Protein AF-0000000066066681 (afdb_homodimer)

Sequence (472 aa):
MRLAVNIDHIATLRNARGEQEPDPVAAALLAERCGAAGIVCHLREDRRHIKDLDLARLREAVTTKLDLEMAMTGELQEIALKTKPELITLVPEKREELTTEGGFDVARHFAVLKEFLKPLNDNGIEVSLFIEPEKKAVDLAREAGADLVELHTGLYAQKELENNTDLELQRIREAATYAKSIGLRVVAGHGLNYRNIGPFREIPEIEEVSIGHAIIARAVFTGLDEAVREMLRLIQMRLAVNIDHIATLRNARGEQEPDPVAAALLAERCGAAGIVCHLREDRRHIKDLDLARLREAVTTKLDLEMAMTGELQEIALKTKPELITLVPEKREELTTEGGFDVARHFAVLKEFLKPLNDNGIEVSLFIEPEKKAVDLAREAGADLVELHTGLYAQKELENNTDLELQRIREAATYAKSIGLRVVAGHGLNYRNIGPFREIPEIEEVSIGHAIIARAVFTGLDEAVREMLRLIQ

InterPro domains:
  IPR004569 Pyridoxal phosphate (active vitamin B6) biosynthesis PdxJ [MF_00279] (1-236)
  IPR004569 Pyridoxal phosphate (active vitamin B6) biosynthesis PdxJ [PF03740] (2-235)
  IPR004569 Pyridoxal phosphate (active vitamin B6) biosynthesis PdxJ [PTHR30456] (1-236)
  IPR004569 Pyridoxal phosphate (active vitamin B6) biosynthesis PdxJ [TIGR00559] (2-235)
  IPR004569 Pyridoxal phosphate (active vitamin B6) biosynthesis PdxJ [cd00003] (2-235)
  IPR013785 Aldolase-type TIM barrel [G3DSA:3.20.20.70] (1-236)
  IPR036130 Pyridoxine 5'-phosphate synthase [SSF63892] (1-235)

Nearest PDB structures (foldseek):
  1ho1-assembly1_C  TM=9.824E-01  e=3.423E-31  Escherichia coli
  3gk0-assembly1_A  TM=9.822E-01  e=1.737E-30  Burkholderia pseudomallei 1710b
  3f4n-assembly2_C  TM=9.836E-01  e=7.360E-30  Yersinia pestis
  6rg0-assembly2_B  TM=9.799E-01  e=1.343E-29  Escherichia coli K-12
  5dlc-assembly2_D  TM=9.797E-01  e=8.671E-29  Pseudomonas aeruginosa

Structure (mmCIF, N/CA/C/O backbone):
data_AF-0000000066066681-model_v1
#
loop_
_entity.id
_entity.type
_entity.pdbx_description
1 polymer "Pyridoxine 5'-phosphate synthase"
#
loop_
_atom_site.group_PDB
_atom_site.id
_atom_site.type_symbol
_atom_site.label_atom_id
_atom_site.label_alt_id
_atom_site.label_comp_id
_atom_site.label_asym_id
_atom_site.label_entity_id
_atom_site.label_seq_id
_atom_site.pdbx_PDB_ins_code
_atom_site.Cartn_x
_atom_site.Cartn_y
_atom_site.Cartn_z
_atom_site.occupancy
_atom_site.B_iso_or_equiv
_atom_site.auth_seq_id
_atom_site.auth_comp_id
_atom_site.auth_asym_id
_atom_site.auth_atom_id
_atom_site.pdbx_PDB_model_num
ATOM 1 N N . MET A 1 1 ? -0.805 -28.547 1.64 1 95.94 1 MET A N 1
ATOM 2 C CA . MET A 1 1 ? -0.764 -27.422 0.715 1 95.94 1 MET A CA 1
ATOM 3 C C . MET A 1 1 ? 0.211 -26.344 1.201 1 95.94 1 MET A C 1
ATOM 5 O O . MET A 1 1 ? 0.267 -26.047 2.395 1 95.94 1 MET A O 1
ATOM 9 N N . ARG A 1 2 ? 1.026 -25.844 0.355 1 98.31 2 ARG A N 1
ATOM 10 C CA . ARG A 1 2 ? 2.047 -24.859 0.696 1 98.31 2 ARG A CA 1
ATOM 11 C C . ARG A 1 2 ? 1.562 -23.438 0.397 1 98.31 2 ARG A C 1
ATOM 13 O O . ARG A 1 2 ? 0.524 -23.25 -0.243 1 98.31 2 ARG A O 1
ATOM 20 N N . LEU A 1 3 ? 2.291 -22.469 0.952 1 98.81 3 LEU A N 1
ATOM 21 C CA . LEU A 1 3 ? 1.965 -21.062 0.742 1 98.81 3 LEU A CA 1
ATOM 22 C C . LEU A 1 3 ? 3.115 -20.344 0.057 1 98.81 3 LEU A C 1
ATOM 24 O O . LEU A 1 3 ? 4.262 -20.406 0.512 1 98.81 3 LEU A O 1
ATOM 28 N N . ALA A 1 4 ? 2.838 -19.734 -1.044 1 98.88 4 ALA A N 1
ATOM 29 C CA . ALA A 1 4 ? 3.721 -18.734 -1.629 1 98.88 4 ALA A CA 1
ATOM 30 C C . ALA A 1 4 ? 3.195 -17.328 -1.369 1 98.88 4 ALA A C 1
ATOM 32 O O . ALA A 1 4 ? 2.008 -17.047 -1.562 1 98.88 4 ALA A O 1
ATOM 33 N N . VAL A 1 5 ? 4.055 -16.453 -0.923 1 98.94 5 VAL A N 1
ATOM 34 C CA . VAL A 1 5 ? 3.637 -15.102 -0.56 1 98.94 5 VAL A CA 1
ATOM 35 C C . VAL A 1 5 ? 4.062 -14.117 -1.648 1 98.94 5 VAL A C 1
ATOM 37 O O . VAL A 1 5 ? 5.246 -14.023 -1.983 1 98.94 5 VAL A O 1
ATOM 40 N N . ASN A 1 6 ? 3.086 -13.477 -2.238 1 98.88 6 ASN A N 1
ATOM 41 C CA . ASN A 1 6 ? 3.346 -12.414 -3.203 1 98.88 6 ASN A CA 1
ATOM 42 C C . ASN A 1 6 ? 3.605 -11.078 -2.512 1 98.88 6 ASN A C 1
ATOM 44 O O . ASN A 1 6 ? 2.748 -10.578 -1.783 1 98.88 6 ASN A O 1
ATOM 48 N N . ILE A 1 7 ? 4.73 -10.453 -2.748 1 98.88 7 ILE A N 1
ATOM 49 C CA . ILE A 1 7 ? 5.168 -9.305 -1.961 1 98.88 7 ILE A CA 1
ATOM 50 C C . ILE A 1 7 ? 4.988 -8.023 -2.773 1 98.88 7 ILE A C 1
ATOM 52 O O . ILE A 1 7 ? 5.512 -6.969 -2.404 1 98.88 7 ILE A O 1
ATOM 56 N N . ASP A 1 8 ? 4.262 -8.031 -3.855 1 98.62 8 ASP A N 1
ATOM 57 C CA . ASP A 1 8 ? 4.125 -6.914 -4.781 1 98.62 8 ASP A CA 1
ATOM 58 C C . ASP A 1 8 ? 3.559 -5.684 -4.074 1 98.62 8 ASP A C 1
ATOM 60 O O . ASP A 1 8 ? 3.98 -4.559 -4.344 1 98.62 8 ASP A O 1
ATOM 64 N N . HIS A 1 9 ? 2.664 -5.934 -3.188 1 98.56 9 HIS A N 1
ATOM 65 C CA . HIS A 1 9 ? 1.955 -4.801 -2.607 1 98.56 9 HIS A CA 1
ATOM 66 C C . HIS A 1 9 ? 2.773 -4.148 -1.498 1 98.56 9 HIS A C 1
ATOM 68 O O . HIS A 1 9 ? 2.451 -3.047 -1.049 1 98.56 9 HIS A O 1
ATOM 74 N N . ILE A 1 10 ? 3.887 -4.785 -1.033 1 98.81 10 ILE A N 1
ATOM 75 C CA . ILE A 1 10 ? 4.891 -4.082 -0.243 1 98.81 10 ILE A CA 1
ATOM 76 C C . ILE A 1 10 ? 5.535 -2.984 -1.087 1 98.81 10 ILE A C 1
ATOM 78 O O . ILE A 1 10 ? 5.703 -1.854 -0.625 1 98.81 10 ILE A O 1
ATOM 82 N N . ALA A 1 11 ? 5.855 -3.352 -2.307 1 98.62 11 ALA A N 1
ATOM 83 C CA . ALA A 1 11 ? 6.461 -2.396 -3.23 1 98.62 11 ALA A CA 1
ATOM 84 C C . ALA A 1 11 ? 5.477 -1.293 -3.604 1 98.62 11 ALA A C 1
ATOM 86 O O . ALA A 1 11 ? 5.871 -0.142 -3.809 1 98.62 11 ALA A O 1
ATOM 87 N N . THR A 1 12 ? 4.172 -1.65 -3.719 1 98.06 12 THR A N 1
ATOM 88 C CA . THR A 1 12 ? 3.143 -0.648 -3.967 1 98.06 12 THR A CA 1
ATOM 89 C C . THR A 1 12 ? 3.18 0.442 -2.9 1 98.06 12 THR A C 1
ATOM 91 O O . THR A 1 12 ? 3.184 1.633 -3.221 1 98.06 12 THR A O 1
ATOM 94 N N . LEU A 1 13 ? 3.254 0.016 -1.685 1 97.81 13 LEU A N 1
ATOM 95 C CA . LEU A 1 13 ? 3.311 0.955 -0.57 1 97.81 13 LEU A CA 1
ATOM 96 C C . LEU A 1 13 ? 4.59 1.782 -0.622 1 97.81 13 LEU A C 1
ATOM 98 O O . LEU A 1 13 ? 4.555 3.004 -0.455 1 97.81 13 LEU A O 1
ATOM 102 N N . ARG A 1 14 ? 5.68 1.169 -0.873 1 97.81 14 ARG A N 1
ATOM 103 C CA . ARG A 1 14 ? 6.965 1.853 -0.965 1 97.81 14 ARG A CA 1
ATOM 104 C C . ARG A 1 14 ? 6.934 2.936 -2.039 1 97.81 14 ARG A C 1
ATOM 106 O O . ARG A 1 14 ? 7.359 4.066 -1.799 1 97.81 14 ARG A O 1
ATOM 113 N N . ASN A 1 15 ? 6.41 2.539 -3.205 1 97.12 15 ASN A N 1
ATOM 114 C CA . ASN A 1 15 ? 6.453 3.416 -4.371 1 97.12 15 ASN A CA 1
ATOM 115 C C . ASN A 1 15 ? 5.52 4.613 -4.207 1 97.12 15 ASN A C 1
ATOM 117 O O . ASN A 1 15 ? 5.676 5.625 -4.891 1 97.12 15 ASN A O 1
ATOM 121 N N . ALA A 1 16 ? 4.559 4.492 -3.326 1 93.69 16 ALA A N 1
ATOM 122 C CA . ALA A 1 16 ? 3.576 5.555 -3.137 1 93.69 16 ALA A CA 1
ATOM 123 C C . ALA A 1 16 ? 4.246 6.855 -2.713 1 93.69 16 ALA A C 1
ATOM 125 O O . ALA A 1 16 ? 3.75 7.945 -3.012 1 93.69 16 ALA A O 1
ATOM 126 N N . ARG A 1 17 ? 5.418 6.824 -2.08 1 90.75 17 ARG A N 1
ATOM 127 C CA . ARG A 1 17 ? 6.094 8.031 -1.609 1 90.75 17 ARG A CA 1
ATOM 128 C C . ARG A 1 17 ? 7.488 8.148 -2.217 1 90.75 17 ARG A C 1
ATOM 130 O O . ARG A 1 17 ? 8.211 9.109 -1.945 1 90.75 17 ARG A O 1
ATOM 137 N N . GLY A 1 18 ? 7.816 7.133 -3.049 1 87.19 18 GLY A N 1
ATOM 138 C CA . GLY A 1 18 ? 9.141 7.152 -3.648 1 87.19 18 GLY A CA 1
ATOM 139 C C . GLY A 1 18 ? 10.258 6.98 -2.635 1 87.19 18 GLY A C 1
ATOM 140 O O . GLY A 1 18 ? 11.367 7.473 -2.838 1 87.19 18 GLY A O 1
ATOM 141 N N . GLU A 1 19 ? 9.898 6.367 -1.57 1 88.69 19 GLU A N 1
ATOM 142 C CA . GLU A 1 19 ? 10.867 6.117 -0.504 1 88.69 19 GLU A CA 1
ATOM 143 C C . GLU A 1 19 ? 11.453 4.715 -0.607 1 88.69 19 GLU A C 1
ATOM 145 O O . GLU A 1 19 ? 11.273 4.031 -1.616 1 88.69 19 GLU A O 1
ATOM 150 N N . GLN A 1 20 ? 12.234 4.395 0.433 1 90.94 20 GLN A N 1
ATOM 151 C CA . GLN A 1 20 ? 12.922 3.105 0.392 1 90.94 20 GLN A CA 1
ATOM 152 C C . GLN A 1 20 ? 12.172 2.055 1.202 1 90.94 20 GLN A C 1
ATOM 154 O O . GLN A 1 20 ? 12.43 0.857 1.071 1 90.94 20 GLN A O 1
ATOM 159 N N . GLU A 1 21 ? 11.195 2.602 2.025 1 95.06 21 GLU A N 1
ATOM 160 C CA . GLU A 1 21 ? 10.438 1.684 2.871 1 95.06 21 GLU A CA 1
ATOM 161 C C . GLU A 1 21 ? 8.953 1.684 2.496 1 95.06 21 GLU A C 1
ATOM 163 O O . GLU A 1 21 ? 8.438 2.686 2 1 95.06 21 GLU A O 1
ATOM 168 N N . PRO A 1 22 ? 8.32 0.568 2.838 1 98.31 22 PRO A N 1
ATOM 169 C CA . PRO A 1 22 ? 8.828 -0.729 3.295 1 98.31 22 PRO A CA 1
ATOM 170 C C . PRO A 1 22 ? 9.594 -1.482 2.211 1 98.31 22 PRO A C 1
ATOM 172 O O . PRO A 1 22 ? 9.328 -1.298 1.02 1 98.31 22 PRO A O 1
ATOM 175 N N . ASP A 1 23 ? 10.523 -2.295 2.615 1 98.5 23 ASP A N 1
ATOM 176 C CA . ASP A 1 23 ? 11.391 -3.021 1.694 1 98.5 23 ASP A CA 1
ATOM 177 C C . ASP A 1 23 ? 10.789 -4.375 1.321 1 98.5 23 ASP A C 1
ATOM 179 O O . ASP A 1 23 ? 10.648 -5.254 2.174 1 98.5 23 ASP A O 1
ATOM 183 N N . PRO A 1 24 ? 10.539 -4.605 0.034 1 98.75 24 PRO A N 1
ATOM 184 C CA . PRO A 1 24 ? 9.953 -5.883 -0.374 1 98.75 24 PRO A CA 1
ATOM 185 C C . PRO A 1 24 ? 10.844 -7.078 -0.048 1 98.75 24 PRO A C 1
ATOM 187 O O . PRO A 1 24 ? 10.344 -8.164 0.262 1 98.75 24 PRO A O 1
ATOM 190 N N . VAL A 1 25 ? 12.141 -6.922 -0.102 1 98.88 25 VAL A N 1
ATOM 191 C CA . VAL A 1 25 ? 13.062 -8.023 0.157 1 98.88 25 VAL A CA 1
ATOM 192 C C . VAL A 1 25 ? 13.016 -8.398 1.637 1 98.88 25 VAL A C 1
ATOM 194 O O . VAL A 1 25 ? 13.016 -9.586 1.982 1 98.88 25 VAL A O 1
ATOM 197 N N . ALA A 1 26 ? 12.953 -7.363 2.484 1 98.88 26 ALA A N 1
ATOM 198 C CA . ALA A 1 26 ? 12.797 -7.637 3.91 1 98.88 26 ALA A CA 1
ATOM 199 C C . ALA A 1 26 ? 11.5 -8.398 4.18 1 98.88 26 ALA A C 1
ATOM 201 O O . ALA A 1 26 ? 11.477 -9.32 5.008 1 98.88 26 ALA A O 1
ATOM 202 N N . ALA A 1 27 ? 10.469 -8.062 3.486 1 98.94 27 ALA A N 1
ATOM 203 C CA . ALA A 1 27 ? 9.188 -8.742 3.635 1 98.94 27 ALA A CA 1
ATOM 204 C C . ALA A 1 27 ? 9.281 -10.195 3.184 1 98.94 27 ALA A C 1
ATOM 206 O O . ALA A 1 27 ? 8.727 -11.094 3.832 1 98.94 27 ALA A O 1
ATOM 207 N N . ALA A 1 28 ? 9.961 -10.422 2.082 1 98.94 28 ALA A N 1
ATOM 208 C CA . ALA A 1 28 ? 10.148 -11.773 1.558 1 98.94 28 ALA A CA 1
ATOM 209 C C . ALA A 1 28 ? 10.852 -12.664 2.576 1 98.94 28 ALA A C 1
ATOM 211 O O . ALA A 1 28 ? 10.406 -13.781 2.854 1 98.94 28 ALA A O 1
ATOM 212 N N . LEU A 1 29 ? 11.898 -12.133 3.133 1 98.81 29 LEU A N 1
ATOM 213 C CA . LEU A 1 29 ? 12.703 -12.906 4.074 1 98.81 29 LEU A CA 1
ATOM 214 C C . LEU A 1 29 ? 11.906 -13.227 5.332 1 98.81 29 LEU A C 1
ATOM 216 O O . LEU A 1 29 ? 12 -14.336 5.871 1 98.81 29 LEU A O 1
ATOM 220 N N . LEU A 1 30 ? 11.156 -12.281 5.758 1 98.88 30 LEU A N 1
ATOM 221 C CA . LEU A 1 30 ? 10.312 -12.516 6.926 1 98.88 30 LEU A CA 1
ATOM 222 C C . LEU A 1 30 ? 9.258 -13.57 6.625 1 98.88 30 LEU A C 1
ATOM 224 O O . LEU A 1 30 ? 8.992 -14.445 7.457 1 98.88 30 LEU A O 1
ATOM 228 N N . ALA A 1 31 ? 8.664 -13.492 5.461 1 98.94 31 ALA A N 1
ATOM 229 C CA . ALA A 1 31 ? 7.664 -14.484 5.066 1 98.94 31 ALA A CA 1
ATOM 230 C C . ALA A 1 31 ? 8.258 -15.883 5.055 1 98.94 31 ALA A C 1
ATOM 232 O O . ALA A 1 31 ? 7.637 -16.828 5.539 1 98.94 31 ALA A O 1
ATOM 233 N N . GLU A 1 32 ? 9.477 -16.047 4.551 1 98.81 32 GLU A N 1
ATOM 234 C CA . GLU A 1 32 ? 10.164 -17.328 4.543 1 98.81 32 GLU A CA 1
ATOM 235 C C . GLU A 1 32 ? 10.383 -17.859 5.965 1 98.81 32 GLU A C 1
ATOM 237 O O . GLU A 1 32 ? 10.141 -19.031 6.246 1 98.81 32 GLU A O 1
ATOM 242 N N . ARG A 1 33 ? 10.789 -16.969 6.754 1 98.56 33 ARG A N 1
ATOM 243 C CA . ARG A 1 33 ? 11.062 -17.344 8.133 1 98.56 33 ARG A CA 1
ATOM 244 C C . ARG A 1 33 ? 9.789 -17.844 8.828 1 98.56 33 ARG A C 1
ATOM 246 O O . ARG A 1 33 ? 9.852 -18.672 9.727 1 98.56 33 ARG A O 1
ATOM 253 N N . CYS A 1 34 ? 8.672 -17.344 8.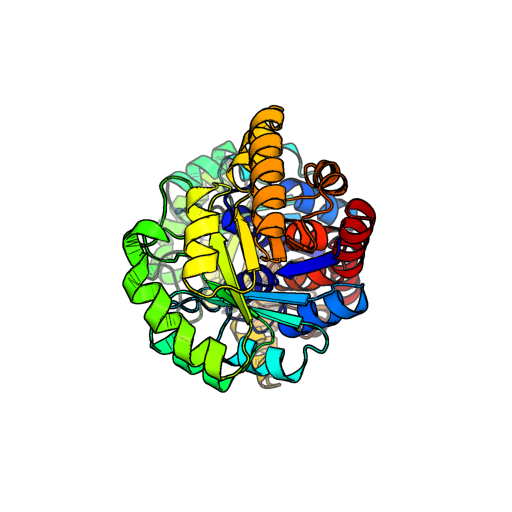398 1 98.69 34 CYS A N 1
ATOM 254 C CA . CYS A 1 34 ? 7.391 -17.688 9.016 1 98.69 34 CYS A CA 1
ATOM 255 C C . CYS A 1 34 ? 6.84 -18.984 8.438 1 98.69 34 CYS A C 1
ATOM 257 O O . CYS A 1 34 ? 5.828 -19.5 8.914 1 98.69 34 CYS A O 1
ATOM 259 N N . GLY A 1 35 ? 7.434 -19.438 7.348 1 98.69 35 GLY A N 1
ATOM 260 C CA . GLY A 1 35 ? 7.023 -20.734 6.859 1 98.69 35 GLY A CA 1
ATOM 261 C C . GLY A 1 35 ? 6.551 -20.719 5.414 1 98.69 35 GLY A C 1
ATOM 262 O O . GLY A 1 35 ? 6.121 -21.734 4.879 1 98.69 35 GLY A O 1
ATOM 263 N N . ALA A 1 36 ? 6.656 -19.562 4.746 1 98.81 36 ALA A N 1
ATOM 264 C CA . ALA A 1 36 ? 6.312 -19.516 3.328 1 98.81 36 ALA A CA 1
ATOM 265 C C . ALA A 1 36 ? 7.223 -20.438 2.518 1 98.81 36 ALA A C 1
ATOM 267 O O . ALA A 1 36 ? 8.445 -20.438 2.693 1 98.81 36 ALA A O 1
ATOM 268 N N . ALA A 1 37 ? 6.641 -21.156 1.633 1 98.75 37 ALA A N 1
ATOM 269 C CA . ALA A 1 37 ? 7.387 -22.125 0.823 1 98.75 37 ALA A CA 1
ATOM 270 C C . ALA A 1 37 ? 7.973 -21.453 -0.417 1 98.75 37 ALA A C 1
ATOM 272 O O . ALA A 1 37 ? 8.828 -22.031 -1.096 1 98.75 37 ALA A O 1
ATOM 273 N N . GLY A 1 38 ? 7.551 -20.234 -0.686 1 98.75 38 GLY A N 1
ATOM 274 C CA . GLY A 1 38 ? 8.039 -19.469 -1.822 1 98.75 38 GLY A CA 1
ATOM 275 C C . GLY A 1 38 ? 7.676 -18 -1.759 1 98.75 38 GLY A C 1
ATOM 276 O O . GLY A 1 38 ? 6.809 -17.609 -0.978 1 98.75 38 GLY A O 1
ATOM 277 N N . ILE A 1 39 ? 8.352 -17.266 -2.523 1 98.94 39 ILE A N 1
ATOM 278 C CA . ILE A 1 39 ? 8.117 -15.828 -2.672 1 98.94 39 ILE A CA 1
ATOM 279 C C . ILE A 1 39 ? 7.746 -15.516 -4.117 1 98.94 39 ILE A C 1
ATOM 281 O O . ILE A 1 39 ? 8.406 -15.984 -5.051 1 98.94 39 ILE A O 1
ATOM 285 N N . VAL A 1 40 ? 6.668 -14.828 -4.27 1 98.94 40 VAL A N 1
ATOM 286 C CA . VAL A 1 40 ? 6.227 -14.43 -5.602 1 98.94 40 VAL A CA 1
ATOM 287 C C . VAL A 1 40 ? 6.449 -12.93 -5.793 1 98.94 40 VAL A C 1
ATOM 289 O O . VAL A 1 40 ? 6.172 -12.133 -4.895 1 98.94 40 VAL A O 1
ATOM 292 N N . CYS A 1 41 ? 6.992 -12.531 -6.863 1 98.88 41 CYS A N 1
ATOM 293 C CA . CYS A 1 41 ? 7.062 -11.133 -7.273 1 98.88 41 CYS A CA 1
ATOM 294 C C . CYS A 1 41 ? 6.727 -10.977 -8.75 1 98.88 41 CYS A C 1
ATOM 296 O O . CYS A 1 41 ? 7.086 -11.828 -9.57 1 98.88 41 CYS A O 1
ATOM 298 N N . HIS A 1 42 ? 6.027 -9.992 -9.078 1 98.81 42 HIS A N 1
ATOM 299 C CA . HIS A 1 42 ? 5.625 -9.711 -10.453 1 98.81 42 HIS A CA 1
ATOM 300 C C . HIS A 1 42 ? 6.406 -8.539 -11.031 1 98.81 42 HIS A C 1
ATOM 302 O O . HIS A 1 42 ? 6.129 -7.383 -10.703 1 98.81 42 HIS A O 1
ATOM 308 N N . LEU A 1 43 ? 7.406 -8.836 -11.859 1 98.81 43 LEU A N 1
ATOM 309 C CA . LEU A 1 43 ? 8.102 -7.789 -12.594 1 98.81 43 LEU A CA 1
ATOM 310 C C . LEU A 1 43 ? 7.332 -7.41 -13.852 1 98.81 43 LEU A C 1
ATOM 312 O O . LEU A 1 43 ? 7.496 -8.047 -14.898 1 98.81 43 LEU A O 1
ATOM 316 N N . ARG A 1 44 ? 6.629 -6.367 -13.758 1 98.31 44 ARG A N 1
ATOM 317 C CA . ARG A 1 44 ? 5.816 -5.895 -14.875 1 98.31 44 ARG A CA 1
ATOM 318 C C . ARG A 1 44 ? 6.668 -5.121 -15.875 1 98.31 44 ARG A C 1
ATOM 320 O O . ARG A 1 44 ? 7.719 -4.582 -15.523 1 98.31 44 ARG A O 1
ATOM 327 N N . GLU A 1 45 ? 6.141 -5.043 -17.078 1 97.5 45 GLU A N 1
ATOM 328 C CA . GLU A 1 45 ? 6.82 -4.254 -18.094 1 97.5 45 GLU A CA 1
ATOM 329 C C . GLU A 1 45 ? 6.957 -2.797 -17.672 1 97.5 45 GLU A C 1
ATOM 331 O O . GLU A 1 45 ? 7.984 -2.162 -17.938 1 97.5 45 GLU A O 1
ATOM 336 N N . ASP A 1 46 ? 6.004 -2.316 -16.922 1 96.75 46 ASP A N 1
ATOM 337 C CA . ASP A 1 46 ? 5.992 -0.9 -16.562 1 96.75 46 ASP A CA 1
ATOM 338 C C . ASP A 1 46 ? 6.637 -0.669 -15.203 1 96.75 46 ASP A C 1
ATOM 340 O O . ASP A 1 46 ? 6.715 0.468 -14.734 1 96.75 46 ASP A O 1
ATOM 344 N N . ARG A 1 47 ? 7.133 -1.754 -14.602 1 97.75 47 ARG A N 1
ATOM 345 C CA . ARG A 1 47 ? 7.785 -1.677 -13.297 1 97.75 47 ARG A CA 1
ATOM 346 C C . ARG A 1 47 ? 6.938 -0.883 -12.305 1 97.75 47 ARG A C 1
ATOM 348 O O . ARG A 1 47 ? 7.461 -0.07 -11.547 1 97.75 47 ARG A O 1
ATOM 355 N N . ARG A 1 48 ? 5.684 -1.15 -12.281 1 94.81 48 ARG A N 1
ATOM 356 C CA . ARG A 1 48 ? 4.719 -0.375 -11.508 1 94.81 48 ARG A CA 1
ATOM 357 C C . ARG A 1 48 ? 4.996 -0.488 -10.008 1 94.81 48 ARG A C 1
ATOM 359 O O . ARG A 1 48 ? 4.859 0.489 -9.273 1 94.81 48 ARG A O 1
ATOM 366 N N . HIS A 1 49 ? 5.355 -1.715 -9.547 1 97.44 49 HIS A N 1
ATOM 367 C CA . HIS A 1 49 ? 5.676 -1.921 -8.141 1 97.44 49 HIS A CA 1
ATOM 368 C C . HIS A 1 49 ? 7.051 -2.555 -7.973 1 97.44 49 HIS A C 1
ATOM 370 O O . HIS A 1 49 ? 8.047 -1.849 -7.805 1 97.44 49 HIS A O 1
ATOM 376 N N . ILE A 1 50 ? 7.227 -3.777 -8.32 1 98.62 50 ILE A N 1
ATOM 377 C CA . ILE A 1 50 ? 8.531 -4.426 -8.258 1 98.62 50 ILE A CA 1
ATOM 378 C C . ILE A 1 50 ? 9.461 -3.826 -9.305 1 98.62 50 ILE A C 1
ATOM 380 O O . ILE A 1 50 ? 9.07 -3.648 -10.461 1 98.62 50 ILE A O 1
ATOM 384 N N . LYS A 1 51 ? 10.695 -3.496 -8.859 1 98.25 51 LYS A N 1
ATOM 385 C CA . LYS A 1 51 ? 11.719 -2.941 -9.734 1 98.25 51 LYS A CA 1
ATOM 386 C C . LYS A 1 51 ? 12.82 -3.963 -10.008 1 98.25 51 LYS A C 1
ATOM 388 O O . LYS A 1 51 ? 12.898 -4.992 -9.336 1 98.25 51 LYS A O 1
ATOM 393 N N . ASP A 1 52 ? 13.625 -3.666 -11.023 1 98.69 52 ASP A N 1
ATOM 394 C CA . ASP A 1 52 ? 14.703 -4.574 -11.398 1 98.69 52 ASP A CA 1
ATOM 395 C C . ASP A 1 52 ? 15.633 -4.848 -10.211 1 98.69 52 ASP A C 1
ATOM 397 O O . ASP A 1 52 ? 16.047 -5.984 -9.992 1 98.69 52 ASP A O 1
ATOM 401 N N . LEU A 1 53 ? 15.93 -3.832 -9.5 1 98.44 53 LEU A N 1
ATOM 402 C CA . LEU A 1 53 ? 16.812 -3.994 -8.352 1 98.44 53 LEU A CA 1
ATOM 403 C C . LEU A 1 53 ? 16.172 -4.883 -7.293 1 98.44 53 LEU A C 1
ATOM 405 O O . LEU A 1 53 ? 16.859 -5.645 -6.613 1 98.44 53 LEU A O 1
ATOM 409 N N . ASP A 1 54 ? 14.867 -4.777 -7.09 1 98.69 54 ASP A N 1
ATOM 410 C CA . ASP A 1 54 ? 14.172 -5.668 -6.168 1 98.69 54 ASP A CA 1
ATOM 411 C C . ASP A 1 54 ? 14.391 -7.133 -6.543 1 98.69 54 ASP A C 1
ATOM 413 O O . ASP A 1 54 ? 14.727 -7.957 -5.688 1 98.69 54 ASP A O 1
ATOM 417 N N . LEU A 1 55 ? 14.211 -7.422 -7.82 1 98.88 55 LEU A N 1
ATOM 418 C CA . LEU A 1 55 ? 14.359 -8.789 -8.297 1 98.88 55 LEU A CA 1
ATOM 419 C C . LEU A 1 55 ? 15.781 -9.297 -8.07 1 98.88 55 LEU A C 1
ATOM 421 O O . LEU A 1 55 ? 15.977 -10.43 -7.621 1 98.88 55 LEU A O 1
ATOM 425 N N . ALA A 1 56 ? 16.719 -8.422 -8.414 1 98.88 56 ALA A N 1
ATOM 426 C CA . ALA A 1 56 ? 18.109 -8.797 -8.211 1 98.88 56 ALA A CA 1
ATOM 427 C C . ALA A 1 56 ? 18.375 -9.125 -6.742 1 98.88 56 ALA A C 1
ATOM 429 O O . ALA A 1 56 ? 19.016 -10.133 -6.43 1 98.88 56 ALA A O 1
ATOM 430 N N . ARG A 1 57 ? 17.891 -8.305 -5.875 1 98.88 57 ARG A N 1
ATOM 431 C CA . ARG A 1 57 ? 18.078 -8.516 -4.441 1 98.88 57 ARG A CA 1
ATOM 432 C C . ARG A 1 57 ? 17.312 -9.742 -3.957 1 98.88 57 ARG A C 1
ATOM 434 O O . ARG A 1 57 ? 17.7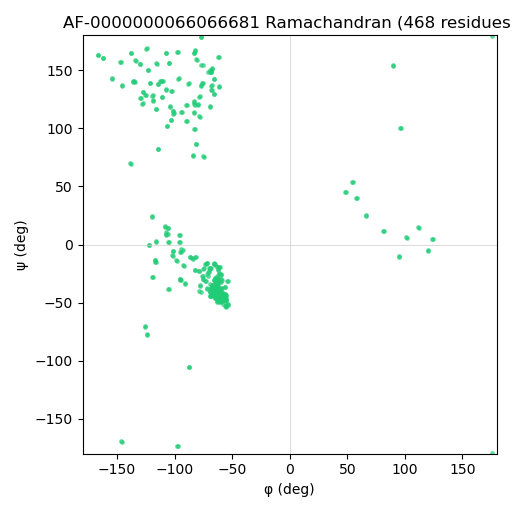97 -10.469 -3.08 1 98.88 57 ARG A O 1
ATOM 441 N N . LEU A 1 58 ? 16.141 -9.977 -4.48 1 98.94 58 LEU A N 1
ATOM 442 C CA . LEU A 1 58 ? 15.375 -11.164 -4.133 1 98.94 58 LEU A CA 1
ATOM 443 C C . LEU A 1 58 ? 16.125 -12.43 -4.523 1 98.94 58 LEU A C 1
ATOM 445 O O . LEU A 1 58 ? 16.156 -13.398 -3.754 1 98.94 58 LEU A O 1
ATOM 449 N N . ARG A 1 59 ? 16.656 -12.438 -5.723 1 98.81 59 ARG A N 1
ATOM 450 C CA . ARG A 1 59 ? 17.406 -13.609 -6.188 1 98.81 59 ARG A CA 1
ATOM 451 C C . ARG A 1 59 ? 18.547 -13.945 -5.234 1 98.81 59 ARG A C 1
ATOM 453 O O . ARG A 1 59 ? 18.812 -15.117 -4.969 1 98.81 59 ARG A O 1
ATOM 460 N N . GLU A 1 60 ? 19.172 -12.938 -4.688 1 98.62 60 GLU A N 1
ATOM 461 C CA . GLU A 1 60 ? 20.297 -13.117 -3.789 1 98.62 60 GLU A CA 1
ATOM 462 C C . GLU A 1 60 ? 19.844 -13.57 -2.408 1 98.62 60 GLU A C 1
ATOM 464 O O . GLU A 1 60 ? 20.562 -14.305 -1.723 1 98.62 60 GLU A O 1
ATOM 469 N N . ALA A 1 61 ? 18.656 -13.242 -2.033 1 98.69 61 ALA A N 1
ATOM 470 C CA . ALA A 1 61 ? 18.281 -13.359 -0.624 1 98.69 61 ALA A CA 1
ATOM 471 C C . ALA A 1 61 ? 17.359 -14.555 -0.392 1 98.69 61 ALA A C 1
ATOM 473 O O . ALA A 1 61 ? 17.469 -15.242 0.627 1 98.69 61 ALA A O 1
ATOM 474 N N . VAL A 1 62 ? 16.453 -14.805 -1.304 1 98.56 62 VAL A N 1
ATOM 475 C CA . VAL A 1 62 ? 15.43 -15.828 -1.119 1 98.56 62 VAL A CA 1
ATOM 476 C C . VAL A 1 62 ? 16.078 -17.203 -1.116 1 98.56 62 VAL A C 1
ATOM 478 O O . VAL A 1 62 ? 16.906 -17.516 -1.967 1 98.56 62 VAL A O 1
ATOM 481 N N . THR A 1 63 ? 15.664 -18.047 -0.227 1 98.06 63 THR A N 1
ATOM 482 C CA . THR A 1 63 ? 16.312 -19.344 -0.079 1 98.06 63 THR A CA 1
ATOM 483 C C . THR A 1 63 ? 15.328 -20.469 -0.385 1 98.06 63 THR A C 1
ATOM 485 O O . THR A 1 63 ? 15.734 -21.625 -0.559 1 98.06 63 THR A O 1
ATOM 488 N N . THR A 1 64 ? 14.125 -20.203 -0.43 1 98.12 64 THR A N 1
ATOM 489 C CA . THR A 1 64 ? 13.117 -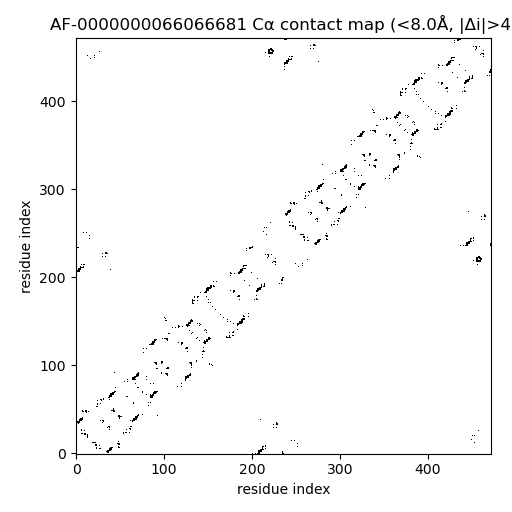21.203 -0.761 1 98.12 64 THR A CA 1
ATOM 490 C C . THR A 1 64 ? 12.906 -21.281 -2.271 1 98.12 64 THR A C 1
ATOM 492 O O . THR A 1 64 ? 13.758 -21.797 -2.994 1 98.12 64 THR A O 1
ATOM 495 N N . LYS A 1 65 ? 11.789 -20.734 -2.734 1 98.62 65 LYS A N 1
ATOM 496 C CA . LYS A 1 65 ? 11.438 -20.672 -4.152 1 98.62 65 LYS A CA 1
ATOM 497 C C . LYS A 1 65 ? 11.094 -19.25 -4.57 1 98.62 65 LYS A C 1
ATOM 499 O O . LYS A 1 65 ? 10.242 -18.594 -3.957 1 98.62 65 LYS A O 1
ATOM 504 N N . LEU A 1 66 ? 11.852 -18.812 -5.535 1 98.88 66 LEU A N 1
ATOM 505 C CA . LEU A 1 66 ? 11.5 -17.531 -6.164 1 98.88 66 LEU A CA 1
ATOM 506 C C . LEU A 1 66 ? 10.648 -17.766 -7.41 1 98.88 66 LEU A C 1
ATOM 508 O O . LEU A 1 66 ? 11.094 -18.406 -8.367 1 98.88 66 LEU A O 1
ATOM 512 N N . ASP A 1 67 ? 9.422 -17.312 -7.316 1 98.88 67 ASP A N 1
ATOM 513 C CA . ASP A 1 67 ? 8.492 -17.359 -8.438 1 98.88 67 ASP A CA 1
ATOM 514 C C . ASP A 1 67 ? 8.336 -16 -9.094 1 98.88 67 ASP A C 1
ATOM 516 O O . ASP A 1 67 ? 7.691 -15.102 -8.539 1 98.88 67 ASP A O 1
ATOM 520 N N . LEU A 1 68 ? 8.906 -15.883 -10.266 1 98.94 68 LEU A N 1
ATOM 521 C CA . LEU A 1 68 ? 8.844 -14.633 -11.016 1 98.94 68 LEU A CA 1
ATOM 522 C C . LEU A 1 68 ? 7.617 -14.602 -11.922 1 98.94 68 LEU A C 1
ATOM 524 O O . LEU A 1 68 ? 7.562 -15.32 -12.922 1 98.94 68 LEU A O 1
ATOM 528 N N . GLU A 1 69 ? 6.633 -13.82 -11.547 1 98.88 69 GLU A N 1
ATOM 529 C CA . GLU A 1 69 ? 5.523 -13.539 -12.453 1 98.88 69 GLU A CA 1
ATOM 530 C C . GLU A 1 69 ? 5.918 -12.523 -13.516 1 98.88 69 GLU A C 1
ATOM 532 O O . GLU A 1 69 ? 6.547 -11.508 -13.211 1 98.88 69 GLU A O 1
ATOM 537 N N . MET A 1 70 ? 5.496 -12.82 -14.742 1 98.62 70 MET A N 1
ATOM 538 C CA . MET A 1 70 ? 5.949 -11.961 -15.836 1 98.62 70 MET A CA 1
ATOM 539 C C . MET A 1 70 ? 5.066 -12.133 -17.062 1 98.62 70 MET A C 1
ATOM 541 O O . MET A 1 70 ? 4.375 -13.141 -17.203 1 98.62 70 MET A O 1
ATOM 545 N N . ALA A 1 71 ? 5.137 -11.125 -17.938 1 98.12 71 ALA A N 1
ATOM 546 C CA . ALA A 1 71 ? 4.469 -11.211 -19.219 1 98.12 71 ALA A CA 1
ATOM 547 C C . ALA A 1 71 ? 5.32 -11.977 -20.234 1 98.12 71 ALA A C 1
ATOM 549 O O . ALA A 1 71 ? 6.508 -12.211 -20 1 98.12 71 ALA A O 1
ATOM 550 N N . MET A 1 72 ? 4.652 -12.352 -21.266 1 98 72 MET A N 1
ATOM 551 C CA . MET A 1 72 ? 5.328 -13.07 -22.344 1 98 72 MET A CA 1
ATOM 552 C C . MET A 1 72 ? 5.992 -12.094 -23.312 1 98 72 MET A C 1
ATOM 554 O O . MET A 1 72 ? 5.488 -11.859 -24.406 1 98 72 MET A O 1
ATOM 558 N N . THR A 1 73 ? 7.145 -11.531 -22.906 1 98 73 THR A N 1
ATOM 559 C CA . THR A 1 73 ? 7.898 -10.602 -23.734 1 98 73 THR A CA 1
ATOM 560 C C . THR A 1 73 ? 9.367 -11.016 -23.812 1 98 73 THR A C 1
ATOM 562 O O . THR A 1 73 ? 9.883 -11.672 -22.906 1 98 73 THR A O 1
ATOM 565 N N . GLY A 1 74 ? 10 -10.594 -24.875 1 98.12 74 GLY A N 1
ATOM 566 C CA . GLY A 1 74 ? 11.414 -10.898 -25.047 1 98.12 74 GLY A CA 1
ATOM 567 C C . GLY A 1 74 ? 12.281 -10.344 -23.922 1 98.12 74 GLY A C 1
ATOM 568 O O . GLY A 1 74 ? 13.188 -11.023 -23.438 1 98.12 74 GLY A O 1
ATOM 569 N N . GLU A 1 75 ? 12.047 -9.164 -23.516 1 98.5 75 GLU A N 1
ATOM 570 C CA . GLU A 1 75 ? 12.812 -8.539 -22.438 1 98.5 75 GLU A CA 1
ATOM 571 C C . GLU A 1 75 ? 12.719 -9.359 -21.156 1 98.5 75 GLU A C 1
ATOM 573 O O . GLU A 1 75 ? 13.734 -9.633 -20.516 1 98.5 75 GLU A O 1
ATOM 578 N N . LEU A 1 76 ? 11.555 -9.719 -20.828 1 98.69 76 LEU A N 1
ATOM 579 C CA . LEU A 1 76 ? 11.352 -10.43 -19.562 1 98.69 76 LEU A CA 1
ATOM 580 C C . LEU A 1 76 ? 11.875 -11.859 -19.656 1 98.69 76 LEU A C 1
ATOM 582 O O . LEU A 1 76 ? 12.359 -12.414 -18.672 1 98.69 76 LEU A O 1
ATOM 586 N N . GLN A 1 77 ? 11.797 -12.422 -20.844 1 98.75 77 GLN A N 1
ATOM 587 C CA . GLN A 1 77 ? 12.422 -13.734 -21.031 1 98.75 77 GLN A CA 1
ATOM 588 C C . GLN A 1 77 ? 13.922 -13.672 -20.766 1 98.75 77 GLN A C 1
ATOM 590 O O . GLN A 1 77 ? 14.469 -14.531 -20.078 1 98.75 77 GLN A O 1
ATOM 595 N N . GLU A 1 78 ? 14.539 -12.656 -21.297 1 98.75 78 GLU A N 1
ATOM 596 C CA . GLU A 1 78 ? 15.977 -12.477 -21.094 1 98.75 78 GLU A CA 1
ATOM 597 C C . GLU A 1 78 ? 16.297 -12.281 -19.609 1 98.75 78 GLU A C 1
ATOM 599 O O . GLU A 1 78 ? 17.281 -12.812 -19.109 1 98.75 78 GLU A O 1
ATOM 604 N N . ILE A 1 79 ? 15.484 -11.523 -18.953 1 98.88 79 ILE A N 1
ATOM 605 C CA . ILE A 1 79 ? 15.672 -11.273 -17.531 1 98.88 79 ILE A CA 1
ATOM 606 C C . ILE A 1 79 ? 15.531 -12.578 -16.75 1 98.88 79 ILE A C 1
ATOM 608 O O . ILE A 1 79 ? 16.328 -12.867 -15.859 1 98.88 79 ILE A O 1
ATOM 612 N N . ALA A 1 80 ? 14.547 -13.336 -17.078 1 98.88 80 ALA A N 1
ATOM 613 C CA . ALA A 1 80 ? 14.328 -14.617 -16.422 1 98.88 80 ALA A CA 1
ATOM 614 C C . ALA A 1 80 ? 15.523 -15.547 -16.625 1 98.88 80 ALA A C 1
ATOM 616 O O . ALA A 1 80 ? 15.961 -16.219 -15.695 1 98.88 80 ALA A O 1
ATOM 617 N N . LEU A 1 81 ? 16.047 -15.602 -17.859 1 98.81 81 LEU A N 1
ATOM 618 C CA . LEU A 1 81 ? 17.172 -16.469 -18.203 1 98.81 81 LEU A CA 1
ATOM 619 C C . LEU A 1 81 ? 18.422 -16.047 -17.438 1 98.81 81 LEU A C 1
ATOM 621 O O . LEU A 1 81 ? 19.234 -16.891 -17.062 1 98.81 81 LEU A O 1
ATOM 625 N N . LYS A 1 82 ? 18.516 -14.734 -17.172 1 98.62 82 LYS A N 1
ATOM 626 C CA . LYS A 1 82 ? 19.641 -14.203 -16.422 1 98.62 82 LYS A CA 1
ATOM 627 C C . LYS A 1 82 ? 19.469 -14.453 -14.922 1 98.62 82 LYS A C 1
ATOM 629 O O . LYS A 1 82 ? 20.422 -14.82 -14.227 1 98.62 82 LYS A O 1
ATOM 634 N N . THR A 1 83 ? 18.266 -14.297 -14.43 1 98.69 83 THR A N 1
ATOM 635 C CA . THR A 1 83 ? 17.953 -14.383 -13.008 1 98.69 83 THR A CA 1
ATOM 636 C C . THR A 1 83 ? 17.891 -15.836 -12.562 1 98.69 83 THR A C 1
ATOM 638 O O . THR A 1 83 ? 18.219 -16.156 -11.414 1 98.69 83 THR A O 1
ATOM 641 N N . LYS A 1 84 ? 17.406 -16.719 -13.406 1 98.38 84 LYS A N 1
ATOM 642 C CA . LYS A 1 84 ? 17.25 -18.141 -13.188 1 98.38 84 LYS A CA 1
ATOM 643 C C . LYS A 1 84 ? 16.422 -18.422 -11.922 1 98.38 84 LYS A C 1
ATOM 645 O O . LYS A 1 84 ? 16.859 -19.188 -11.055 1 98.38 84 LYS A O 1
ATOM 650 N N . PRO A 1 85 ? 15.258 -17.859 -11.805 1 98.81 85 PRO A N 1
ATOM 651 C CA . PRO A 1 85 ? 14.391 -18.25 -10.695 1 98.81 85 PRO A CA 1
ATOM 652 C C . PRO A 1 85 ? 13.992 -19.719 -10.75 1 98.81 85 PRO A C 1
ATOM 654 O O . PRO A 1 85 ? 14.148 -20.375 -11.789 1 98.81 85 PRO A O 1
ATOM 657 N N . GLU A 1 86 ? 13.555 -20.25 -9.648 1 98.62 86 GLU A N 1
ATOM 658 C CA . GLU A 1 86 ? 13.109 -21.641 -9.648 1 98.62 86 GLU A CA 1
ATOM 659 C C . GLU A 1 86 ? 11.859 -21.828 -10.508 1 98.62 86 GLU A C 1
ATOM 661 O O . GLU A 1 86 ? 11.656 -22.875 -11.102 1 98.62 86 GLU A O 1
ATOM 666 N N . LEU A 1 87 ? 11.039 -20.734 -10.562 1 98.81 87 LEU A N 1
ATOM 667 C CA . LEU A 1 87 ? 9.773 -20.797 -11.273 1 98.81 87 LEU A CA 1
ATOM 668 C C . LEU A 1 87 ? 9.453 -19.453 -11.93 1 98.81 87 LEU A C 1
ATOM 670 O O . LEU A 1 87 ? 9.68 -18.391 -11.336 1 98.81 87 LEU A O 1
ATOM 674 N N . ILE A 1 88 ? 8.992 -19.516 -13.148 1 98.81 88 ILE A N 1
ATOM 675 C CA . ILE A 1 88 ? 8.312 -18.359 -13.719 1 98.81 88 ILE A CA 1
ATOM 676 C C . ILE A 1 88 ? 6.824 -18.656 -13.875 1 98.81 88 ILE A C 1
ATOM 678 O O . ILE A 1 88 ? 6.441 -19.797 -14.172 1 98.81 88 ILE A O 1
ATOM 682 N N . THR A 1 89 ? 6.02 -17.719 -13.609 1 98.81 89 THR A N 1
ATOM 683 C CA . THR A 1 89 ? 4.594 -17.797 -13.906 1 98.81 89 THR A CA 1
ATOM 684 C C . THR A 1 89 ? 4.191 -16.75 -14.93 1 98.81 89 THR A C 1
ATOM 686 O O . THR A 1 89 ? 4.316 -15.547 -14.68 1 98.81 89 THR A O 1
ATOM 689 N N . LEU A 1 90 ? 3.734 -17.219 -16.078 1 98.5 90 LEU A N 1
ATOM 690 C CA . LEU A 1 90 ? 3.281 -16.297 -17.109 1 98.5 90 LEU A CA 1
ATOM 691 C C . LEU A 1 90 ? 1.871 -15.789 -16.812 1 98.5 90 LEU A C 1
ATOM 693 O O . LEU A 1 90 ? 0.941 -16.594 -16.672 1 98.5 90 LEU A O 1
ATOM 697 N N . VAL A 1 91 ? 1.813 -14.516 -16.688 1 98 91 VAL A N 1
ATOM 698 C CA . VAL A 1 91 ? 0.532 -13.867 -16.438 1 98 91 VAL A CA 1
ATOM 699 C C . VAL A 1 91 ? 0.255 -12.82 -17.516 1 98 91 VAL A C 1
ATOM 701 O O . VAL A 1 91 ? 1.184 -12.219 -18.047 1 98 91 VAL A O 1
ATOM 704 N N . PRO A 1 92 ? -1.001 -12.578 -17.812 1 95.69 92 PRO A N 1
ATOM 705 C CA . PRO A 1 92 ? -1.316 -11.562 -18.828 1 95.69 92 PRO A CA 1
ATOM 706 C C . PRO A 1 92 ? -1.151 -10.141 -18.312 1 95.69 92 PRO A C 1
ATOM 708 O O . PRO A 1 92 ? -1.447 -9.867 -17.141 1 95.69 92 PRO A O 1
ATOM 711 N N . GLU A 1 93 ? -0.59 -9.297 -19.172 1 93.25 93 GLU A N 1
ATOM 712 C CA . GLU A 1 93 ? -0.505 -7.883 -18.828 1 93.25 93 GLU A CA 1
ATOM 713 C C . GLU A 1 93 ? -1.265 -7.02 -19.828 1 93.25 93 GLU A C 1
ATOM 715 O O . GLU A 1 93 ? -1.676 -5.902 -19.516 1 93.25 93 GLU A O 1
ATOM 720 N N . LYS A 1 94 ? -1.349 -7.543 -21.062 1 91.56 94 LYS A N 1
ATOM 721 C CA . LYS A 1 94 ? -2.061 -6.828 -22.125 1 91.56 94 LYS A CA 1
ATOM 722 C C . LYS A 1 94 ? -3.41 -7.48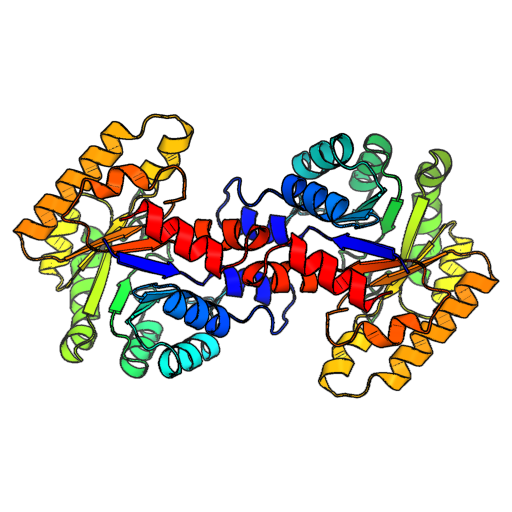 -22.406 1 91.56 94 LYS A C 1
ATOM 724 O O . LYS A 1 94 ? -3.576 -8.688 -22.219 1 91.56 94 LYS A O 1
ATOM 729 N N . ARG A 1 95 ? -4.27 -6.766 -22.922 1 83.5 95 ARG A N 1
ATOM 730 C CA . ARG A 1 95 ? -5.633 -7.211 -23.188 1 83.5 95 ARG A CA 1
ATOM 731 C C . ARG A 1 95 ? -5.641 -8.422 -24.125 1 83.5 95 ARG A C 1
ATOM 733 O O . ARG A 1 95 ? -6.449 -9.336 -23.938 1 83.5 95 ARG A O 1
ATOM 740 N N . GLU A 1 96 ? -4.848 -8.375 -25.047 1 85.81 96 GLU A N 1
ATOM 741 C CA . GLU A 1 96 ? -4.824 -9.422 -26.062 1 85.81 96 GLU A CA 1
ATOM 742 C C . GLU A 1 96 ? -4.402 -10.758 -25.469 1 85.81 96 GLU A C 1
ATOM 744 O O . GLU A 1 96 ? -4.648 -11.812 -26.062 1 85.81 96 GLU A O 1
ATOM 749 N N . GLU A 1 97 ? -3.838 -10.68 -24.344 1 89.5 97 GLU A N 1
ATOM 750 C CA . GLU A 1 97 ? -3.324 -11.898 -23.719 1 89.5 97 GLU A CA 1
ATOM 751 C C . GLU A 1 97 ? -4.355 -12.523 -22.781 1 89.5 97 GLU A C 1
ATOM 753 O O . GLU A 1 97 ? -4.152 -13.633 -22.281 1 89.5 97 GLU A O 1
ATOM 758 N N . LEU A 1 98 ? -5.484 -11.836 -22.609 1 88.38 98 LEU A N 1
ATOM 759 C CA . LEU A 1 98 ? -6.465 -12.234 -21.594 1 88.38 98 LEU A CA 1
ATOM 760 C C . LEU A 1 98 ? -7.57 -13.078 -22.219 1 88.38 98 LEU A C 1
ATOM 762 O O . LEU A 1 98 ? -7.977 -12.836 -23.359 1 88.38 98 LEU A O 1
ATOM 766 N N . THR A 1 99 ? -7.965 -14.055 -21.391 1 86.25 99 THR A N 1
ATOM 767 C CA . THR A 1 99 ? -9.297 -14.602 -21.641 1 86.25 99 THR A CA 1
ATOM 768 C C . THR A 1 99 ? -10.367 -13.648 -21.125 1 86.25 99 THR A C 1
ATOM 770 O O . THR A 1 99 ? -10.062 -12.633 -20.5 1 86.25 99 THR A O 1
ATOM 773 N N . THR A 1 100 ? -11.555 -14.086 -21.359 1 75 100 THR A N 1
ATOM 774 C CA . THR A 1 100 ? -12.68 -13.281 -20.891 1 75 100 THR A CA 1
ATOM 775 C C . THR A 1 100 ? -12.672 -13.164 -19.375 1 75 100 THR A C 1
ATOM 777 O O . THR A 1 100 ? -13 -12.109 -18.828 1 75 100 THR A O 1
ATOM 780 N N . GLU A 1 101 ? -12.133 -14.156 -18.719 1 82.44 101 GLU A N 1
ATOM 781 C CA . GLU A 1 101 ? -12.227 -14.211 -17.266 1 82.44 101 GLU A CA 1
ATOM 782 C C . GLU A 1 101 ? -10.914 -13.766 -16.609 1 82.44 101 GLU A C 1
ATOM 784 O O . GLU A 1 101 ? -10.836 -13.641 -15.391 1 82.44 101 GLU A O 1
ATOM 789 N N . GLY A 1 102 ? -9.906 -13.602 -17.391 1 86.94 102 GLY A N 1
ATOM 790 C CA . GLY A 1 102 ? -8.742 -12.945 -16.828 1 86.94 102 GLY A CA 1
ATOM 791 C C . GLY A 1 102 ? -7.492 -13.805 -16.859 1 86.94 102 GLY A C 1
ATOM 792 O O . GLY A 1 102 ? -6.398 -13.336 -16.547 1 86.94 102 GLY A O 1
ATOM 793 N N . GLY A 1 103 ? -7.613 -15.039 -17.281 1 91 103 GLY A N 1
ATOM 794 C CA . GLY A 1 103 ? -6.445 -15.898 -17.422 1 91 103 GLY A CA 1
ATOM 795 C C . GLY A 1 103 ? -5.695 -15.672 -18.719 1 91 103 GLY A C 1
ATOM 796 O O . GLY A 1 103 ? -6.172 -14.953 -19.609 1 91 103 GLY A O 1
ATOM 797 N N . PHE A 1 104 ? -4.488 -16.25 -18.734 1 94.38 104 PHE A N 1
ATOM 798 C CA . PHE A 1 104 ? -3.703 -16.203 -19.969 1 94.38 104 PHE A CA 1
ATOM 799 C C . PHE A 1 104 ? -4.375 -17 -21.078 1 94.38 104 PHE A C 1
ATOM 801 O O . PHE A 1 104 ? -4.738 -18.172 -20.859 1 94.38 104 PHE A O 1
ATOM 808 N N . ASP A 1 105 ? -4.57 -16.438 -22.281 1 95.75 105 ASP A N 1
ATOM 809 C CA . ASP A 1 105 ? -5.215 -17.125 -23.406 1 95.75 105 ASP A CA 1
ATOM 810 C C . ASP A 1 105 ? -4.234 -18.031 -24.141 1 95.75 105 ASP A C 1
ATOM 812 O O . ASP A 1 105 ? -3.713 -17.672 -25.188 1 95.75 105 ASP A O 1
ATOM 816 N N . VAL A 1 106 ? -4.117 -19.172 -23.672 1 96.31 106 VAL A N 1
ATOM 817 C CA . VAL A 1 106 ? -3.141 -20.125 -24.172 1 96.31 106 VAL A CA 1
ATOM 818 C C . VAL A 1 106 ? -3.514 -20.547 -25.594 1 96.31 106 VAL A C 1
ATOM 820 O O . VAL A 1 106 ? -2.639 -20.734 -26.453 1 96.31 106 VAL A O 1
ATOM 823 N N . ALA A 1 107 ? -4.797 -20.688 -25.844 1 94.94 107 ALA A N 1
ATOM 824 C CA . ALA A 1 107 ? -5.246 -21.141 -27.156 1 94.94 107 ALA A CA 1
ATOM 825 C C . ALA A 1 107 ? -4.863 -20.141 -28.25 1 94.94 107 ALA A C 1
ATOM 827 O O . ALA A 1 107 ? -4.312 -20.531 -29.281 1 94.94 107 ALA A O 1
ATOM 828 N N . ARG A 1 108 ? -5.125 -18.891 -27.953 1 95.06 108 ARG A N 1
ATOM 829 C CA . ARG A 1 108 ? -4.887 -17.812 -28.922 1 95.06 108 ARG A CA 1
ATOM 830 C C . ARG A 1 108 ? -3.398 -17.672 -29.219 1 95.06 108 ARG A C 1
ATOM 832 O O . ARG A 1 108 ? -3.012 -17.344 -30.344 1 95.06 108 ARG A O 1
ATOM 839 N N . HIS A 1 109 ? -2.559 -18.031 -28.25 1 95.75 109 HIS A N 1
ATOM 840 C CA . HIS A 1 109 ? -1.144 -17.703 -28.391 1 95.75 109 HIS A CA 1
ATOM 841 C C . HIS A 1 109 ? -0.287 -18.969 -28.391 1 95.75 109 HIS A C 1
ATOM 843 O O . HIS A 1 109 ? 0.907 -18.906 -28.094 1 95.75 109 HIS A O 1
ATOM 849 N N . PHE A 1 110 ? -0.866 -20.031 -28.75 1 97 110 PHE A N 1
ATOM 850 C CA . PHE A 1 110 ? -0.255 -21.344 -28.516 1 97 110 PHE A CA 1
ATOM 851 C C . PHE A 1 110 ? 1.099 -21.422 -29.219 1 97 110 PHE A C 1
ATOM 853 O O . PHE A 1 110 ? 2.096 -21.797 -28.594 1 97 110 PHE A O 1
ATOM 860 N N . ALA A 1 111 ? 1.205 -21.094 -30.406 1 97 111 ALA A N 1
ATOM 861 C CA . ALA A 1 111 ? 2.439 -21.25 -31.188 1 97 111 ALA A CA 1
ATOM 862 C C . ALA A 1 111 ? 3.549 -20.359 -30.609 1 97 111 ALA A C 1
ATOM 864 O O . ALA A 1 111 ? 4.684 -20.828 -30.438 1 97 111 ALA A O 1
ATOM 865 N N . VAL A 1 112 ? 3.217 -19.172 -30.328 1 96.94 112 VAL A N 1
ATOM 866 C CA . VAL A 1 112 ? 4.191 -18.219 -29.781 1 96.94 112 VAL A CA 1
ATOM 867 C C . VAL A 1 112 ? 4.605 -18.656 -28.375 1 96.94 112 VAL A C 1
ATOM 869 O O . VAL A 1 112 ? 5.773 -18.516 -28 1 96.94 112 VAL A O 1
ATOM 872 N N . LEU A 1 113 ? 3.662 -19.125 -27.672 1 98 113 LEU A N 1
ATOM 873 C CA . LEU A 1 113 ? 3.918 -19.594 -26.312 1 98 113 LEU A CA 1
ATOM 874 C C . LEU A 1 113 ? 4.914 -20.75 -26.312 1 98 113 LEU A C 1
ATOM 876 O O . LEU A 1 113 ? 5.871 -20.75 -25.531 1 98 113 LEU A O 1
ATOM 880 N N . LYS A 1 114 ? 4.66 -21.719 -27.141 1 97.56 114 LYS A N 1
ATOM 881 C CA . LYS A 1 114 ? 5.539 -22.875 -27.234 1 97.56 114 LYS A CA 1
ATOM 882 C C . LYS A 1 114 ? 6.977 -22.453 -27.516 1 97.56 114 LYS A C 1
ATOM 884 O O . LYS A 1 114 ? 7.91 -22.953 -26.875 1 97.56 114 LYS A O 1
ATOM 889 N N . GLU A 1 115 ? 7.145 -21.578 -28.453 1 98.12 115 GLU A N 1
ATOM 890 C CA . GLU A 1 115 ? 8.469 -21.094 -28.797 1 98.12 115 GLU A CA 1
ATOM 891 C C . GLU A 1 115 ? 9.086 -20.297 -27.656 1 98.12 115 GLU A C 1
ATOM 893 O O . GLU A 1 115 ? 10.297 -20.344 -27.438 1 98.12 115 GLU A O 1
ATOM 898 N N . PHE A 1 116 ? 8.289 -19.547 -27.016 1 98.44 116 PHE A N 1
ATOM 899 C CA . PHE A 1 116 ? 8.711 -18.703 -25.906 1 98.44 116 PHE A CA 1
ATOM 900 C C . PHE A 1 116 ? 9.25 -19.531 -24.75 1 98.44 116 PHE A C 1
ATOM 902 O O . PHE A 1 116 ? 10.203 -19.141 -24.078 1 98.44 116 PHE A O 1
ATOM 909 N N . LEU A 1 117 ? 8.672 -20.703 -24.5 1 98.44 117 LEU A N 1
ATOM 910 C CA . LEU A 1 117 ? 8.992 -21.5 -23.328 1 98.44 117 LEU A CA 1
ATOM 911 C C . LEU A 1 117 ? 10.258 -22.328 -23.547 1 98.44 117 LEU A C 1
ATOM 913 O O . LEU A 1 117 ? 10.914 -22.734 -22.594 1 98.44 117 LEU A O 1
ATOM 917 N N . LYS A 1 118 ? 10.602 -22.562 -24.75 1 97.88 118 LYS A N 1
ATOM 918 C CA . LYS A 1 118 ? 11.68 -23.484 -25.109 1 97.88 118 LYS A CA 1
ATOM 919 C C . LYS A 1 118 ? 12.984 -23.094 -24.438 1 97.88 118 LYS A C 1
ATOM 921 O O . LYS A 1 118 ? 13.617 -23.922 -23.766 1 97.88 118 LYS A O 1
ATOM 926 N N . PRO A 1 119 ? 13.406 -21.812 -24.594 1 98.31 119 PRO A N 1
ATOM 927 C CA . PRO A 1 119 ? 14.672 -21.453 -23.953 1 98.31 119 PRO A CA 1
ATOM 928 C C . PRO A 1 119 ? 14.617 -21.547 -22.438 1 98.31 119 PRO A C 1
ATOM 930 O O . PRO A 1 119 ? 15.625 -21.859 -21.797 1 98.31 119 PRO A O 1
ATOM 933 N N . LEU A 1 120 ? 13.492 -21.266 -21.844 1 98.5 120 LEU A N 1
ATOM 934 C CA . LEU A 1 120 ? 13.336 -21.375 -20.391 1 98.5 120 LEU A CA 1
ATOM 935 C C . LEU A 1 120 ? 13.469 -22.828 -19.938 1 98.5 120 LEU A C 1
ATOM 937 O O . LEU A 1 120 ? 14.227 -23.125 -19.016 1 98.5 120 LEU A O 1
ATOM 941 N N . ASN A 1 121 ? 12.789 -23.703 -20.672 1 97.88 121 ASN A N 1
ATOM 942 C CA . ASN A 1 121 ? 12.867 -25.125 -20.391 1 97.88 121 ASN A CA 1
ATOM 943 C C . ASN A 1 121 ? 14.289 -25.656 -20.562 1 97.88 121 ASN A C 1
ATOM 945 O O . ASN A 1 121 ? 14.781 -26.422 -19.734 1 97.88 121 ASN A O 1
ATOM 949 N N . ASP A 1 122 ? 14.906 -25.234 -21.594 1 97.94 122 ASP A N 1
ATOM 950 C CA . ASP A 1 122 ? 16.266 -25.672 -21.906 1 97.94 122 ASP A CA 1
ATOM 951 C C . ASP A 1 122 ? 17.25 -25.25 -20.812 1 97.94 122 ASP A C 1
ATOM 953 O O . ASP A 1 122 ? 18.312 -25.859 -20.688 1 97.94 122 ASP A O 1
ATOM 957 N N . ASN A 1 123 ? 16.875 -24.312 -20.047 1 97.94 123 ASN A N 1
ATOM 958 C CA . ASN A 1 123 ? 17.766 -23.812 -19 1 97.94 123 ASN A CA 1
ATOM 959 C C . ASN A 1 123 ? 17.312 -24.25 -17.625 1 97.94 123 ASN A C 1
ATOM 961 O O . ASN A 1 123 ? 17.781 -23.703 -16.609 1 97.94 123 ASN A O 1
ATOM 965 N N . GLY A 1 124 ? 16.359 -25.109 -17.578 1 97.69 124 GLY A N 1
ATOM 966 C CA . GLY A 1 124 ? 15.969 -25.734 -16.328 1 97.69 124 GLY A CA 1
ATOM 967 C C . GLY A 1 124 ? 15.055 -24.875 -15.477 1 97.69 124 GLY A C 1
ATOM 968 O O . GLY A 1 124 ? 14.883 -25.125 -14.281 1 97.69 124 GLY A O 1
ATOM 969 N N . ILE A 1 125 ? 14.508 -23.781 -16 1 98.5 125 ILE A N 1
ATOM 970 C CA . ILE A 1 125 ? 13.547 -22.953 -15.289 1 98.5 125 ILE A CA 1
ATOM 971 C C . ILE A 1 125 ? 12.148 -23.547 -15.422 1 98.5 125 ILE A C 1
ATOM 973 O O . ILE A 1 125 ? 11.648 -23.734 -16.531 1 98.5 125 ILE A O 1
ATOM 977 N N . GLU A 1 126 ? 11.531 -23.875 -14.305 1 98.69 126 GLU A N 1
ATOM 978 C CA . GLU A 1 126 ? 10.164 -24.375 -14.367 1 98.69 126 GLU A CA 1
ATOM 979 C C . GLU A 1 126 ? 9.188 -23.281 -14.797 1 98.69 126 GLU A C 1
ATOM 981 O O . GLU A 1 126 ? 9.383 -22.109 -14.469 1 98.69 126 GLU A O 1
ATOM 986 N N . VAL A 1 127 ? 8.164 -23.719 -15.477 1 98.81 127 VAL A N 1
ATOM 987 C CA . VAL A 1 127 ? 7.234 -22.75 -16.031 1 98.81 127 VAL A CA 1
ATOM 988 C C . VAL A 1 127 ? 5.816 -23.078 -15.57 1 98.81 127 VAL A C 1
ATOM 990 O O . VAL A 1 127 ? 5.363 -24.219 -15.68 1 98.81 127 VAL A O 1
ATOM 993 N N . SER A 1 128 ? 5.188 -22.031 -15.039 1 98.81 128 SER A N 1
ATOM 994 C CA . SER A 1 128 ? 3.764 -22.062 -14.711 1 98.81 128 SER A CA 1
ATOM 995 C C . SER A 1 128 ? 2.971 -21.125 -15.617 1 98.81 128 SER A C 1
ATOM 997 O O . SER A 1 128 ? 3.449 -20.047 -15.969 1 98.81 128 SER A O 1
ATOM 999 N N . LEU A 1 129 ? 1.793 -21.547 -16.031 1 98.69 129 LEU A N 1
ATOM 1000 C CA . LEU A 1 129 ? 0.883 -20.688 -16.781 1 98.69 129 LEU A CA 1
ATOM 1001 C C . LEU A 1 129 ? -0.347 -20.344 -15.938 1 98.69 129 LEU A C 1
ATOM 1003 O O . LEU A 1 129 ? -0.997 -21.234 -15.391 1 98.69 129 LEU A O 1
ATOM 1007 N N . PHE A 1 130 ? -0.626 -19.078 -15.828 1 98.69 130 PHE A N 1
ATOM 1008 C CA . PHE A 1 130 ? -1.835 -18.609 -15.164 1 98.69 130 PHE A CA 1
ATOM 1009 C C . PHE A 1 130 ? -3.045 -18.75 -16.078 1 98.69 130 PHE A C 1
ATOM 1011 O O . PHE A 1 130 ? -3.211 -17.969 -17.016 1 98.69 130 PHE A O 1
ATOM 1018 N N . ILE A 1 131 ? -3.957 -19.688 -15.742 1 98.31 131 ILE A N 1
ATOM 1019 C CA . ILE A 1 131 ? -5.008 -19.984 -16.703 1 98.31 131 ILE A CA 1
ATOM 1020 C C . ILE A 1 131 ? -6.348 -20.125 -15.977 1 98.31 131 ILE A C 1
ATOM 1022 O O . ILE A 1 131 ? -6.383 -20.297 -14.758 1 98.31 131 ILE A O 1
ATOM 1026 N N . GLU A 1 132 ? -7.418 -20.078 -16.766 1 97.25 132 GLU A N 1
ATOM 1027 C CA . GLU A 1 132 ? -8.734 -20.438 -16.25 1 97.25 132 GLU A CA 1
ATOM 1028 C C . GLU A 1 132 ? -8.82 -21.922 -15.93 1 97.25 132 GLU A C 1
ATOM 1030 O O . GLU A 1 132 ? -8.141 -22.75 -16.547 1 97.25 132 GLU A O 1
ATOM 1035 N N . PRO A 1 133 ? -9.633 -22.203 -14.953 1 97.88 133 PRO A N 1
ATOM 1036 C CA . PRO A 1 133 ? -9.82 -23.625 -14.648 1 97.88 133 PRO A CA 1
ATOM 1037 C C . PRO A 1 133 ? -10.703 -24.344 -15.68 1 97.88 133 PRO A C 1
ATOM 1039 O O . PRO A 1 133 ? -11.844 -24.703 -15.375 1 97.88 133 PRO A O 1
ATOM 1042 N N . GLU A 1 134 ? -10.07 -24.594 -16.844 1 96.88 134 GLU A N 1
ATOM 1043 C CA . GLU A 1 134 ? -10.734 -25.234 -17.969 1 96.88 134 GLU A CA 1
ATOM 1044 C C . GLU A 1 134 ? -9.867 -26.328 -18.578 1 96.88 134 GLU A C 1
ATOM 1046 O O . GLU A 1 134 ? -8.656 -26.156 -18.719 1 96.88 134 GLU A O 1
ATOM 1051 N N . LYS A 1 135 ? -10.523 -27.391 -18.922 1 97.75 135 LYS A N 1
ATOM 1052 C CA . LYS A 1 135 ? -9.812 -28.547 -19.438 1 97.75 135 LYS A CA 1
ATOM 1053 C C . LYS A 1 135 ? -8.984 -28.203 -20.656 1 97.75 135 LYS A C 1
ATOM 1055 O O . LYS A 1 135 ? -7.828 -28.609 -20.781 1 97.75 135 LYS A O 1
ATOM 1060 N N . LYS A 1 136 ? -9.547 -27.469 -21.531 1 97.38 136 LYS A N 1
ATOM 1061 C CA . LYS A 1 136 ? -8.859 -27.109 -22.766 1 97.38 136 LYS A CA 1
ATOM 1062 C C . LYS A 1 136 ? -7.59 -26.312 -22.469 1 97.38 136 LYS A C 1
ATOM 1064 O O . LYS A 1 136 ? -6.551 -26.531 -23.094 1 97.38 136 LYS A O 1
ATOM 1069 N N . ALA A 1 137 ? -7.707 -25.375 -21.594 1 97.62 137 ALA A N 1
ATOM 1070 C CA . ALA A 1 137 ? -6.555 -24.562 -21.219 1 97.62 137 ALA A CA 1
ATOM 1071 C C . ALA A 1 137 ? -5.465 -25.422 -20.578 1 97.62 137 ALA A C 1
ATOM 1073 O O . ALA A 1 137 ? -4.277 -25.219 -20.844 1 97.62 137 ALA A O 1
ATOM 1074 N N . VAL A 1 138 ? -5.859 -26.391 -19.797 1 98.5 138 VAL A N 1
ATOM 1075 C CA . VAL A 1 138 ? -4.934 -27.297 -19.141 1 98.5 138 VAL A CA 1
ATOM 1076 C C . VAL A 1 138 ? -4.211 -28.156 -20.172 1 98.5 138 VAL A C 1
ATOM 1078 O O . VAL A 1 138 ? -2.988 -28.297 -20.125 1 98.5 138 VAL A O 1
ATOM 1081 N N . ASP A 1 139 ? -4.973 -28.625 -21.125 1 98.5 139 ASP A N 1
ATOM 1082 C CA . ASP A 1 139 ? -4.398 -29.422 -22.188 1 98.5 139 ASP A CA 1
ATOM 1083 C C . ASP A 1 139 ? -3.326 -28.641 -22.953 1 98.5 139 ASP A C 1
ATOM 1085 O O . ASP A 1 139 ? -2.229 -29.156 -23.188 1 98.5 139 ASP A O 1
ATOM 1089 N N . LEU A 1 140 ? -3.686 -27.484 -23.297 1 98.25 140 LEU A N 1
ATOM 1090 C CA . LEU A 1 140 ? -2.801 -26.656 -24.109 1 98.25 140 LEU A CA 1
ATOM 1091 C C . LEU A 1 140 ? -1.56 -26.25 -23.328 1 98.25 140 LEU A C 1
ATOM 1093 O O . LEU A 1 140 ? -0.473 -26.125 -23.891 1 98.25 140 LEU A O 1
ATOM 1097 N N . ALA A 1 141 ? -1.73 -26.031 -22.047 1 98.44 141 ALA A N 1
ATOM 1098 C CA . ALA A 1 141 ? -0.583 -25.719 -21.203 1 98.44 141 ALA A CA 1
ATOM 1099 C C . ALA A 1 141 ? 0.429 -26.859 -21.188 1 98.44 141 ALA A C 1
ATOM 1101 O O . ALA A 1 141 ? 1.63 -26.625 -21.359 1 98.44 141 ALA A O 1
ATOM 1102 N N . ARG A 1 142 ? -0.055 -28.062 -21.031 1 98.31 142 ARG A N 1
ATOM 1103 C CA . ARG A 1 142 ? 0.809 -29.25 -21.047 1 98.31 142 ARG A CA 1
ATOM 1104 C C . ARG A 1 142 ? 1.523 -29.375 -22.391 1 98.31 142 ARG A C 1
ATOM 1106 O O . ARG A 1 142 ? 2.734 -29.594 -22.422 1 98.31 142 ARG A O 1
ATOM 1113 N N . GLU A 1 143 ? 0.727 -29.188 -23.406 1 98.25 143 GLU A N 1
ATOM 1114 C CA . GLU A 1 143 ? 1.273 -29.328 -24.75 1 98.25 143 GLU A CA 1
ATOM 1115 C C . GLU A 1 143 ? 2.328 -28.266 -25.031 1 98.25 143 GLU A C 1
ATOM 1117 O O . GLU A 1 143 ? 3.297 -28.516 -25.75 1 98.25 143 GLU A O 1
ATOM 1122 N N . ALA A 1 144 ? 2.164 -27.141 -24.453 1 98.06 144 ALA A N 1
ATOM 1123 C CA . ALA A 1 144 ? 3.07 -26.016 -24.688 1 98.06 144 ALA A CA 1
ATOM 1124 C C . ALA A 1 144 ? 4.395 -26.219 -23.953 1 98.06 144 ALA A C 1
ATOM 1126 O O . ALA A 1 144 ? 5.387 -25.547 -24.25 1 98.06 144 ALA A O 1
ATOM 1127 N N . GLY A 1 145 ? 4.348 -27.078 -22.938 1 97.88 145 GLY A N 1
ATOM 1128 C CA . GLY A 1 145 ? 5.594 -27.375 -22.234 1 97.88 145 GLY A CA 1
ATOM 1129 C C . GLY A 1 145 ? 5.621 -26.844 -20.812 1 97.88 145 GLY A C 1
ATOM 1130 O O . GLY A 1 145 ? 6.691 -26.734 -20.219 1 97.88 145 GLY A O 1
ATOM 1131 N N . ALA A 1 146 ? 4.504 -26.469 -20.281 1 98.62 146 ALA A N 1
ATOM 1132 C CA . ALA A 1 146 ? 4.445 -26.016 -18.906 1 98.62 146 ALA A CA 1
ATOM 1133 C C . ALA A 1 146 ? 4.68 -27.172 -17.938 1 98.62 146 ALA A C 1
ATOM 1135 O O . ALA A 1 146 ? 4.328 -28.312 -18.219 1 98.62 146 ALA A O 1
ATOM 1136 N N . ASP A 1 147 ? 5.266 -26.859 -16.812 1 98.62 147 ASP A N 1
ATOM 1137 C CA . ASP A 1 147 ? 5.449 -27.812 -15.727 1 98.62 147 ASP A CA 1
ATOM 1138 C C . ASP A 1 147 ? 4.277 -27.766 -14.75 1 98.62 147 ASP A C 1
ATOM 1140 O O . ASP A 1 147 ? 3.928 -28.781 -14.148 1 98.62 147 ASP A O 1
ATOM 1144 N N . LEU A 1 148 ? 3.721 -26.562 -14.586 1 98.44 148 LEU A N 1
ATOM 1145 C CA . LEU A 1 148 ? 2.633 -26.266 -13.664 1 98.44 148 LEU A CA 1
ATOM 1146 C C . LEU A 1 148 ? 1.557 -25.422 -14.344 1 98.44 148 LEU A C 1
ATOM 1148 O O . LEU A 1 148 ? 1.816 -24.797 -15.367 1 98.44 148 LEU A O 1
ATOM 1152 N N . VAL A 1 149 ? 0.407 -25.484 -13.781 1 98.75 149 VAL A N 1
ATOM 1153 C CA . VAL A 1 149 ? -0.596 -24.469 -14.055 1 98.75 149 VAL A CA 1
ATOM 1154 C C . VAL A 1 149 ? -1.004 -23.781 -12.75 1 98.75 149 VAL A C 1
ATOM 1156 O O . VAL A 1 149 ? -1.092 -24.438 -11.703 1 98.75 149 VAL A O 1
ATOM 1159 N N . GLU A 1 150 ? -1.159 -22.516 -12.805 1 98.81 150 GLU A N 1
ATOM 1160 C CA . GLU A 1 150 ? -1.803 -21.766 -11.734 1 98.81 150 GLU A CA 1
ATOM 1161 C C . GLU A 1 150 ? -3.252 -21.438 -12.078 1 98.81 150 GLU A C 1
ATOM 1163 O O . GLU A 1 150 ? -3.514 -20.594 -12.945 1 98.81 150 GLU A O 1
ATOM 1168 N N . LEU A 1 151 ? -4.105 -22 -11.383 1 98.75 151 LEU A N 1
ATOM 1169 C CA . LEU A 1 151 ? -5.523 -21.828 -11.672 1 98.75 151 LEU A CA 1
ATOM 1170 C C . LEU A 1 151 ? -6.02 -20.484 -11.141 1 98.75 151 LEU A C 1
ATOM 1172 O O . LEU A 1 151 ? -5.801 -20.156 -9.969 1 98.75 151 LEU A O 1
ATOM 1176 N N . HIS A 1 152 ? -6.645 -19.75 -12.047 1 98 152 HIS A N 1
ATOM 1177 C CA . HIS A 1 152 ? -7.234 -18.453 -11.711 1 98 152 HIS A CA 1
ATOM 1178 C C . HIS A 1 152 ? -8.453 -18.625 -10.812 1 98 152 HIS A C 1
ATOM 1180 O O . HIS A 1 152 ? -9.477 -19.172 -11.242 1 98 152 HIS A O 1
ATOM 1186 N N . THR A 1 153 ? -8.367 -18.062 -9.633 1 97.62 153 THR A N 1
ATOM 1187 C CA . THR A 1 153 ? -9.453 -18.234 -8.672 1 97.62 153 THR A CA 1
ATOM 1188 C C . THR A 1 153 ? -10.234 -16.922 -8.516 1 97.62 153 THR A C 1
ATOM 1190 O O . THR A 1 153 ? -10.961 -16.75 -7.535 1 97.62 153 THR A O 1
ATOM 1193 N N . GLY A 1 154 ? -10.039 -15.984 -9.43 1 95.25 154 GLY A N 1
ATOM 1194 C CA . GLY A 1 154 ? -10.664 -14.68 -9.352 1 95.25 154 GLY A CA 1
ATOM 1195 C C . GLY A 1 154 ? -12.18 -14.742 -9.305 1 95.25 154 GLY A C 1
ATOM 1196 O O . GLY A 1 154 ? -12.812 -14.055 -8.492 1 95.25 154 GLY A O 1
ATOM 1197 N N . LEU A 1 155 ? -12.75 -15.539 -10.188 1 94.81 155 LEU A N 1
ATOM 1198 C CA . LEU A 1 155 ? -14.203 -15.664 -10.227 1 94.81 155 LEU A CA 1
ATOM 1199 C C . LEU A 1 155 ? -14.742 -16.281 -8.945 1 94.81 155 LEU A C 1
ATOM 1201 O O . LEU A 1 155 ? -15.781 -15.859 -8.43 1 94.81 155 LEU A O 1
ATOM 1205 N N . TYR A 1 156 ? -14.062 -17.281 -8.445 1 96.81 156 TYR A N 1
ATOM 1206 C CA . TYR A 1 156 ? -14.406 -17.875 -7.156 1 96.81 156 TYR A CA 1
ATOM 1207 C C . TYR A 1 156 ? -14.414 -16.828 -6.055 1 96.81 156 TYR A C 1
ATOM 1209 O O . TYR A 1 156 ? -15.367 -16.75 -5.277 1 96.81 156 TYR A O 1
ATOM 1217 N N . ALA A 1 157 ? -13.367 -15.992 -5.984 1 95 157 ALA A N 1
ATOM 1218 C CA . ALA A 1 157 ? -13.234 -14.953 -4.965 1 95 157 ALA A CA 1
ATOM 1219 C C . ALA A 1 157 ? -14.336 -13.906 -5.098 1 95 157 ALA A C 1
ATOM 1221 O O . ALA A 1 157 ? -14.844 -13.398 -4.094 1 95 157 ALA A O 1
ATOM 1222 N N . GLN A 1 158 ? -14.68 -13.594 -6.316 1 92.06 158 GLN A N 1
ATOM 1223 C CA . GLN A 1 158 ? -15.75 -12.633 -6.551 1 92.06 158 GLN A CA 1
ATOM 1224 C C . GLN A 1 158 ? -17.094 -13.164 -6.039 1 92.06 158 GLN A C 1
ATOM 1226 O O . GLN A 1 158 ? -17.891 -12.414 -5.473 1 92.06 158 GLN A O 1
ATOM 1231 N N . LYS A 1 159 ? -17.344 -14.406 -6.219 1 90.19 159 LYS A N 1
ATOM 1232 C CA . LYS A 1 159 ? -18.594 -15.047 -5.824 1 90.19 159 LYS A CA 1
ATOM 1233 C C . LYS A 1 159 ? -18.688 -15.156 -4.305 1 90.19 159 LYS A C 1
ATOM 1235 O O . LYS A 1 159 ? -19.781 -15.328 -3.762 1 90.19 159 LYS A O 1
ATOM 1240 N N . GLU A 1 160 ? -17.516 -15.203 -3.697 1 85.94 160 GLU A N 1
ATOM 1241 C CA . GLU A 1 160 ? -17.5 -15.234 -2.236 1 85.94 160 GLU A CA 1
ATOM 1242 C C . GLU A 1 160 ? -18.297 -14.078 -1.645 1 85.94 160 GLU A C 1
ATOM 1244 O O . GLU A 1 160 ? -18.969 -14.242 -0.625 1 85.94 160 GLU A O 1
ATOM 1249 N N . LEU A 1 161 ? -18.297 -13.055 -2.314 1 83.19 161 LEU A N 1
ATOM 1250 C CA . LEU A 1 161 ? -19.016 -11.867 -1.861 1 83.19 161 LEU A CA 1
ATOM 1251 C C . LEU A 1 161 ? -20.516 -12.102 -1.913 1 83.19 161 LEU A C 1
ATOM 1253 O O . LEU A 1 161 ? -21.281 -11.469 -1.17 1 83.19 161 LEU A O 1
ATOM 1257 N N . GLU A 1 162 ? -20.906 -13.094 -2.727 1 86.81 162 GLU A N 1
ATOM 1258 C CA . GLU A 1 162 ? -22.312 -13.438 -2.881 1 86.81 162 GLU A CA 1
ATOM 1259 C C . GLU A 1 162 ? -22.656 -14.727 -2.139 1 86.81 162 GLU A C 1
ATOM 1261 O O . GLU A 1 162 ? -23.781 -15.219 -2.227 1 86.81 162 GLU A O 1
ATOM 1266 N N . ASN A 1 163 ? -21.797 -15.211 -1.549 1 89.06 163 ASN A N 1
ATOM 1267 C CA . ASN A 1 163 ? -21.953 -16.469 -0.833 1 89.06 163 ASN A CA 1
ATOM 1268 C C . ASN A 1 163 ? -22.391 -17.594 -1.77 1 89.06 163 ASN A C 1
ATOM 1270 O O . ASN A 1 163 ? -23.266 -18.391 -1.427 1 89.06 163 ASN A O 1
ATOM 1274 N N . ASN A 1 164 ? -21.812 -17.578 -2.953 1 90.19 164 ASN A N 1
ATOM 1275 C CA . ASN A 1 164 ? -22.156 -18.547 -3.979 1 90.19 164 ASN A CA 1
ATOM 1276 C C . ASN A 1 164 ? -20.906 -19.047 -4.707 1 90.19 164 ASN A C 1
ATOM 1278 O O . ASN A 1 164 ? -20.812 -18.922 -5.93 1 90.19 164 ASN A O 1
ATOM 1282 N N . THR A 1 165 ? -20.109 -19.812 -3.971 1 94.31 165 THR A N 1
ATOM 1283 C CA . THR A 1 165 ? -18.797 -20.188 -4.492 1 94.31 165 THR A CA 1
ATOM 1284 C C . THR A 1 165 ? -18.812 -21.625 -5.031 1 94.31 165 THR A C 1
ATOM 1286 O O . THR A 1 165 ? -17.875 -22.047 -5.699 1 94.31 165 THR A O 1
ATOM 1289 N N . ASP A 1 166 ? -19.844 -22.344 -4.883 1 95.44 166 ASP A N 1
ATOM 1290 C CA . ASP A 1 166 ? -19.859 -23.797 -5.062 1 95.44 166 ASP A CA 1
ATOM 1291 C C . ASP A 1 166 ? -19.531 -24.172 -6.504 1 95.44 166 ASP A C 1
ATOM 1293 O O . ASP A 1 166 ? -18.719 -25.062 -6.75 1 95.44 166 ASP A O 1
ATOM 1297 N N . LEU A 1 167 ? -20.203 -23.531 -7.371 1 95.81 167 LEU A N 1
ATOM 1298 C CA . LEU A 1 167 ? -20 -23.859 -8.773 1 95.81 167 LEU A CA 1
ATOM 1299 C C . LEU A 1 167 ? -18.562 -23.609 -9.203 1 95.81 167 LEU A C 1
ATOM 1301 O O . LEU A 1 167 ? -17.953 -24.438 -9.891 1 95.81 167 LEU A O 1
ATOM 1305 N N . GLU A 1 168 ? -18.047 -22.469 -8.82 1 96.5 168 GLU A N 1
ATOM 1306 C CA . GLU A 1 168 ? -16.672 -22.125 -9.195 1 96.5 168 GLU A CA 1
ATOM 1307 C C . GLU A 1 168 ? -15.664 -23.031 -8.5 1 96.5 168 GLU A C 1
ATOM 1309 O O . GLU A 1 168 ? -14.633 -23.375 -9.07 1 96.5 168 GLU A O 1
ATOM 1314 N N . LEU A 1 169 ? -15.969 -23.391 -7.297 1 97.81 169 LEU A N 1
ATOM 1315 C CA . LEU A 1 169 ? -15.102 -24.312 -6.578 1 97.81 169 LEU A CA 1
ATOM 1316 C C . LEU A 1 169 ? -15.047 -25.672 -7.277 1 97.81 169 LEU A C 1
ATOM 1318 O O . LEU A 1 169 ? -13.977 -26.266 -7.383 1 97.81 169 LEU A O 1
ATOM 1322 N N . GLN A 1 170 ? -16.172 -26.109 -7.695 1 97.94 170 GLN A N 1
ATOM 1323 C CA . GLN A 1 170 ? -16.234 -27.375 -8.414 1 97.94 170 GLN A CA 1
ATOM 1324 C C . GLN A 1 170 ? -15.445 -27.312 -9.719 1 97.94 170 GLN A C 1
ATOM 1326 O O . GLN A 1 170 ? -14.75 -28.266 -10.086 1 97.94 170 GLN A O 1
ATOM 1331 N N . ARG A 1 171 ? -15.602 -26.219 -10.375 1 97.44 171 ARG A N 1
ATOM 1332 C CA . ARG A 1 171 ? -14.859 -25.984 -11.609 1 97.44 171 ARG A CA 1
ATOM 1333 C C . ARG A 1 171 ? -13.352 -26.062 -11.367 1 97.44 171 ARG A C 1
ATOM 1335 O O . ARG A 1 171 ? -12.625 -26.688 -12.133 1 97.44 171 ARG A O 1
ATOM 1342 N N . ILE A 1 172 ? -12.898 -25.469 -10.305 1 98.5 172 ILE A N 1
ATOM 1343 C CA . ILE A 1 172 ? -11.492 -25.453 -9.938 1 98.5 172 ILE A CA 1
ATOM 1344 C C . ILE A 1 172 ? -11.039 -26.875 -9.57 1 98.5 172 ILE A C 1
ATOM 1346 O O . ILE A 1 172 ? -9.984 -27.328 -10.008 1 98.5 172 ILE A O 1
ATOM 1350 N N . ARG A 1 173 ? -11.859 -27.578 -8.828 1 98.44 173 ARG A N 1
ATOM 1351 C CA . ARG A 1 173 ? -11.555 -28.938 -8.422 1 98.44 173 ARG A CA 1
ATOM 1352 C C . ARG A 1 173 ? -11.383 -29.844 -9.633 1 98.44 173 ARG A C 1
ATOM 1354 O O . ARG A 1 173 ? -10.43 -30.625 -9.703 1 98.44 173 ARG A O 1
ATOM 1361 N N . GLU A 1 174 ? -12.273 -29.734 -10.539 1 98.69 174 GLU A N 1
ATOM 1362 C CA . GLU A 1 174 ? -12.234 -30.562 -11.742 1 98.69 174 GLU A CA 1
ATOM 1363 C C . GLU A 1 174 ? -11 -30.266 -12.578 1 98.69 174 GLU A C 1
ATOM 1365 O O . GLU A 1 174 ? -10.344 -31.188 -13.078 1 98.69 174 GLU A O 1
ATOM 1370 N N . ALA A 1 175 ? -10.75 -29.016 -12.719 1 98.69 175 ALA A N 1
ATOM 1371 C CA . ALA A 1 175 ? -9.57 -28.625 -13.484 1 98.69 175 ALA A CA 1
ATOM 1372 C C . ALA A 1 175 ? -8.289 -29.109 -12.812 1 98.69 175 ALA A C 1
ATOM 1374 O O . ALA A 1 175 ? -7.363 -29.578 -13.484 1 98.69 175 ALA A O 1
ATOM 1375 N N . ALA A 1 176 ? -8.234 -29.016 -11.508 1 98.81 176 ALA A N 1
ATOM 1376 C CA . ALA A 1 176 ? -7.066 -29.453 -10.75 1 98.81 176 ALA A CA 1
ATOM 1377 C C . ALA A 1 176 ? -6.848 -30.953 -10.898 1 98.81 176 ALA A C 1
ATOM 1379 O O . ALA A 1 176 ? -5.73 -31.406 -11.156 1 98.81 176 ALA A O 1
ATOM 1380 N N . THR A 1 177 ? -7.883 -31.688 -10.773 1 98.75 177 THR A N 1
ATOM 1381 C CA . THR A 1 177 ? -7.82 -33.125 -10.906 1 98.75 177 THR A CA 1
ATOM 1382 C C . THR A 1 177 ? -7.34 -33.531 -12.305 1 98.75 177 THR A C 1
ATOM 1384 O O . THR A 1 177 ? -6.473 -34.406 -12.445 1 98.75 177 THR A O 1
ATOM 1387 N N . TYR A 1 178 ? -7.941 -32.875 -13.227 1 98.81 178 TYR A N 1
ATOM 1388 C CA . TYR A 1 178 ? -7.574 -33.188 -14.609 1 98.81 178 TYR A CA 1
ATOM 1389 C C . TYR A 1 178 ? -6.109 -32.844 -14.867 1 98.81 178 TYR A C 1
ATOM 1391 O O . TYR A 1 178 ? -5.379 -33.656 -15.453 1 98.81 178 TYR A O 1
ATOM 1399 N N . ALA A 1 179 ? -5.68 -31.688 -14.461 1 98.88 179 ALA A N 1
ATOM 1400 C CA . ALA A 1 179 ? -4.297 -31.266 -14.664 1 98.88 179 ALA A CA 1
ATOM 1401 C C . ALA A 1 179 ? -3.32 -32.281 -14.07 1 98.88 179 ALA A C 1
ATOM 1403 O O . ALA A 1 179 ? -2.357 -32.688 -14.727 1 98.88 179 ALA A O 1
ATOM 1404 N N . LYS A 1 180 ? -3.594 -32.719 -12.922 1 98.56 180 LYS A N 1
ATOM 1405 C CA . LYS A 1 180 ? -2.748 -33.688 -12.258 1 98.56 180 LYS A CA 1
ATOM 1406 C C . LYS A 1 180 ? -2.721 -35 -13.047 1 98.56 180 LYS A C 1
ATOM 1408 O O . LYS A 1 180 ? -1.672 -35.656 -13.164 1 98.56 180 LYS A O 1
ATOM 1413 N N . SER A 1 181 ? -3.832 -35.406 -13.531 1 98.5 181 SER A N 1
ATOM 1414 C CA . SER A 1 181 ? -3.957 -36.656 -14.234 1 98.5 181 SER A CA 1
ATOM 1415 C C . SER A 1 181 ? -3.098 -36.688 -15.492 1 98.5 181 SER A C 1
ATOM 1417 O O . SER A 1 181 ? -2.688 -37.75 -15.945 1 98.5 181 SER A O 1
ATOM 1419 N N . ILE A 1 182 ? -2.822 -35.531 -15.992 1 98.31 182 ILE A N 1
ATOM 1420 C CA . ILE A 1 182 ? -2.053 -35.531 -17.234 1 98.31 182 ILE A CA 1
ATOM 1421 C C . ILE A 1 182 ? -0.625 -35.062 -16.953 1 98.31 182 ILE A C 1
ATOM 1423 O O . ILE A 1 182 ? 0.093 -34.656 -17.859 1 98.31 182 ILE A O 1
ATOM 1427 N N . GLY A 1 183 ? -0.276 -34.969 -15.664 1 98.25 183 GLY A N 1
ATOM 1428 C CA . GLY A 1 183 ? 1.123 -34.844 -15.281 1 98.25 183 GLY A CA 1
ATOM 1429 C C . GLY A 1 183 ? 1.537 -33.438 -14.945 1 98.25 183 GLY A C 1
ATOM 1430 O O . GLY A 1 183 ? 2.727 -33.156 -14.781 1 98.25 183 GLY A O 1
ATOM 1431 N N . LEU A 1 184 ? 0.624 -32.5 -14.891 1 98.75 184 LEU A N 1
ATOM 1432 C CA . LEU A 1 184 ? 0.93 -31.125 -14.492 1 98.75 184 LEU A CA 1
ATOM 1433 C C . LEU A 1 184 ? 0.828 -30.953 -12.977 1 98.75 184 LEU A C 1
ATOM 1435 O O . LEU A 1 184 ? -0.066 -31.531 -12.344 1 98.75 184 LEU A O 1
ATOM 1439 N N . ARG A 1 185 ? 1.741 -30.25 -12.391 1 98.75 185 ARG A N 1
ATOM 1440 C CA . ARG A 1 185 ? 1.531 -29.781 -11.031 1 98.75 185 ARG A CA 1
ATOM 1441 C C . ARG A 1 185 ? 0.557 -28.609 -10.992 1 98.75 185 ARG A C 1
ATOM 1443 O O . ARG A 1 185 ? 0.387 -27.906 -12 1 98.75 185 ARG A O 1
ATOM 1450 N N . VAL A 1 186 ? -0.106 -28.438 -9.852 1 98.88 186 VAL A N 1
ATOM 1451 C CA . VAL A 1 186 ? -1.202 -27.484 -9.828 1 98.88 186 VAL A CA 1
ATOM 1452 C C . VAL A 1 186 ? -1.037 -26.547 -8.633 1 98.88 186 VAL A C 1
ATOM 1454 O O . VAL A 1 186 ? -0.818 -27 -7.508 1 98.88 186 VAL A O 1
ATOM 1457 N N . VAL A 1 187 ? -1.046 -25.266 -8.938 1 98.75 187 VAL A N 1
ATOM 1458 C CA . VAL A 1 187 ? -1.135 -24.234 -7.91 1 98.75 187 VAL A CA 1
ATOM 1459 C C . VAL A 1 187 ? -2.324 -23.328 -8.195 1 98.75 187 VAL A C 1
ATOM 1461 O O . VAL A 1 187 ? -3.004 -23.484 -9.211 1 98.75 187 VAL A O 1
ATOM 1464 N N . ALA A 1 188 ? -2.689 -22.469 -7.25 1 98.44 188 ALA A N 1
ATOM 1465 C CA . ALA A 1 188 ? -3.84 -21.594 -7.43 1 98.44 188 ALA A CA 1
ATOM 1466 C C . ALA A 1 188 ? -3.627 -20.266 -6.711 1 98.44 188 ALA A C 1
ATOM 1468 O O . ALA A 1 188 ? -2.805 -20.172 -5.797 1 98.44 188 ALA A O 1
ATOM 1469 N N . GLY A 1 189 ? -4.371 -19.312 -7.227 1 93.88 189 GLY A N 1
ATOM 1470 C CA . GLY A 1 189 ? -4.301 -18.031 -6.547 1 93.88 189 GLY A CA 1
ATOM 1471 C C . GLY A 1 189 ? -5.09 -16.938 -7.246 1 93.88 189 GLY A C 1
ATOM 1472 O O . GLY A 1 189 ? -5.758 -17.203 -8.25 1 93.88 189 GLY A O 1
ATOM 1473 N N . HIS A 1 190 ? -5.074 -15.828 -6.734 1 93.12 190 HIS A N 1
ATOM 1474 C CA . HIS A 1 190 ? -5.723 -14.602 -7.18 1 93.12 190 HIS A CA 1
ATOM 1475 C C . HIS A 1 190 ? -7.062 -14.398 -6.477 1 93.12 190 HIS A C 1
ATOM 1477 O O . HIS A 1 190 ? -8.078 -14.977 -6.887 1 93.12 190 HIS A O 1
ATOM 1483 N N . GLY A 1 191 ? -6.957 -13.578 -5.527 1 94.62 191 GLY A N 1
ATOM 1484 C CA . GLY A 1 191 ? -8.195 -13.188 -4.867 1 94.62 191 GLY A CA 1
ATOM 1485 C C . GLY A 1 191 ? -8.492 -14.008 -3.625 1 94.62 191 GLY A C 1
ATOM 1486 O O . GLY A 1 191 ? -9.43 -13.703 -2.883 1 94.62 191 GLY A O 1
ATOM 1487 N N . LEU A 1 192 ? -7.742 -15.07 -3.422 1 97.44 192 LEU A N 1
ATOM 1488 C CA . LEU A 1 192 ? -7.926 -15.859 -2.207 1 97.44 192 LEU A CA 1
ATOM 1489 C C . LEU A 1 192 ? -7.547 -15.047 -0.972 1 97.44 192 LEU A C 1
ATOM 1491 O O . LEU A 1 192 ? -6.613 -14.242 -1.016 1 97.44 192 LEU A O 1
ATOM 1495 N N . ASN A 1 193 ? -8.336 -15.273 0.064 1 97.31 193 ASN A N 1
ATOM 1496 C CA . ASN A 1 193 ? -8.164 -14.531 1.305 1 97.31 193 ASN A CA 1
ATOM 1497 C C . ASN A 1 193 ? -8.492 -15.383 2.525 1 97.31 193 ASN A C 1
ATOM 1499 O O . ASN A 1 193 ? -8.641 -16.594 2.416 1 97.31 193 ASN A O 1
ATOM 1503 N N . TYR A 1 194 ? -8.578 -14.773 3.676 1 97.56 194 TYR A N 1
ATOM 1504 C CA . TYR A 1 194 ? -8.711 -15.492 4.938 1 97.56 194 TYR A CA 1
ATOM 1505 C C . TYR A 1 194 ? -10.102 -16.094 5.078 1 97.56 194 TYR A C 1
ATOM 1507 O O . TYR A 1 194 ? -10.305 -17.016 5.863 1 97.56 194 TYR A O 1
ATOM 1515 N N . ARG A 1 195 ? -11.031 -15.609 4.27 1 95.56 195 ARG A N 1
ATOM 1516 C CA . ARG A 1 195 ? -12.422 -16.031 4.391 1 95.56 195 ARG A CA 1
ATOM 1517 C C . ARG A 1 195 ? -12.727 -17.172 3.424 1 95.56 195 ARG A C 1
ATOM 1519 O O . ARG A 1 195 ? -13.586 -18.016 3.705 1 95.56 195 ARG A O 1
ATOM 1526 N N . ASN A 1 196 ? -12.016 -17.188 2.299 1 96.81 196 ASN A N 1
ATOM 1527 C CA . ASN A 1 196 ? -12.492 -18.078 1.255 1 96.81 196 ASN A CA 1
ATOM 1528 C C . ASN A 1 196 ? -11.477 -19.188 0.954 1 96.81 196 ASN A C 1
ATOM 1530 O O . ASN A 1 196 ? -11.742 -20.078 0.144 1 96.81 196 ASN A O 1
ATOM 1534 N N . ILE A 1 197 ? -10.398 -19.188 1.695 1 98 197 ILE A N 1
ATOM 1535 C CA . ILE A 1 197 ? -9.305 -20.094 1.391 1 98 197 ILE A CA 1
ATOM 1536 C C . ILE A 1 197 ? -9.633 -21.5 1.913 1 98 197 ILE A C 1
ATOM 1538 O O . ILE A 1 197 ? -9.109 -22.5 1.419 1 98 197 ILE A O 1
ATOM 1542 N N . GLY A 1 198 ? -10.484 -21.672 2.859 1 96.88 198 GLY A N 1
ATOM 1543 C CA . GLY A 1 198 ? -10.734 -22.891 3.604 1 96.88 198 GLY A CA 1
ATOM 1544 C C . GLY A 1 198 ? -11.031 -24.078 2.711 1 96.88 198 GLY A C 1
ATOM 1545 O O . GLY A 1 198 ? -10.391 -25.125 2.83 1 96.88 198 GLY A O 1
ATOM 1546 N N . PRO A 1 199 ? -11.969 -23.969 1.788 1 97.31 199 PRO A N 1
ATOM 1547 C CA . PRO A 1 199 ? -12.391 -25.094 0.942 1 97.31 199 PRO A CA 1
ATOM 1548 C C . PRO A 1 199 ? -11.25 -25.656 0.098 1 97.31 199 PRO A C 1
ATOM 1550 O O . PRO A 1 199 ? -11.336 -26.781 -0.379 1 97.31 199 PRO A O 1
ATOM 1553 N N . PHE A 1 200 ? -10.242 -24.938 -0.092 1 97.94 200 PHE A N 1
ATOM 1554 C CA . PHE A 1 200 ? -9.141 -25.391 -0.944 1 97.94 200 PHE A CA 1
ATOM 1555 C C . PHE A 1 200 ? -8.352 -26.5 -0.275 1 97.94 200 PHE A C 1
ATOM 1557 O O . PHE A 1 200 ? -7.602 -27.219 -0.937 1 97.94 200 PHE A O 1
ATOM 1564 N N . ARG A 1 201 ? -8.5 -26.719 1.051 1 96.5 201 ARG A N 1
ATOM 1565 C CA . ARG A 1 201 ? -7.883 -27.828 1.769 1 96.5 201 ARG A CA 1
ATOM 1566 C C . ARG A 1 201 ? -8.391 -29.156 1.246 1 96.5 201 ARG A C 1
ATOM 1568 O O . ARG A 1 201 ? -7.715 -30.188 1.396 1 96.5 201 ARG A O 1
ATOM 1575 N N . GLU A 1 202 ? -9.5 -29.062 0.643 1 96.38 202 GLU A N 1
ATOM 1576 C CA . GLU A 1 202 ? -10.148 -30.297 0.193 1 96.38 202 GLU A CA 1
ATOM 1577 C C . GLU A 1 202 ? -9.812 -30.594 -1.266 1 96.38 202 GLU A C 1
ATOM 1579 O O . GLU A 1 202 ? -10.406 -31.484 -1.875 1 96.38 202 GLU A O 1
ATOM 1584 N N . ILE A 1 203 ? -8.953 -29.891 -1.82 1 98 203 ILE A N 1
ATOM 1585 C CA . ILE A 1 203 ? -8.477 -30.125 -3.178 1 98 203 ILE A CA 1
ATOM 1586 C C . ILE A 1 203 ? -7.004 -30.516 -3.146 1 98 203 ILE A C 1
ATOM 1588 O O . ILE A 1 203 ? -6.137 -29.703 -3.48 1 98 203 ILE A O 1
ATOM 1592 N N . PRO A 1 204 ? -6.723 -31.734 -2.904 1 97.38 204 PRO A N 1
ATOM 1593 C CA . PRO A 1 204 ? -5.352 -32.156 -2.639 1 97.38 204 PRO A CA 1
ATOM 1594 C C . PRO A 1 204 ? -4.438 -32 -3.854 1 97.38 204 PRO A C 1
ATOM 1596 O O . PRO A 1 204 ? -3.213 -32 -3.713 1 97.38 204 PRO A O 1
ATOM 1599 N N . GLU A 1 205 ? -5.059 -31.859 -5.035 1 98.56 205 GLU A N 1
ATOM 1600 C CA . GLU A 1 205 ? -4.273 -31.719 -6.258 1 98.56 205 GLU A CA 1
ATOM 1601 C C . GLU A 1 205 ? -3.564 -30.375 -6.312 1 98.56 205 GLU A C 1
ATOM 1603 O O . GLU A 1 205 ? -2.561 -30.219 -7.012 1 98.56 205 GLU A O 1
ATOM 1608 N N . ILE A 1 206 ? -4.078 -29.359 -5.586 1 98.69 206 ILE A N 1
ATOM 1609 C CA . ILE A 1 206 ? -3.43 -28.062 -5.5 1 98.69 206 ILE A CA 1
ATOM 1610 C C . ILE A 1 206 ? -2.332 -28.094 -4.438 1 98.69 206 ILE A C 1
ATOM 1612 O O . ILE A 1 206 ? -2.619 -28.188 -3.242 1 98.69 206 ILE A O 1
ATOM 1616 N N . GLU A 1 207 ? -1.134 -27.969 -4.875 1 98.38 207 GLU A N 1
ATOM 1617 C CA . GLU A 1 207 ? -0.031 -28.203 -3.945 1 98.38 207 GLU A CA 1
ATOM 1618 C C . GLU A 1 207 ? 0.403 -26.906 -3.266 1 98.38 207 GLU A C 1
ATOM 1620 O O . GLU A 1 207 ? 1.116 -26.938 -2.262 1 98.38 207 GLU A O 1
ATOM 1625 N N . GLU A 1 208 ? 0.035 -25.781 -3.834 1 98.56 208 GLU A N 1
ATOM 1626 C CA . GLU A 1 208 ? 0.451 -24.469 -3.328 1 98.56 208 GLU A CA 1
ATOM 1627 C C . GLU A 1 208 ? -0.549 -23.391 -3.715 1 98.56 208 GLU A C 1
ATOM 1629 O O . GLU A 1 208 ? -1.155 -23.453 -4.785 1 98.56 208 GLU A O 1
ATOM 1634 N N . VAL A 1 209 ? -0.789 -22.422 -2.82 1 98.81 209 VAL A N 1
ATOM 1635 C CA . VAL A 1 209 ? -1.562 -21.219 -3.145 1 98.81 209 VAL A CA 1
ATOM 1636 C C . VAL A 1 209 ? -0.667 -19.984 -3.059 1 98.81 209 VAL A C 1
ATOM 1638 O O . VAL A 1 209 ? 0.197 -19.906 -2.184 1 98.81 209 VAL A O 1
ATOM 1641 N N . SER A 1 210 ? -0.84 -19.109 -4.016 1 98.38 210 SER A N 1
ATOM 1642 C CA . SER A 1 210 ? -0.137 -17.828 -4.043 1 98.38 210 SER A CA 1
ATOM 1643 C C . SER A 1 210 ? -1.039 -16.703 -3.574 1 98.38 210 SER A C 1
ATOM 1645 O O . SER A 1 210 ? -2.033 -16.375 -4.23 1 98.38 210 SER A O 1
ATOM 1647 N N . ILE A 1 211 ? -0.712 -16.125 -2.5 1 98.44 211 ILE A N 1
ATOM 1648 C CA . ILE A 1 211 ? -1.554 -15.086 -1.915 1 98.44 211 ILE A CA 1
ATOM 1649 C C . ILE A 1 211 ? -0.721 -13.828 -1.654 1 98.44 211 ILE A C 1
ATOM 1651 O O . ILE A 1 211 ? 0.388 -13.914 -1.122 1 98.44 211 ILE A O 1
ATOM 1655 N N . GLY A 1 212 ? -1.219 -12.711 -2.072 1 98.06 212 GLY A N 1
ATOM 1656 C CA . GLY A 1 212 ? -0.495 -11.453 -1.944 1 98.06 212 GLY A CA 1
ATOM 1657 C C . GLY A 1 212 ? -1.271 -10.391 -1.188 1 98.06 212 GLY A C 1
ATOM 1658 O O . GLY A 1 212 ? -1.116 -10.25 0.027 1 98.06 212 GLY A O 1
ATOM 1659 N N . HIS A 1 213 ? -2.209 -9.797 -1.857 1 98.12 213 HIS A N 1
ATOM 1660 C CA . HIS A 1 213 ? -2.926 -8.633 -1.35 1 98.12 213 HIS A CA 1
ATOM 1661 C C . HIS A 1 213 ? -3.568 -8.922 0.003 1 98.12 213 HIS A C 1
ATOM 1663 O O . HIS A 1 213 ? -3.467 -8.117 0.931 1 98.12 213 HIS A O 1
ATOM 1669 N N . ALA A 1 214 ? -4.211 -10.062 0.142 1 98.31 214 ALA A N 1
ATOM 1670 C CA . ALA A 1 214 ? -4.906 -10.391 1.384 1 98.31 214 ALA A CA 1
ATOM 1671 C C . ALA A 1 214 ? -3.936 -10.438 2.561 1 98.31 214 ALA A C 1
ATOM 1673 O O . ALA A 1 214 ? -4.246 -9.953 3.65 1 98.31 214 ALA A O 1
ATOM 1674 N N . ILE A 1 215 ? -2.803 -10.992 2.342 1 98.88 215 ILE A N 1
ATOM 1675 C CA . ILE A 1 215 ? -1.817 -11.133 3.408 1 98.88 215 ILE A CA 1
ATOM 1676 C C . ILE A 1 215 ? -1.266 -9.766 3.785 1 98.88 215 ILE A C 1
ATOM 1678 O O . ILE A 1 215 ? -1.124 -9.445 4.969 1 98.88 215 ILE A O 1
ATOM 1682 N N . ILE A 1 216 ? -0.944 -8.945 2.793 1 98.81 216 ILE A N 1
ATOM 1683 C CA . ILE A 1 216 ? -0.394 -7.621 3.061 1 98.81 216 ILE A CA 1
ATOM 1684 C C . ILE A 1 216 ? -1.452 -6.75 3.734 1 98.81 216 ILE A C 1
ATOM 1686 O O . ILE A 1 216 ? -1.143 -5.984 4.652 1 98.81 216 ILE A O 1
ATOM 1690 N N . ALA A 1 217 ? -2.701 -6.863 3.295 1 98.62 217 ALA A N 1
ATOM 1691 C CA . ALA A 1 217 ? -3.801 -6.141 3.926 1 98.62 217 ALA A CA 1
ATOM 1692 C C . ALA A 1 217 ? -3.945 -6.527 5.395 1 98.62 217 ALA A C 1
ATOM 1694 O O . ALA A 1 217 ? -4.148 -5.668 6.254 1 98.62 217 ALA A O 1
ATOM 1695 N N . ARG A 1 218 ? -3.84 -7.789 5.676 1 98.62 218 ARG A N 1
ATOM 1696 C CA . ARG A 1 218 ? -3.893 -8.281 7.047 1 98.62 218 ARG A CA 1
ATOM 1697 C C . ARG A 1 218 ? -2.678 -7.824 7.844 1 98.62 218 ARG A C 1
ATOM 1699 O O . ARG A 1 218 ? -2.797 -7.477 9.023 1 98.62 218 ARG A O 1
ATOM 1706 N N . ALA A 1 219 ? -1.562 -7.805 7.215 1 98.88 219 ALA A N 1
ATOM 1707 C CA . ALA A 1 219 ? -0.284 -7.508 7.859 1 98.88 219 ALA A CA 1
ATOM 1708 C C . ALA A 1 219 ? -0.269 -6.086 8.414 1 98.88 219 ALA A C 1
ATOM 1710 O O . ALA A 1 219 ? 0.337 -5.832 9.461 1 98.88 219 ALA A O 1
ATOM 1711 N N . VAL A 1 220 ? -0.912 -5.16 7.773 1 98.81 220 VAL A N 1
ATOM 1712 C CA . VAL A 1 220 ? -0.914 -3.777 8.242 1 98.81 220 VAL A CA 1
ATOM 1713 C C . VAL A 1 220 ? -1.496 -3.707 9.648 1 98.81 220 VAL A C 1
ATOM 1715 O O . VAL A 1 220 ? -1.082 -2.873 10.461 1 98.81 220 VAL A O 1
ATOM 1718 N N . PHE A 1 221 ? -2.389 -4.605 9.969 1 98.81 221 PHE A N 1
ATOM 1719 C CA . PHE A 1 221 ? -3.039 -4.582 11.273 1 98.81 221 PHE A CA 1
ATOM 1720 C C . PHE A 1 221 ? -2.328 -5.512 12.25 1 98.81 221 PHE A C 1
ATOM 1722 O O . PHE A 1 221 ? -2.217 -5.203 13.438 1 98.81 221 PHE A O 1
ATOM 1729 N N . THR A 1 222 ? -1.738 -6.598 11.742 1 98.81 222 THR A N 1
ATOM 1730 C CA . THR A 1 222 ? -1.324 -7.648 12.664 1 98.81 222 THR A CA 1
ATOM 1731 C C . THR A 1 222 ? 0.19 -7.832 12.633 1 98.81 222 THR A C 1
ATOM 1733 O O . THR A 1 222 ? 0.761 -8.492 13.508 1 98.81 222 THR A O 1
ATOM 1736 N N . GLY A 1 223 ? 0.788 -7.23 11.609 1 98.88 223 GLY A N 1
ATOM 1737 C CA . GLY A 1 223 ? 2.164 -7.586 11.305 1 98.88 223 GLY A CA 1
ATOM 1738 C C . GLY A 1 223 ? 2.279 -8.742 10.328 1 98.88 223 GLY A C 1
ATOM 1739 O O . GLY A 1 223 ? 1.436 -9.641 10.312 1 98.88 223 GLY A O 1
ATOM 1740 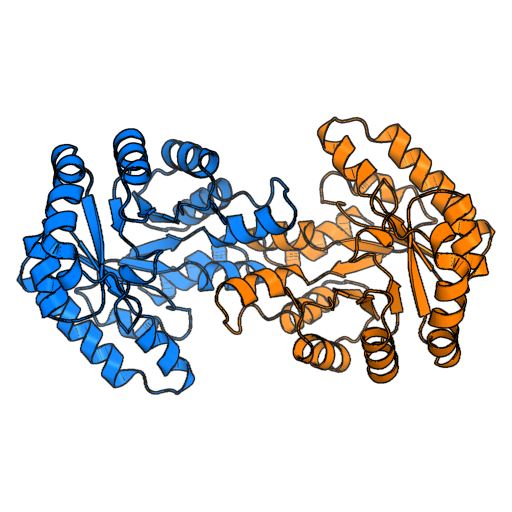N N . LEU A 1 224 ? 3.367 -8.758 9.633 1 98.94 224 LEU A N 1
ATOM 1741 C CA . LEU A 1 224 ? 3.529 -9.727 8.547 1 98.94 224 LEU A CA 1
ATOM 1742 C C . LEU A 1 224 ? 3.719 -11.133 9.102 1 98.94 224 LEU A C 1
ATOM 1744 O O . LEU A 1 224 ? 3.211 -12.102 8.539 1 98.94 224 LEU A O 1
ATOM 1748 N N . ASP A 1 225 ? 4.426 -11.219 10.18 1 98.81 225 ASP A N 1
ATOM 1749 C CA . ASP A 1 225 ? 4.652 -12.523 10.797 1 98.81 225 ASP A CA 1
ATOM 1750 C C . ASP A 1 225 ? 3.332 -13.227 11.086 1 98.81 225 ASP A C 1
ATOM 1752 O O . ASP A 1 225 ? 3.098 -14.336 10.602 1 98.81 225 ASP A O 1
ATOM 1756 N N . GLU A 1 226 ? 2.479 -12.539 11.766 1 98.81 226 GLU A N 1
ATOM 1757 C CA . GLU A 1 226 ? 1.192 -13.117 12.141 1 98.81 226 GLU A CA 1
ATOM 1758 C C . GLU A 1 226 ? 0.312 -13.344 10.914 1 98.81 226 GLU A C 1
ATOM 1760 O O . GLU A 1 226 ? -0.405 -14.344 10.828 1 98.81 226 GLU A O 1
ATOM 1765 N N . ALA A 1 227 ? 0.339 -12.414 10.016 1 98.94 227 ALA A N 1
ATOM 1766 C CA . ALA A 1 227 ? -0.479 -12.539 8.812 1 98.94 227 ALA A CA 1
ATOM 1767 C C . ALA A 1 227 ? -0.132 -13.812 8.047 1 98.94 227 ALA A C 1
ATOM 1769 O O . ALA A 1 227 ? -1.023 -14.547 7.613 1 98.94 227 ALA A O 1
ATOM 1770 N N . VAL A 1 228 ? 1.167 -14.094 7.883 1 98.94 228 VAL A N 1
ATOM 1771 C CA . VAL A 1 228 ? 1.618 -15.273 7.152 1 98.94 228 VAL A CA 1
ATOM 1772 C C . VAL A 1 228 ? 1.272 -16.531 7.941 1 98.94 228 VAL A C 1
ATOM 1774 O O . VAL A 1 228 ? 0.712 -17.484 7.395 1 98.94 228 VAL A O 1
ATOM 1777 N N . ARG A 1 229 ? 1.51 -16.531 9.234 1 98.88 229 ARG A N 1
ATOM 1778 C CA . ARG A 1 229 ? 1.27 -17.719 10.07 1 98.88 229 ARG A CA 1
ATOM 1779 C C . ARG A 1 229 ? -0.217 -18.047 10.125 1 98.88 229 ARG A C 1
ATOM 1781 O O . ARG A 1 229 ? -0.595 -19.219 10.141 1 98.88 229 ARG A O 1
ATOM 1788 N N . GLU A 1 230 ? -0.992 -17 10.227 1 98.81 230 GLU A N 1
ATOM 1789 C CA . GLU A 1 230 ? -2.436 -17.219 10.234 1 98.81 230 GLU A CA 1
ATOM 1790 C C . GLU A 1 230 ? -2.898 -17.891 8.945 1 98.81 230 GLU A C 1
ATOM 1792 O O . GLU A 1 230 ? -3.695 -18.828 8.984 1 98.81 230 GLU A O 1
ATOM 1797 N N . MET A 1 231 ? -2.41 -17.406 7.816 1 98.81 231 MET A N 1
ATOM 1798 C CA . MET A 1 231 ? -2.773 -18.016 6.539 1 98.81 231 MET A CA 1
ATOM 1799 C C . MET A 1 231 ? -2.297 -19.453 6.465 1 98.81 231 MET A C 1
ATOM 1801 O O . MET A 1 231 ? -3.023 -20.344 5.996 1 98.81 231 MET A O 1
ATOM 1805 N N . LEU A 1 232 ? -1.101 -19.734 6.957 1 98.75 232 LEU A N 1
ATOM 1806 C CA . LEU A 1 232 ? -0.555 -21.078 6.969 1 98.75 232 LEU A CA 1
ATOM 1807 C C . LEU A 1 232 ? -1.429 -22.016 7.801 1 98.75 232 LEU A C 1
ATOM 1809 O O . LEU A 1 232 ? -1.654 -23.172 7.422 1 98.75 232 LEU A O 1
ATOM 1813 N N . ARG A 1 233 ? -1.932 -21.5 8.898 1 98.31 233 ARG A N 1
ATOM 1814 C CA . ARG A 1 233 ? -2.816 -22.312 9.734 1 98.31 233 ARG A CA 1
ATOM 1815 C C . ARG A 1 233 ? -4.105 -22.656 8.992 1 98.31 233 ARG A C 1
ATOM 1817 O O . ARG A 1 233 ? -4.637 -23.75 9.141 1 98.31 233 ARG A O 1
ATOM 1824 N N . LEU A 1 234 ? -4.547 -21.75 8.18 1 98.06 234 LEU A N 1
ATOM 1825 C CA . LEU A 1 234 ? -5.824 -21.922 7.496 1 98.06 234 LEU A CA 1
ATOM 1826 C C . LEU A 1 234 ? -5.699 -22.938 6.359 1 98.06 234 LEU A C 1
ATOM 1828 O O . LEU A 1 234 ? -6.664 -23.625 6.027 1 98.06 234 LEU A O 1
ATOM 1832 N N . ILE A 1 235 ? -4.508 -23.016 5.777 1 97.19 235 ILE A N 1
ATOM 1833 C CA . ILE A 1 235 ? -4.41 -23.875 4.594 1 97.19 235 ILE A CA 1
ATOM 1834 C C . ILE A 1 235 ? -3.928 -25.266 4.996 1 97.19 235 ILE A C 1
ATOM 1836 O O . ILE A 1 235 ? -3.844 -26.156 4.156 1 97.19 235 ILE A O 1
ATOM 1840 N N . GLN A 1 236 ? -3.52 -25.531 6.301 1 89.69 236 GLN A N 1
ATOM 1841 C CA . GLN A 1 236 ? -3.137 -26.844 6.82 1 89.69 236 GLN A CA 1
ATOM 1842 C C . GLN A 1 236 ? -4.359 -27.641 7.27 1 89.69 236 GLN A C 1
ATOM 1844 O O . GLN A 1 236 ? -4.43 -28.859 7.066 1 89.69 236 GLN A O 1
ATOM 1849 N N . MET B 1 1 ? 4.133 16.703 22.672 1 95.81 1 MET B N 1
ATOM 1850 C CA . MET B 1 1 ? 3.789 16.688 21.25 1 95.81 1 MET B CA 1
ATOM 1851 C C . MET B 1 1 ? 2.836 15.547 20.938 1 95.81 1 MET B C 1
ATOM 1853 O O . MET B 1 1 ? 3 14.438 21.453 1 95.81 1 MET B O 1
ATOM 1857 N N . ARG B 1 2 ? 1.819 15.789 20.188 1 98.31 2 ARG B N 1
ATOM 1858 C CA . ARG B 1 2 ? 0.801 14.797 19.859 1 98.31 2 ARG B CA 1
ATOM 1859 C C . ARG B 1 2 ? 1.067 14.18 18.484 1 98.31 2 ARG B C 1
ATOM 1861 O O . ARG B 1 2 ? 1.926 14.656 17.734 1 98.31 2 ARG B O 1
ATOM 1868 N N . LEU B 1 3 ? 0.378 13.07 18.234 1 98.81 3 LEU B N 1
ATOM 1869 C CA . LEU B 1 3 ? 0.509 12.375 16.969 1 98.81 3 LEU B CA 1
ATOM 1870 C C . LEU B 1 3 ? -0.827 12.328 16.234 1 98.81 3 LEU B C 1
ATOM 1872 O O . LEU B 1 3 ? -1.839 11.914 16.797 1 98.81 3 LEU B O 1
ATOM 1876 N N . ALA B 1 4 ? -0.842 12.828 15.039 1 98.88 4 ALA B N 1
ATOM 1877 C CA . ALA B 1 4 ? -1.926 12.555 14.102 1 98.88 4 ALA B CA 1
ATOM 1878 C C . ALA B 1 4 ? -1.503 11.516 13.062 1 98.88 4 ALA B C 1
ATOM 1880 O O . ALA B 1 4 ? -0.417 11.617 12.484 1 98.88 4 ALA B O 1
ATOM 1881 N N . VAL B 1 5 ? -2.334 10.531 12.844 1 98.94 5 VAL B N 1
ATOM 1882 C CA . VAL B 1 5 ? -1.988 9.445 11.938 1 98.94 5 VAL B CA 1
ATOM 1883 C C . VAL B 1 5 ? -2.729 9.617 10.617 1 98.94 5 VAL B C 1
ATOM 1885 O O . VAL B 1 5 ? -3.959 9.703 10.594 1 98.94 5 VAL B O 1
ATOM 1888 N N . ASN B 1 6 ? -1.97 9.766 9.562 1 98.88 6 ASN B N 1
ATOM 1889 C CA . ASN B 1 6 ? -2.529 9.812 8.219 1 98.88 6 ASN B CA 1
ATOM 1890 C C . ASN B 1 6 ? -2.775 8.414 7.664 1 98.88 6 ASN B C 1
ATOM 1892 O O . ASN B 1 6 ? -1.841 7.617 7.539 1 98.88 6 ASN B O 1
ATOM 1896 N N . ILE B 1 7 ? -3.98 8.086 7.27 1 98.88 7 ILE B N 1
ATOM 1897 C CA . ILE B 1 7 ? -4.355 6.715 6.953 1 98.88 7 ILE B CA 1
ATOM 1898 C C . ILE B 1 7 ? -4.48 6.551 5.441 1 98.88 7 ILE B C 1
ATOM 1900 O O . ILE B 1 7 ? -5.02 5.551 4.961 1 98.88 7 ILE B O 1
ATOM 1904 N N . ASP B 1 8 ? -4 7.461 4.652 1 98.62 8 ASP B N 1
ATOM 1905 C CA . ASP B 1 8 ? -4.172 7.477 3.201 1 98.62 8 ASP B CA 1
ATOM 1906 C C . ASP B 1 8 ? -3.596 6.211 2.566 1 98.62 8 ASP B C 1
ATOM 1908 O O . ASP B 1 8 ? -4.18 5.664 1.628 1 98.62 8 ASP B O 1
ATOM 1912 N N . HIS B 1 9 ? -2.521 5.777 3.1 1 98.56 9 HIS B N 1
ATOM 1913 C CA . HIS B 1 9 ? -1.828 4.688 2.424 1 98.56 9 HIS B CA 1
ATOM 1914 C C . HIS B 1 9 ? -2.451 3.34 2.771 1 98.56 9 HIS B C 1
ATOM 1916 O O . HIS B 1 9 ? -2.154 2.328 2.131 1 98.56 9 HIS B O 1
ATOM 1922 N N . ILE B 1 10 ? -3.369 3.279 3.779 1 98.81 10 ILE B N 1
ATOM 1923 C CA . ILE B 1 10 ? -4.25 2.125 3.928 1 98.81 10 ILE B CA 1
ATOM 1924 C C . ILE B 1 10 ? -5.168 2.016 2.711 1 98.81 10 ILE B C 1
ATOM 1926 O O . ILE B 1 10 ? -5.344 0.93 2.156 1 98.81 10 ILE B O 1
ATOM 1930 N N . ALA B 1 11 ? -5.699 3.152 2.328 1 98.62 11 ALA B N 1
ATOM 1931 C CA . ALA B 1 11 ? -6.582 3.197 1.164 1 98.62 11 ALA B CA 1
ATOM 1932 C C . ALA B 1 11 ? -5.816 2.887 -0.118 1 98.62 11 ALA B C 1
ATOM 1934 O O . ALA B 1 11 ? -6.359 2.277 -1.042 1 98.62 11 ALA B O 1
ATOM 1935 N N . THR B 1 12 ? -4.543 3.33 -0.19 1 98.06 12 THR B N 1
ATOM 1936 C CA . THR B 1 12 ? -3.695 2.992 -1.328 1 98.06 12 THR B CA 1
ATOM 1937 C C . THR B 1 12 ? -3.615 1.479 -1.512 1 98.06 12 THR B C 1
ATOM 1939 O O . THR B 1 12 ? -3.809 0.971 -2.619 1 98.06 12 THR B O 1
ATOM 1942 N N . LEU B 1 13 ? -3.375 0.816 -0.44 1 97.81 13 LEU B N 1
ATOM 1943 C CA . LEU B 1 13 ? -3.287 -0.64 -0.475 1 97.81 13 LEU B CA 1
ATOM 1944 C C . LEU B 1 13 ? -4.625 -1.255 -0.869 1 97.81 13 LEU B C 1
ATOM 1946 O O . LEU B 1 13 ? -4.676 -2.152 -1.714 1 97.81 13 LEU B O 1
ATOM 1950 N N . ARG B 1 14 ? -5.676 -0.786 -0.314 1 97.81 14 ARG B N 1
ATOM 1951 C CA . ARG B 1 14 ? -7.012 -1.279 -0.623 1 97.81 14 ARG B CA 1
ATOM 1952 C C . ARG B 1 14 ? -7.32 -1.137 -2.109 1 97.81 14 ARG B C 1
ATOM 1954 O O . ARG B 1 14 ? -7.793 -2.082 -2.744 1 97.81 14 ARG B O 1
ATOM 1961 N N . ASN B 1 15 ? -7.027 0.064 -2.621 1 97.19 15 ASN B N 1
ATOM 1962 C CA . ASN B 1 15 ? -7.406 0.398 -3.99 1 97.19 15 ASN B CA 1
ATOM 1963 C C . ASN B 1 15 ? -6.59 -0.391 -5.008 1 97.19 15 ASN B C 1
ATOM 1965 O O . ASN B 1 15 ? -6.988 -0.52 -6.168 1 97.19 15 ASN B O 1
ATOM 1969 N N . ALA B 1 16 ? -5.457 -0.896 -4.594 1 93.75 16 ALA B N 1
ATOM 1970 C CA . ALA B 1 16 ? -4.57 -1.613 -5.504 1 93.75 16 ALA B CA 1
ATOM 1971 C C . ALA B 1 16 ? -5.27 -2.828 -6.109 1 93.75 16 ALA B C 1
ATOM 1973 O O . ALA B 1 16 ? -4.961 -3.238 -7.23 1 93.75 16 ALA B O 1
ATOM 1974 N N . ARG B 1 17 ? -6.277 -3.416 -5.449 1 90.94 17 ARG B N 1
ATOM 1975 C CA . ARG B 1 17 ? -6.961 -4.605 -5.949 1 90.94 17 ARG B CA 1
ATOM 1976 C C . ARG B 1 17 ? -8.453 -4.355 -6.105 1 90.94 17 ARG B C 1
ATOM 1978 O O . ARG B 1 17 ? -9.195 -5.242 -6.523 1 90.94 17 ARG B O 1
ATOM 1985 N N . GLY B 1 18 ? -8.852 -3.115 -5.758 1 87.25 18 GLY B N 1
ATOM 1986 C CA . GLY B 1 18 ? -10.266 -2.799 -5.852 1 87.25 18 GLY B CA 1
ATOM 1987 C C . GLY B 1 18 ? -11.117 -3.582 -4.871 1 87.25 18 GLY B C 1
ATOM 1988 O O . GLY B 1 18 ? -12.289 -3.859 -5.141 1 87.25 18 GLY B O 1
ATOM 1989 N N . GLU B 1 19 ? -10.492 -3.967 -3.828 1 88.88 19 GLU B N 1
ATOM 1990 C CA . GLU B 1 19 ? -11.18 -4.73 -2.791 1 88.88 19 GLU B CA 1
ATOM 1991 C C . GLU B 1 19 ? -11.625 -3.824 -1.647 1 88.88 19 GLU B C 1
ATOM 1993 O O . GLU B 1 19 ? -11.594 -2.598 -1.77 1 88.88 19 GLU B O 1
ATOM 1998 N N . GLN B 1 20 ? -12.133 -4.496 -0.599 1 91.06 20 GLN B N 1
ATOM 1999 C CA . GLN B 1 20 ? -12.672 -3.721 0.514 1 91.06 20 GLN B CA 1
ATOM 2000 C C . GLN B 1 20 ? -11.648 -3.604 1.646 1 91.06 20 GLN B C 1
ATOM 2002 O O . GLN B 1 20 ? -11.805 -2.77 2.539 1 91.06 20 GLN B O 1
ATOM 2007 N N . GLU B 1 21 ? -10.594 -4.488 1.515 1 95.06 21 GLU B N 1
ATOM 2008 C CA . GLU B 1 21 ? -9.57 -4.484 2.562 1 95.06 21 GLU B CA 1
ATOM 2009 C C . GLU B 1 21 ? -8.219 -4.035 2.016 1 95.06 21 GLU B C 1
ATOM 2011 O O . GLU B 1 21 ? -7.93 -4.227 0.833 1 95.06 21 GLU B O 1
ATOM 2016 N N . PRO B 1 22 ? -7.41 -3.525 2.949 1 98.31 22 PRO B N 1
ATOM 2017 C CA . PRO B 1 22 ? -7.672 -3.109 4.328 1 98.31 22 PRO B CA 1
ATOM 2018 C C . PRO B 1 22 ? -8.57 -1.877 4.414 1 98.31 22 PRO B C 1
ATOM 2020 O O . PRO B 1 22 ? -8.578 -1.05 3.5 1 98.31 22 PRO B O 1
ATOM 2023 N N . ASP B 1 23 ? -9.305 -1.768 5.465 1 98.5 23 ASP B N 1
ATOM 2024 C CA . ASP B 1 23 ? -10.266 -0.688 5.652 1 98.5 23 ASP B CA 1
ATOM 2025 C C . ASP B 1 23 ? -9.625 0.515 6.336 1 98.5 23 ASP B C 1
ATOM 2027 O O . ASP B 1 23 ? -9.219 0.43 7.496 1 98.5 23 ASP B O 1
ATOM 2031 N N . PRO B 1 24 ? -9.633 1.666 5.691 1 98.75 24 PRO B N 1
ATOM 2032 C CA . PRO B 1 24 ? -9.016 2.846 6.301 1 98.75 24 PRO B CA 1
ATOM 2033 C C . PRO B 1 24 ? -9.695 3.262 7.602 1 98.75 24 PRO B C 1
ATOM 2035 O O . PRO B 1 24 ? -9.031 3.758 8.516 1 98.75 24 PRO B O 1
ATOM 2038 N N . VAL B 1 25 ? -10.984 3.076 7.723 1 98.88 25 VAL B N 1
ATOM 2039 C CA . VAL B 1 25 ? -11.711 3.482 8.922 1 98.88 25 VAL B CA 1
ATOM 2040 C C . VAL B 1 25 ? -11.312 2.588 10.094 1 98.88 25 VAL B C 1
ATOM 2042 O O . VAL B 1 25 ? -11.125 3.072 11.211 1 98.88 25 VAL B O 1
ATOM 2045 N N . ALA B 1 26 ? -11.188 1.287 9.789 1 98.88 26 ALA B N 1
ATOM 2046 C CA . ALA B 1 26 ? -10.703 0.381 10.828 1 98.88 26 ALA B CA 1
ATOM 2047 C C . ALA B 1 26 ? -9.312 0.788 11.305 1 98.88 26 ALA B C 1
ATOM 2049 O O . ALA B 1 26 ? -9.023 0.734 12.508 1 98.88 26 ALA B O 1
ATOM 2050 N N . ALA B 1 27 ? -8.484 1.212 10.414 1 98.94 27 ALA B N 1
ATOM 2051 C CA . ALA B 1 27 ? -7.137 1.656 10.758 1 98.94 27 ALA B CA 1
ATOM 2052 C C . ALA B 1 27 ? -7.176 2.912 11.625 1 98.94 27 ALA B C 1
ATOM 2054 O O . ALA B 1 27 ? -6.414 3.035 12.586 1 98.94 27 ALA B O 1
ATOM 2055 N N . ALA B 1 28 ? -8.039 3.834 11.273 1 98.94 28 ALA B N 1
ATOM 2056 C CA . ALA B 1 28 ? -8.203 5.07 12.039 1 98.94 28 ALA B CA 1
ATOM 2057 C C . ALA B 1 28 ? -8.586 4.777 13.484 1 98.94 28 ALA B C 1
ATOM 2059 O O . ALA B 1 28 ? -7.98 5.316 14.414 1 98.94 28 ALA B O 1
ATOM 2060 N N . LEU B 1 29 ? -9.539 3.914 13.633 1 98.81 29 LEU B N 1
ATOM 2061 C CA . LEU B 1 29 ? -10.039 3.592 14.961 1 98.81 29 LEU B CA 1
ATOM 2062 C C . LEU B 1 29 ? -8.961 2.912 15.805 1 98.81 29 LEU B C 1
ATOM 2064 O O . LEU B 1 29 ? -8.836 3.188 17 1 98.81 29 LEU B O 1
ATOM 2068 N N . LEU B 1 30 ? -8.258 2.059 15.172 1 98.88 30 LEU B N 1
ATOM 2069 C CA . LEU B 1 30 ? -7.164 1.397 15.883 1 98.88 30 LEU B CA 1
ATOM 2070 C C . LEU B 1 30 ? -6.094 2.402 16.297 1 98.88 30 LEU B C 1
ATOM 2072 O O . LEU B 1 30 ? -5.57 2.34 17.406 1 98.88 30 LEU B O 1
ATOM 2076 N N . ALA B 1 31 ? -5.77 3.303 15.391 1 98.88 31 ALA B N 1
ATOM 2077 C CA . ALA B 1 31 ? -4.781 4.332 15.703 1 98.88 31 ALA B CA 1
ATOM 2078 C C . ALA B 1 31 ? -5.219 5.168 16.906 1 98.88 31 ALA B C 1
ATOM 2080 O O . ALA B 1 31 ? -4.414 5.457 17.797 1 98.88 31 ALA B O 1
ATOM 2081 N N . GLU B 1 32 ? -6.492 5.531 16.984 1 98.81 32 GLU B N 1
ATOM 2082 C CA . GLU B 1 32 ? -7.027 6.285 18.109 1 98.81 32 GLU B CA 1
ATOM 2083 C C . GLU B 1 32 ? -6.891 5.5 19.422 1 98.81 32 GLU B C 1
ATOM 2085 O O . GLU B 1 32 ? -6.48 6.051 20.438 1 98.81 32 GLU B O 1
ATOM 2090 N N . ARG B 1 33 ? -7.211 4.293 19.297 1 98.56 33 ARG B N 1
ATOM 2091 C CA . ARG B 1 33 ? -7.145 3.441 20.484 1 98.56 33 ARG B CA 1
ATOM 2092 C C . ARG B 1 33 ? -5.715 3.344 21 1 98.56 33 ARG B C 1
ATOM 2094 O O . ARG B 1 33 ? -5.5 3.174 22.203 1 98.56 33 ARG B O 1
ATOM 2101 N N . CYS B 1 34 ? -4.77 3.475 20.125 1 98.69 34 CYS B N 1
ATOM 2102 C CA . CYS B 1 34 ? -3.365 3.344 20.484 1 98.69 34 CYS B CA 1
ATOM 2103 C C . CYS B 1 34 ? -2.814 4.664 21.016 1 98.69 34 CYS B C 1
ATOM 2105 O O . CYS B 1 34 ? -1.676 4.723 21.484 1 98.69 34 CYS B O 1
ATOM 2107 N N . GLY B 1 35 ? -3.57 5.723 20.844 1 98.69 35 GLY B N 1
ATOM 2108 C CA . GLY B 1 35 ? -3.135 6.965 21.453 1 98.69 35 GLY B CA 1
ATOM 2109 C C . GLY B 1 35 ? -2.986 8.109 20.469 1 98.69 35 GLY B C 1
ATOM 2110 O O . GLY B 1 35 ? -2.578 9.211 20.844 1 98.69 35 GLY B O 1
ATOM 2111 N N . ALA B 1 36 ? -3.355 7.879 19.203 1 98.81 36 ALA B N 1
ATOM 2112 C CA . ALA B 1 36 ? -3.328 8.977 18.234 1 98.81 36 ALA B CA 1
ATOM 2113 C C . ALA B 1 36 ? -4.285 10.094 18.656 1 98.81 36 ALA B C 1
ATOM 2115 O O . ALA B 1 36 ? -5.438 9.828 19.016 1 98.81 36 ALA B O 1
ATOM 2116 N N . ALA B 1 37 ? -3.834 11.289 18.562 1 98.75 37 ALA B N 1
ATOM 2117 C CA . ALA B 1 37 ? -4.633 12.438 18.969 1 98.75 37 ALA B CA 1
ATOM 2118 C C . ALA B 1 37 ? -5.531 12.914 17.828 1 98.75 37 ALA B C 1
ATOM 2120 O O . ALA B 1 37 ? -6.441 13.719 18.031 1 98.75 37 ALA B O 1
ATOM 2121 N N . GLY B 1 38 ? -5.301 12.391 16.641 1 98.75 38 GLY B N 1
ATOM 2122 C CA . GLY B 1 38 ? -6.094 12.734 15.461 1 98.75 38 GLY B CA 1
ATOM 2123 C C . GLY B 1 38 ? -5.871 11.797 14.297 1 98.75 38 GLY B C 1
ATOM 2124 O O . GLY B 1 38 ? -4.898 11.031 14.281 1 98.75 38 GLY B O 1
ATOM 2125 N N . ILE B 1 39 ? -6.766 11.852 13.398 1 98.94 39 ILE B N 1
ATOM 2126 C CA . ILE B 1 39 ? -6.715 11.078 12.164 1 98.94 39 ILE B CA 1
ATOM 2127 C C . ILE B 1 39 ? -6.691 12.031 10.969 1 98.94 39 ILE B C 1
ATOM 2129 O O . ILE B 1 39 ? -7.477 12.977 10.898 1 98.94 39 ILE B O 1
ATOM 2133 N N . VAL B 1 40 ? -5.746 11.828 10.125 1 98.94 40 VAL B N 1
ATOM 2134 C CA . VAL B 1 40 ? -5.637 12.641 8.914 1 98.94 40 VAL B CA 1
ATOM 2135 C C . VAL B 1 40 ? -6.043 11.82 7.695 1 98.94 40 VAL B C 1
ATOM 2137 O O . VAL B 1 40 ? -5.664 10.656 7.57 1 98.94 40 VAL B O 1
ATOM 2140 N N . CYS B 1 41 ? -6.832 12.328 6.848 1 98.88 41 CYS B N 1
ATOM 2141 C CA . CYS B 1 41 ? -7.121 11.758 5.539 1 98.88 41 CYS B CA 1
ATOM 2142 C C . CYS B 1 41 ? -7.121 12.836 4.461 1 98.88 41 CYS B C 1
ATOM 2144 O O . CYS B 1 41 ? -7.562 13.961 4.699 1 98.88 41 CYS B O 1
ATOM 2146 N N . HIS B 1 42 ? -6.617 12.531 3.363 1 98.81 42 HIS B N 1
ATOM 2147 C CA . HIS B 1 42 ? -6.547 13.453 2.236 1 98.81 42 HIS B CA 1
ATOM 2148 C C . HIS B 1 42 ? -7.551 13.078 1.151 1 98.81 42 HIS B C 1
ATOM 2150 O O . HIS B 1 42 ? -7.332 12.125 0.401 1 98.81 42 HIS B O 1
ATOM 2156 N N . LEU B 1 43 ? -8.656 13.797 1.087 1 98.81 43 LEU B N 1
ATOM 2157 C CA . LEU B 1 43 ? -9.602 13.633 -0.015 1 98.81 43 LEU B CA 1
ATOM 2158 C C . LEU B 1 43 ? -9.156 14.438 -1.231 1 98.81 43 LEU B C 1
ATOM 2160 O O . LEU B 1 43 ? -9.477 15.625 -1.346 1 98.81 43 LEU B O 1
ATOM 2164 N N . ARG B 1 44 ? -8.562 13.781 -2.117 1 98.38 44 ARG B N 1
ATOM 2165 C CA . ARG B 1 44 ? -8.062 14.422 -3.328 1 98.38 44 ARG B CA 1
ATOM 2166 C C . ARG B 1 44 ? -9.18 14.609 -4.352 1 98.38 44 ARG B C 1
ATOM 2168 O O . ARG B 1 44 ? -10.18 13.898 -4.324 1 98.38 44 ARG B O 1
ATOM 2175 N N . GLU B 1 45 ? -8.906 15.539 -5.246 1 97.56 45 GLU B N 1
ATOM 2176 C CA . GLU B 1 45 ? -9.867 15.758 -6.324 1 97.56 45 GLU B CA 1
ATOM 2177 C C . GLU B 1 45 ? -10.055 14.492 -7.16 1 97.56 45 GLU B C 1
ATOM 2179 O O . GLU B 1 45 ? -11.172 14.188 -7.586 1 97.56 45 GLU B O 1
ATOM 2184 N N . ASP B 1 46 ? -9.023 13.703 -7.277 1 96.75 46 ASP B N 1
ATOM 2185 C CA . ASP B 1 46 ? -9.078 12.539 -8.148 1 96.75 46 ASP B CA 1
ATOM 2186 C C . ASP B 1 46 ? -9.438 11.281 -7.367 1 96.75 46 ASP B C 1
ATOM 2188 O O . ASP B 1 46 ? -9.523 10.188 -7.938 1 96.75 46 ASP B O 1
ATOM 2192 N N . ARG B 1 47 ? -9.688 11.461 -6.059 1 97.81 47 ARG B N 1
ATOM 2193 C CA . ARG B 1 47 ? -10.055 10.344 -5.195 1 97.81 47 ARG B CA 1
ATOM 2194 C C . ARG B 1 47 ? -9.102 9.164 -5.387 1 97.81 47 ARG B C 1
ATOM 2196 O O . ARG B 1 47 ? -9.531 8.016 -5.441 1 97.81 47 ARG B O 1
ATOM 2203 N N . ARG B 1 48 ? -7.852 9.438 -5.422 1 94.94 48 ARG B N 1
ATOM 2204 C CA . ARG B 1 48 ? -6.828 8.453 -5.758 1 94.94 48 ARG B CA 1
ATOM 2205 C C . ARG B 1 48 ? -6.773 7.344 -4.711 1 94.94 48 ARG B C 1
ATOM 2207 O O . ARG B 1 48 ? -6.578 6.176 -5.047 1 94.94 48 ARG B O 1
ATOM 2214 N N . HIS B 1 49 ? -6.898 7.73 -3.418 1 97.44 49 HIS B N 1
ATOM 2215 C CA . HIS B 1 49 ? -6.891 6.746 -2.342 1 97.44 49 HIS B CA 1
ATOM 2216 C C . HIS B 1 49 ? -8.133 6.879 -1.465 1 97.44 49 HIS B C 1
ATOM 2218 O O . HIS B 1 49 ? -9.133 6.203 -1.699 1 97.44 49 HIS B O 1
ATOM 2224 N N . ILE B 1 50 ? -8.242 7.895 -0.69 1 98.62 50 ILE B N 1
ATOM 2225 C CA . ILE B 1 50 ? -9.438 8.125 0.124 1 98.62 50 ILE B CA 1
ATOM 2226 C C . ILE B 1 50 ? -10.625 8.453 -0.777 1 98.62 50 ILE B C 1
ATOM 2228 O O . ILE B 1 50 ? -10.5 9.266 -1.695 1 98.62 50 ILE B O 1
ATOM 2232 N N . LYS B 1 51 ? -11.758 7.777 -0.503 1 98.25 51 LYS B N 1
ATOM 2233 C CA . LYS B 1 51 ? -13 7.996 -1.243 1 98.25 51 LYS B CA 1
ATOM 2234 C C . LYS B 1 51 ? -14.023 8.742 -0.394 1 98.25 51 LYS B C 1
ATOM 2236 O O . LYS B 1 51 ? -13.859 8.875 0.82 1 98.25 51 LYS B O 1
ATOM 2241 N N . ASP B 1 52 ? -15.047 9.258 -1.06 1 98.69 52 ASP B N 1
ATOM 2242 C CA . ASP B 1 52 ? -16.078 10.016 -0.364 1 98.69 52 ASP B CA 1
ATOM 2243 C C . ASP B 1 52 ? -16.703 9.188 0.757 1 98.69 52 ASP B C 1
ATOM 2245 O O . ASP B 1 52 ? -16.953 9.695 1.852 1 98.69 52 ASP B O 1
ATOM 2249 N N . LEU B 1 53 ? -16.953 7.969 0.475 1 98.38 53 LEU B N 1
ATOM 2250 C CA . LEU B 1 53 ? -17.562 7.102 1.481 1 98.38 53 LEU B CA 1
ATOM 2251 C C . LEU B 1 53 ? -16.625 6.914 2.668 1 98.38 53 LEU B C 1
ATOM 2253 O O . LEU B 1 53 ? -17.078 6.805 3.811 1 98.38 53 LEU B O 1
ATOM 2257 N N . ASP B 1 54 ? -15.328 6.816 2.432 1 98.69 54 ASP B N 1
ATOM 2258 C CA . ASP B 1 54 ? -14.367 6.742 3.529 1 98.69 54 ASP B CA 1
ATOM 2259 C C . ASP B 1 54 ? -14.516 7.934 4.473 1 98.69 54 ASP B C 1
ATOM 2261 O O . ASP B 1 54 ? -14.57 7.762 5.691 1 98.69 54 ASP B O 1
ATOM 2265 N N . LEU B 1 55 ? -14.57 9.125 3.887 1 98.88 55 LEU B N 1
ATOM 2266 C CA . LEU B 1 55 ? -14.68 10.344 4.684 1 98.88 55 LEU B CA 1
ATOM 2267 C C . LEU B 1 55 ? -15.961 10.336 5.508 1 98.88 55 LEU B C 1
ATOM 2269 O O . LEU B 1 55 ? -15.945 10.695 6.688 1 98.88 55 LEU B O 1
ATOM 2273 N N . ALA B 1 56 ? -17.031 9.961 4.824 1 98.88 56 ALA B N 1
ATOM 2274 C CA . ALA B 1 56 ? -18.312 9.898 5.531 1 98.88 56 ALA B CA 1
ATOM 2275 C C . ALA B 1 56 ? -18.234 8.953 6.727 1 98.88 56 ALA B C 1
ATOM 2277 O O . ALA B 1 56 ? -18.688 9.281 7.824 1 98.88 56 ALA B O 1
ATOM 2278 N N . ARG B 1 57 ? -17.656 7.82 6.512 1 98.88 57 ARG B N 1
ATOM 2279 C CA . ARG B 1 57 ? -17.516 6.828 7.578 1 98.88 57 ARG B CA 1
ATOM 2280 C C . ARG B 1 57 ? -16.547 7.309 8.656 1 98.88 57 ARG B C 1
ATOM 2282 O O . ARG B 1 57 ? -16.75 7.047 9.844 1 98.88 57 ARG B O 1
ATOM 2289 N N . LEU B 1 58 ? -15.5 7.973 8.273 1 98.88 58 LEU B N 1
ATOM 2290 C CA . LEU B 1 58 ? -14.547 8.531 9.234 1 98.88 58 LEU B CA 1
ATOM 2291 C C . LEU B 1 58 ? -15.227 9.562 10.125 1 98.88 58 LEU B C 1
ATOM 2293 O O . LEU B 1 58 ? -15.008 9.578 11.344 1 98.88 58 LEU B O 1
ATOM 2297 N N . ARG B 1 59 ? -16 10.438 9.523 1 98.81 59 ARG B N 1
ATOM 2298 C CA . ARG B 1 59 ? -16.703 11.461 10.297 1 98.81 59 ARG B CA 1
ATOM 2299 C C . ARG B 1 59 ? -17.578 10.828 11.375 1 98.81 59 ARG B C 1
ATOM 2301 O O . ARG B 1 59 ? -17.672 11.344 12.492 1 98.81 59 ARG B O 1
ATOM 2308 N N . GLU B 1 60 ? -18.172 9.711 11.055 1 98.62 60 GLU B N 1
ATOM 2309 C CA . GLU B 1 60 ? -19.062 9.016 11.984 1 98.62 60 GLU B CA 1
ATOM 2310 C C . GLU B 1 60 ? -18.281 8.289 13.07 1 98.62 60 GLU B C 1
ATOM 2312 O O . GLU B 1 60 ? -18.766 8.156 14.195 1 98.62 60 GLU B O 1
ATOM 2317 N N . ALA B 1 61 ? -17.094 7.906 12.781 1 98.69 61 ALA B N 1
ATOM 2318 C CA . ALA B 1 61 ? -16.422 6.93 13.641 1 98.69 61 ALA B CA 1
ATOM 2319 C C . ALA B 1 61 ? -15.359 7.602 14.508 1 98.69 61 ALA B C 1
ATOM 2321 O O . ALA B 1 61 ? -15.18 7.242 15.68 1 98.69 61 ALA B O 1
ATOM 2322 N N . VAL B 1 62 ? -14.641 8.562 13.961 1 98.56 62 VAL B N 1
ATOM 2323 C CA . VAL B 1 62 ? -13.5 9.164 14.641 1 98.56 62 VAL B CA 1
ATOM 2324 C C . VAL B 1 62 ? -13.977 9.977 15.844 1 98.56 62 VAL B C 1
ATOM 2326 O O . VAL B 1 62 ? -14.945 10.742 15.742 1 98.56 62 VAL B O 1
ATOM 2329 N N . THR B 1 63 ? -13.32 9.859 16.938 1 98.06 63 THR B N 1
ATOM 2330 C CA . THR B 1 63 ? -13.789 10.5 18.172 1 98.06 63 THR B CA 1
ATOM 2331 C C . THR B 1 63 ? -12.781 11.547 18.641 1 98.06 63 THR B C 1
ATOM 2333 O O . THR B 1 63 ? -13.086 12.359 19.516 1 98.06 63 THR B O 1
ATOM 2336 N N . THR B 1 64 ? -11.648 11.523 18.156 1 98.12 64 THR B N 1
ATOM 2337 C CA . THR B 1 64 ? -10.625 12.508 18.516 1 98.12 64 THR B CA 1
ATOM 2338 C C . THR B 1 64 ? -10.734 13.742 17.609 1 98.12 64 THR B C 1
ATOM 2340 O O . THR B 1 64 ? -11.656 14.547 17.766 1 98.12 64 THR B O 1
ATOM 2343 N N . LYS B 1 65 ? -9.805 13.852 16.672 1 98.62 65 LYS B N 1
ATOM 2344 C CA . LYS B 1 65 ? -9.766 14.938 15.695 1 98.62 65 LYS B CA 1
ATOM 2345 C C . LYS B 1 65 ? -9.664 14.406 14.273 1 98.62 65 LYS B C 1
ATOM 2347 O O . LYS B 1 65 ? -8.773 13.609 13.969 1 98.62 65 LYS B O 1
ATOM 2352 N N . LEU B 1 66 ? -10.648 14.781 13.508 1 98.88 66 LEU B N 1
ATOM 2353 C CA . LEU B 1 66 ? -10.57 14.5 12.078 1 98.88 66 LEU B CA 1
ATOM 2354 C C . LEU B 1 66 ? -9.977 15.688 11.32 1 98.88 66 LEU B C 1
ATOM 2356 O O . LEU B 1 66 ? -10.547 16.781 11.344 1 98.88 66 LEU B O 1
ATOM 2360 N N . ASP B 1 67 ? -8.82 15.445 10.773 1 98.88 67 ASP B N 1
ATOM 2361 C CA . ASP B 1 67 ? -8.133 16.438 9.945 1 98.88 67 ASP B CA 1
ATOM 2362 C C . ASP B 1 67 ? -8.266 16.094 8.461 1 98.88 67 ASP B C 1
ATOM 2364 O O . ASP B 1 67 ? -7.609 15.172 7.973 1 98.88 67 ASP B O 1
ATOM 2368 N N . LEU B 1 68 ? -9.078 16.859 7.785 1 98.94 68 LEU B N 1
ATOM 2369 C CA . LEU B 1 68 ? -9.305 16.656 6.359 1 98.94 68 LEU B CA 1
ATOM 2370 C C . LEU B 1 68 ? -8.305 17.453 5.527 1 98.94 68 LEU B C 1
ATOM 2372 O O . LEU B 1 68 ? -8.391 18.688 5.465 1 98.94 68 LEU B O 1
ATOM 2376 N N . GLU B 1 69 ? -7.352 16.781 4.945 1 98.88 69 GLU B N 1
ATOM 2377 C CA . GLU B 1 69 ? -6.488 17.406 3.953 1 98.88 69 GLU B CA 1
ATOM 2378 C C . GLU B 1 69 ? -7.199 17.547 2.609 1 98.88 69 GLU B C 1
ATOM 2380 O O . GLU B 1 69 ? -7.848 16.609 2.146 1 98.88 69 GLU B O 1
ATOM 2385 N N . MET B 1 70 ? -7.016 18.719 2.004 1 98.62 70 MET B N 1
ATOM 2386 C CA . MET B 1 70 ? -7.777 18.969 0.784 1 98.62 70 MET B CA 1
ATOM 2387 C C . MET B 1 70 ? -7.16 20.125 -0.014 1 98.62 70 MET B C 1
ATOM 2389 O O . MET B 1 70 ? -6.414 20.938 0.535 1 98.62 70 MET B O 1
ATOM 2393 N N . ALA B 1 71 ? -7.52 20.141 -1.293 1 98.12 71 ALA B N 1
ATOM 2394 C CA . ALA B 1 71 ? -7.129 21.25 -2.148 1 98.12 71 ALA B CA 1
ATOM 2395 C C . ALA B 1 71 ? -8.094 22.422 -1.989 1 98.12 71 ALA B C 1
ATOM 2397 O O . ALA B 1 71 ? -9.172 22.281 -1.417 1 98.12 71 ALA B O 1
ATOM 2398 N N . MET B 1 72 ? -7.621 23.516 -2.467 1 98 72 MET B N 1
ATOM 2399 C CA . MET B 1 72 ? -8.43 24.734 -2.43 1 98 72 MET B CA 1
ATOM 2400 C C . MET B 1 72 ? -9.383 24.797 -3.621 1 98 72 MET B C 1
ATOM 2402 O O . MET B 1 72 ? -9.148 25.547 -4.57 1 98 72 MET B O 1
ATOM 2406 N N . THR B 1 73 ? -10.469 24.016 -3.562 1 98 73 THR B N 1
ATOM 2407 C CA . THR B 1 73 ? -11.477 24 -4.621 1 98 73 THR B CA 1
ATOM 2408 C C . THR B 1 73 ? -12.875 24.156 -4.043 1 98 73 THR B C 1
ATOM 2410 O O . THR B 1 73 ? -13.117 23.828 -2.881 1 98 73 THR B O 1
ATOM 2413 N N . GLY B 1 74 ? -13.758 24.656 -4.867 1 98.12 74 GLY B N 1
ATOM 2414 C CA . GLY B 1 74 ? -15.133 24.828 -4.438 1 98.12 74 GLY B CA 1
ATOM 2415 C C . GLY B 1 74 ? -15.797 23.531 -4.008 1 98.12 74 GLY B C 1
ATOM 2416 O O . GLY B 1 74 ? -16.516 23.5 -3.002 1 98.12 74 GLY B O 1
ATOM 2417 N N . GLU B 1 75 ? -15.602 22.5 -4.723 1 98.5 75 GLU B N 1
ATOM 2418 C CA . GLU B 1 75 ? -16.188 21.203 -4.391 1 98.5 75 GLU B CA 1
ATOM 2419 C C . GLU B 1 75 ? -15.742 20.734 -3.008 1 98.5 75 GLU B C 1
ATOM 2421 O O . GLU B 1 75 ? -16.562 20.328 -2.191 1 98.5 75 GLU B O 1
ATOM 2426 N N . LEU B 1 76 ? -14.5 20.828 -2.77 1 98.69 76 LEU B N 1
ATOM 2427 C CA . LEU B 1 76 ? -13.969 20.328 -1.508 1 98.69 76 LEU B CA 1
ATOM 2428 C C . LEU B 1 76 ? -14.352 21.25 -0.354 1 98.69 76 LEU B C 1
ATOM 2430 O O . LEU B 1 76 ? -14.555 20.781 0.771 1 98.69 76 LEU B O 1
ATOM 2434 N N . GLN B 1 77 ? -14.469 22.531 -0.653 1 98.75 77 GLN B N 1
ATOM 2435 C CA . GLN B 1 77 ? -14.984 23.438 0.368 1 98.75 77 GLN B CA 1
ATOM 2436 C C . GLN B 1 77 ? -16.391 23.031 0.8 1 98.75 77 GLN B C 1
ATOM 2438 O O . GLN B 1 77 ? -16.688 23 1.995 1 98.75 77 GLN B O 1
ATOM 2443 N N . GLU B 1 78 ? -17.203 22.75 -0.169 1 98.75 78 GLU B N 1
ATOM 2444 C CA . GLU B 1 78 ? -18.578 22.328 0.12 1 98.75 78 GLU B CA 1
ATOM 2445 C C . GLU B 1 78 ? -18.594 21.031 0.929 1 98.75 78 GLU B C 1
ATOM 2447 O O . GLU B 1 78 ? -19.391 20.875 1.855 1 98.75 78 GLU B O 1
ATOM 2452 N N . ILE B 1 79 ? -17.75 20.125 0.571 1 98.88 79 ILE B N 1
ATOM 2453 C CA . ILE B 1 79 ? -17.672 18.859 1.278 1 98.88 79 ILE B CA 1
ATOM 2454 C C . ILE B 1 79 ? -17.219 19.094 2.721 1 98.88 79 ILE B C 1
ATOM 2456 O O . ILE B 1 79 ? -17.781 18.516 3.652 1 98.88 79 ILE B O 1
ATOM 2460 N N . ALA B 1 80 ? -16.266 19.938 2.902 1 98.88 80 ALA B N 1
ATOM 2461 C CA . ALA B 1 80 ? -15.789 20.266 4.242 1 98.88 80 ALA B CA 1
ATOM 2462 C C . ALA B 1 80 ? -16.891 20.875 5.086 1 98.88 80 ALA B C 1
ATOM 2464 O O . ALA B 1 80 ? -17.062 20.547 6.258 1 98.88 80 ALA B O 1
ATOM 2465 N N . LEU B 1 81 ? -17.641 21.812 4.484 1 98.81 81 LEU B N 1
ATOM 2466 C CA . LEU B 1 81 ? -18.719 22.5 5.191 1 98.81 81 LEU B CA 1
ATOM 2467 C C . LEU B 1 81 ? -19.812 21.516 5.59 1 98.81 81 LEU B C 1
ATOM 2469 O O . LEU B 1 81 ? -20.453 21.6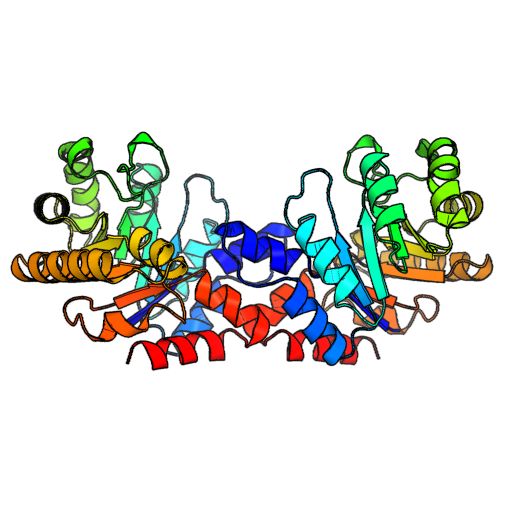72 6.637 1 98.81 81 LEU B O 1
ATOM 2473 N N . LYS B 1 82 ? -20 20.5 4.762 1 98.62 82 LYS B N 1
ATOM 2474 C CA . LYS B 1 82 ? -20.984 19.453 5.051 1 98.62 82 LYS B CA 1
ATOM 2475 C C . LYS B 1 82 ? -20.469 18.484 6.105 1 98.62 82 LYS B C 1
ATOM 2477 O O . LYS B 1 82 ? -21.219 18.094 7.008 1 98.62 82 LYS B O 1
ATOM 2482 N N . THR B 1 83 ? -19.219 18.125 6.023 1 98.69 83 THR B N 1
ATOM 2483 C CA . THR B 1 83 ? -18.609 17.125 6.883 1 98.69 83 THR B CA 1
ATOM 2484 C C . THR B 1 83 ? -18.297 17.703 8.258 1 98.69 83 THR B C 1
ATOM 2486 O O . THR B 1 83 ? -18.344 16.984 9.266 1 98.69 83 THR B O 1
ATOM 2489 N N . LYS B 1 84 ? -17.922 18.953 8.32 1 98.44 84 LYS B N 1
ATOM 2490 C CA . LYS B 1 84 ? -17.562 19.703 9.516 1 98.44 84 LYS B CA 1
ATOM 2491 C C . LYS B 1 84 ? -16.484 19 10.312 1 98.44 84 LYS B C 1
ATOM 2493 O O . LYS B 1 84 ? -16.625 18.766 11.516 1 98.44 84 LYS B O 1
ATOM 2498 N N . PRO B 1 85 ? -15.375 18.656 9.703 1 98.81 85 PRO B N 1
ATOM 2499 C CA . PRO B 1 85 ? -14.258 18.141 10.492 1 98.81 85 PRO B CA 1
ATOM 2500 C C . PRO B 1 85 ? -13.734 19.156 11.508 1 98.81 85 PRO B C 1
ATOM 2502 O O . PRO B 1 85 ? -14.039 20.344 11.414 1 98.81 85 PRO B O 1
ATOM 2505 N N . GLU B 1 86 ? -13.023 18.688 12.484 1 98.62 86 GLU B N 1
ATOM 2506 C CA . GLU B 1 86 ? -12.445 19.609 13.461 1 98.62 86 GLU B CA 1
ATOM 2507 C C . GLU B 1 86 ? -11.391 20.516 12.82 1 98.62 86 GLU B C 1
ATOM 2509 O O . GLU B 1 86 ? -11.219 21.656 13.234 1 98.62 86 GLU B O 1
ATOM 2514 N N . LEU B 1 87 ? -10.727 19.953 11.789 1 98.81 87 LEU B N 1
ATOM 2515 C CA . LEU B 1 87 ? -9.641 20.672 11.125 1 98.81 87 LEU B CA 1
ATOM 2516 C C . LEU B 1 87 ? -9.609 20.359 9.633 1 98.81 87 LEU B C 1
ATOM 2518 O O . LEU B 1 87 ? -9.812 19.203 9.234 1 98.81 87 LEU B O 1
ATOM 2522 N N . ILE B 1 88 ? -9.406 21.375 8.844 1 98.81 88 ILE B N 1
ATOM 2523 C CA . ILE B 1 88 ? -8.984 21.141 7.469 1 98.81 88 ILE B CA 1
ATOM 2524 C C . ILE B 1 88 ? -7.539 21.609 7.289 1 98.81 88 ILE B C 1
ATOM 2526 O O . ILE B 1 88 ? -7.117 22.594 7.898 1 98.81 88 ILE B O 1
ATOM 2530 N N . THR B 1 89 ? -6.797 20.891 6.562 1 98.81 89 THR B N 1
ATOM 2531 C CA . THR B 1 89 ? -5.465 21.312 6.152 1 98.81 89 THR B CA 1
ATOM 2532 C C . THR B 1 89 ? -5.391 21.484 4.637 1 98.81 89 THR B C 1
ATOM 2534 O O . THR B 1 89 ? -5.586 20.516 3.893 1 98.81 89 THR B O 1
ATOM 2537 N N . LEU B 1 90 ? -5.137 22.703 4.207 1 98.56 90 LEU B N 1
ATOM 2538 C CA . LEU B 1 90 ? -5.008 22.953 2.777 1 98.56 90 LEU B CA 1
ATOM 2539 C C . LEU B 1 90 ? -3.625 22.547 2.271 1 98.56 90 LEU B C 1
ATOM 2541 O O . LEU B 1 90 ? -2.609 23.031 2.779 1 98.56 90 LEU B O 1
ATOM 2545 N N . VAL B 1 91 ? -3.686 21.656 1.356 1 98 91 VAL B N 1
ATOM 2546 C CA . VAL B 1 91 ? -2.453 21.172 0.743 1 98 91 VAL B CA 1
ATOM 2547 C C . VAL B 1 91 ? -2.518 21.375 -0.771 1 98 91 VAL B C 1
ATOM 2549 O O . VAL B 1 91 ? -3.598 21.312 -1.364 1 98 91 VAL B O 1
ATOM 2552 N N . PRO B 1 92 ? -1.387 21.578 -1.407 1 95.75 92 PRO B N 1
ATOM 2553 C CA . PRO B 1 92 ? -1.397 21.75 -2.861 1 95.75 92 PRO B CA 1
ATOM 2554 C C . PRO B 1 92 ? -1.594 20.438 -3.611 1 95.75 92 PRO B C 1
ATOM 2556 O O . PRO B 1 92 ? -1.084 19.406 -3.186 1 95.75 92 PRO B O 1
ATOM 2559 N N . GLU B 1 93 ? -2.406 20.516 -4.668 1 93.44 93 GLU B N 1
ATOM 2560 C CA . GLU B 1 93 ? -2.557 19.344 -5.531 1 93.44 93 GLU B CA 1
ATOM 2561 C C . GLU B 1 93 ? -2.115 19.656 -6.961 1 93.44 93 GLU B C 1
ATOM 2563 O O . GLU B 1 93 ? -1.752 18.75 -7.715 1 93.44 93 GLU B O 1
ATOM 2568 N N . LYS B 1 94 ? -2.244 20.938 -7.312 1 91.75 94 LYS B N 1
ATOM 2569 C CA . LYS B 1 94 ? -1.845 21.375 -8.648 1 91.75 94 LYS B CA 1
ATOM 2570 C C . LYS B 1 94 ? -0.526 22.141 -8.609 1 91.75 94 LYS B C 1
ATOM 2572 O O . LYS B 1 94 ? -0.201 22.781 -7.598 1 91.75 94 LYS B O 1
ATOM 2577 N N . ARG B 1 95 ? 0.128 22.172 -9.648 1 83.94 95 ARG B N 1
ATOM 2578 C CA . ARG B 1 95 ? 1.443 22.797 -9.766 1 83.94 95 ARG B CA 1
ATOM 2579 C C . ARG B 1 95 ? 1.382 24.266 -9.391 1 83.94 95 ARG B C 1
ATOM 2581 O O . ARG B 1 95 ? 2.299 24.797 -8.75 1 83.94 95 ARG B O 1
ATOM 2588 N N . GLU B 1 96 ? 0.413 24.891 -9.812 1 86.38 96 GLU B N 1
ATOM 2589 C CA . GLU B 1 96 ? 0.284 26.328 -9.617 1 86.38 96 GLU B CA 1
ATOM 2590 C C . GLU B 1 96 ? 0.131 26.672 -8.133 1 86.38 96 GLU B C 1
ATOM 2592 O O . GLU B 1 96 ? 0.351 27.812 -7.734 1 86.38 96 GLU B O 1
ATOM 2597 N N . GLU B 1 97 ? -0.181 25.688 -7.395 1 89.94 97 GLU B N 1
ATOM 2598 C CA . GLU B 1 97 ? -0.43 25.938 -5.977 1 89.94 97 GLU B CA 1
ATOM 2599 C C . GLU B 1 97 ? 0.832 25.703 -5.148 1 89.94 97 GLU B C 1
ATOM 2601 O O . GLU B 1 97 ? 0.854 26 -3.949 1 89.94 97 GLU B O 1
ATOM 2606 N N . LEU B 1 98 ? 1.895 25.25 -5.801 1 89 98 LEU B N 1
ATOM 2607 C CA . LEU B 1 98 ? 3.096 24.828 -5.09 1 89 98 LEU B CA 1
ATOM 2608 C C . LEU B 1 98 ? 4.129 25.953 -5.047 1 89 98 LEU B C 1
ATOM 2610 O O . LEU B 1 98 ? 4.262 26.703 -6.008 1 89 98 LEU B O 1
ATOM 2614 N N . THR B 1 99 ? 4.801 25.969 -3.873 1 86.31 99 THR B N 1
ATOM 2615 C CA . THR B 1 99 ? 6.098 26.641 -3.891 1 86.31 99 THR B CA 1
ATOM 2616 C C . THR B 1 99 ? 7.156 25.75 -4.539 1 86.31 99 THR B C 1
ATOM 2618 O O . THR B 1 99 ? 6.879 24.594 -4.875 1 86.31 99 THR B O 1
ATOM 2621 N N . THR B 1 100 ? 8.305 26.328 -4.598 1 76.94 100 THR B N 1
ATOM 2622 C CA . THR B 1 100 ? 9.406 25.562 -5.176 1 76.94 100 THR B CA 1
ATOM 2623 C C . THR B 1 100 ? 9.711 24.328 -4.336 1 76.94 100 THR B C 1
ATOM 2625 O O . THR B 1 100 ? 10.062 23.281 -4.879 1 76.94 100 THR B O 1
ATOM 2628 N N . GLU B 1 101 ? 9.422 24.406 -3.072 1 82.94 101 GLU B N 1
ATOM 2629 C CA . GLU B 1 101 ? 9.82 23.344 -2.166 1 82.94 101 GLU B CA 1
ATOM 2630 C C . GLU B 1 101 ? 8.641 22.422 -1.839 1 82.94 101 GLU B C 1
ATOM 2632 O O . GLU B 1 101 ? 8.812 21.406 -1.171 1 82.94 101 GLU B O 1
ATOM 2637 N N . GLY B 1 102 ? 7.488 22.797 -2.225 1 87.44 102 GLY B N 1
ATOM 2638 C CA . GLY B 1 102 ? 6.406 21.828 -2.145 1 87.44 102 GLY B CA 1
ATOM 2639 C C . GLY B 1 102 ? 5.266 22.281 -1.25 1 87.44 102 GLY B C 1
ATOM 2640 O O . GLY B 1 102 ? 4.223 21.625 -1.194 1 87.44 102 GLY B O 1
ATOM 2641 N N . GLY B 1 103 ? 5.406 23.391 -0.573 1 91.69 103 GLY B N 1
ATOM 2642 C CA . GLY B 1 103 ? 4.328 23.922 0.246 1 91.69 103 GLY B CA 1
ATOM 2643 C C . GLY B 1 103 ? 3.305 24.719 -0.55 1 91.69 103 GLY B C 1
ATOM 2644 O O . GLY B 1 103 ? 3.508 24.984 -1.735 1 91.69 103 GLY B O 1
ATOM 2645 N N . PHE B 1 104 ? 2.188 24.969 0.112 1 94.62 104 PHE B N 1
ATOM 2646 C CA . PHE B 1 104 ? 1.16 25.797 -0.496 1 94.62 104 PHE B CA 1
ATOM 2647 C C . PHE B 1 104 ? 1.665 27.234 -0.681 1 94.62 104 PHE B C 1
ATOM 2649 O O . PHE B 1 104 ? 2.182 27.828 0.259 1 94.62 104 PHE B O 1
ATOM 2656 N N . ASP B 1 105 ? 1.549 27.828 -1.872 1 95.88 105 ASP B N 1
ATOM 2657 C CA . ASP B 1 105 ? 2.014 29.172 -2.16 1 95.88 105 ASP B CA 1
ATOM 2658 C C . ASP B 1 105 ? 0.996 30.219 -1.695 1 95.88 105 ASP B C 1
ATOM 2660 O O . ASP B 1 105 ? 0.243 30.766 -2.506 1 95.88 105 ASP B O 1
ATOM 2664 N N . VAL B 1 106 ? 1.099 30.562 -0.52 1 96.31 106 VAL B N 1
ATOM 2665 C CA . VAL B 1 106 ? 0.138 31.469 0.115 1 96.31 106 VAL B CA 1
ATOM 2666 C C . VAL B 1 106 ? 0.245 32.844 -0.502 1 96.31 106 VAL B C 1
ATOM 26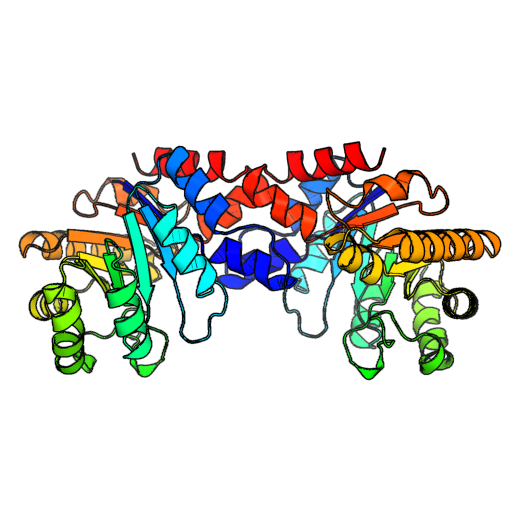68 O O . VAL B 1 106 ? -0.766 33.531 -0.683 1 96.31 106 VAL B O 1
ATOM 2671 N N . ALA B 1 107 ? 1.456 33.281 -0.808 1 95 107 ALA B N 1
ATOM 2672 C CA . ALA B 1 107 ? 1.663 34.625 -1.349 1 95 107 ALA B CA 1
ATOM 2673 C C . ALA B 1 107 ? 0.961 34.781 -2.693 1 95 107 ALA B C 1
ATOM 2675 O O . ALA B 1 107 ? 0.249 35.75 -2.914 1 95 107 ALA B O 1
ATOM 2676 N N . ARG B 1 108 ? 1.138 33.781 -3.535 1 95.31 108 ARG B N 1
ATOM 2677 C CA . ARG B 1 108 ? 0.596 33.812 -4.891 1 95.31 108 ARG B CA 1
ATOM 2678 C C . ARG B 1 108 ? -0.929 33.812 -4.871 1 95.31 108 ARG B C 1
ATOM 2680 O O . ARG B 1 108 ? -1.574 34.438 -5.711 1 95.31 108 ARG B O 1
ATOM 2687 N N . HIS B 1 109 ? -1.503 33.219 -3.842 1 95.88 109 HIS B N 1
ATOM 2688 C CA . HIS B 1 109 ? -2.941 32.969 -3.875 1 95.88 109 HIS B CA 1
ATOM 2689 C C . HIS B 1 109 ? -3.646 33.688 -2.727 1 95.88 109 HIS B C 1
ATOM 2691 O O . HIS B 1 109 ? -4.754 33.312 -2.34 1 95.88 109 HIS B O 1
ATOM 2697 N N . PHE B 1 110 ? -3.057 34.688 -2.238 1 97.06 110 PHE B N 1
ATOM 2698 C CA . PHE B 1 110 ? -3.473 35.281 -0.973 1 97.06 110 PHE B CA 1
ATOM 2699 C C . PHE B 1 110 ? -4.926 35.719 -1.039 1 97.06 110 PHE B C 1
ATOM 2701 O O . PHE B 1 110 ? -5.727 35.375 -0.164 1 97.06 110 PHE B O 1
ATOM 2708 N N . ALA B 1 111 ? -5.312 36.438 -1.997 1 97 111 ALA B N 1
ATOM 2709 C CA . ALA B 1 111 ? -6.656 37 -2.086 1 97 111 ALA B CA 1
ATOM 2710 C C . ALA B 1 111 ? -7.703 35.875 -2.186 1 97 111 ALA B C 1
ATOM 2712 O O . ALA B 1 111 ? -8.727 35.938 -1.496 1 97 111 ALA B O 1
ATOM 2713 N N . VAL B 1 112 ? -7.438 34.938 -3.006 1 97 112 VAL B N 1
ATOM 2714 C CA . VAL B 1 112 ? -8.367 33.844 -3.207 1 97 112 VAL B CA 1
ATOM 2715 C C . VAL B 1 112 ? -8.438 32.969 -1.942 1 97 112 VAL B C 1
ATOM 2717 O O . VAL B 1 112 ? -9.508 32.5 -1.57 1 97 112 VAL B O 1
ATOM 2720 N N . LEU B 1 113 ? -7.316 32.812 -1.333 1 98.06 113 LEU B N 1
ATOM 2721 C CA . LEU B 1 113 ? -7.234 32.031 -0.102 1 98.06 113 LEU B CA 1
ATOM 2722 C C . LEU B 1 113 ? -8.086 32.656 0.997 1 98.06 113 LEU B C 1
ATOM 2724 O O . LEU B 1 113 ? -8.852 31.969 1.666 1 98.06 113 LEU B O 1
ATOM 2728 N N . LYS B 1 114 ? -7.918 33.938 1.182 1 97.62 114 LYS B N 1
ATOM 2729 C CA . LYS B 1 114 ? -8.664 34.656 2.211 1 97.62 114 LYS B CA 1
ATOM 2730 C C . LYS B 1 114 ? -10.172 34.469 2.02 1 97.62 114 LYS B C 1
ATOM 2732 O O . LYS B 1 114 ? -10.891 34.219 2.98 1 97.62 114 LYS B O 1
ATOM 2737 N N . GLU B 1 115 ? -10.617 34.625 0.812 1 98.12 115 GLU B N 1
ATOM 2738 C CA . GLU B 1 115 ? -12.031 34.469 0.499 1 98.12 115 GLU B CA 1
ATOM 2739 C C . GLU B 1 115 ? -12.469 33 0.71 1 98.12 115 GLU B C 1
ATOM 2741 O O . GLU B 1 115 ? -13.602 32.75 1.142 1 98.12 115 GLU B O 1
ATOM 2746 N N . PHE B 1 116 ? -11.633 32.125 0.357 1 98.44 116 PHE B N 1
ATOM 2747 C CA . PHE B 1 116 ? -11.906 30.703 0.461 1 98.44 116 PHE B CA 1
ATOM 2748 C C . PHE B 1 116 ? -12.094 30.281 1.917 1 98.44 116 PHE B C 1
ATOM 2750 O O . PHE B 1 116 ? -12.922 29.422 2.221 1 98.44 116 PHE B O 1
ATOM 2757 N N . LEU B 1 117 ? -11.367 30.891 2.844 1 98.44 117 LEU B N 1
ATOM 2758 C CA . LEU B 1 117 ? -11.344 30.453 4.238 1 98.44 117 LEU B CA 1
ATOM 2759 C C . LEU B 1 117 ? -12.539 31.016 5 1 98.44 117 LEU B C 1
ATOM 2761 O O . LEU B 1 117 ? -12.938 30.469 6.031 1 98.44 117 LEU B O 1
ATOM 2765 N N . LYS B 1 118 ? -13.102 32.062 4.535 1 97.88 118 LYS B N 1
ATOM 2766 C CA . LYS B 1 118 ? -14.133 32.812 5.25 1 97.88 118 LYS B CA 1
ATOM 2767 C C . LYS B 1 118 ? -15.297 31.891 5.637 1 97.88 118 LYS B C 1
ATOM 2769 O O . LYS B 1 118 ? -15.688 31.844 6.805 1 97.88 118 LYS B O 1
ATOM 2774 N N . PRO B 1 119 ? -15.875 31.172 4.637 1 98.38 119 PRO B N 1
ATOM 2775 C CA . PRO B 1 119 ? -17 30.328 5.02 1 98.38 119 PRO B CA 1
ATOM 2776 C C . PRO B 1 119 ? -16.609 29.234 6.004 1 98.38 119 PRO B C 1
ATOM 2778 O O . PRO B 1 119 ? -17.422 28.828 6.84 1 98.38 119 PRO B O 1
ATOM 2781 N N . LEU B 1 120 ? -15.43 28.703 5.914 1 98.5 120 LEU B N 1
ATOM 2782 C CA . LEU B 1 120 ? -14.961 27.672 6.84 1 98.5 120 LEU B CA 1
ATOM 2783 C C . LEU B 1 120 ? -14.844 28.234 8.258 1 98.5 120 LEU B C 1
ATOM 2785 O O . LEU B 1 120 ? -15.359 27.625 9.203 1 98.5 120 LEU B O 1
ATOM 2789 N N . ASN B 1 121 ? -14.242 29.406 8.328 1 97.88 121 ASN B N 1
ATOM 2790 C CA . ASN B 1 121 ? -14.109 30.094 9.617 1 97.88 121 ASN B CA 1
ATOM 2791 C C . ASN B 1 121 ? -15.477 30.422 10.211 1 97.88 121 ASN B C 1
ATOM 2793 O O . ASN B 1 121 ? -15.695 30.219 11.406 1 97.88 121 ASN B O 1
ATOM 2797 N N . ASP B 1 122 ? -16.344 30.875 9.398 1 97.94 122 ASP B N 1
ATOM 2798 C CA . ASP B 1 122 ? -17.672 31.266 9.836 1 97.94 122 ASP B CA 1
ATOM 2799 C C . ASP B 1 122 ? -18.453 30.062 10.375 1 97.94 122 ASP B C 1
ATOM 2801 O O . ASP B 1 122 ? -19.391 30.234 11.156 1 97.94 122 ASP B O 1
ATOM 2805 N N . ASN B 1 123 ? -18.031 28.906 10.039 1 97.94 123 ASN B N 1
ATOM 2806 C CA . ASN B 1 123 ? -18.734 27.703 10.469 1 97.94 123 ASN B CA 1
ATOM 2807 C C . ASN B 1 123 ? -17.953 26.953 11.555 1 97.94 123 ASN B C 1
ATOM 2809 O O . ASN B 1 123 ? -18.234 25.797 11.852 1 97.94 123 ASN B O 1
ATOM 2813 N N . GLY B 1 124 ? -16.922 27.562 12.031 1 97.69 124 GLY B N 1
ATOM 2814 C CA . GLY B 1 124 ? -16.219 27.047 13.195 1 97.69 124 GLY B CA 1
ATOM 2815 C C . GLY B 1 124 ? -15.234 25.938 12.852 1 97.69 124 GLY B C 1
ATOM 2816 O O . GLY B 1 124 ? -14.789 25.203 13.734 1 97.69 124 GLY B O 1
ATOM 2817 N N . ILE B 1 125 ? -14.93 25.703 11.57 1 98.5 125 ILE B N 1
ATOM 2818 C CA . ILE B 1 125 ? -13.93 24.719 11.148 1 98.5 125 ILE B CA 1
ATOM 2819 C C . ILE B 1 125 ? -12.539 25.344 11.242 1 98.5 125 ILE B C 1
ATOM 2821 O O . ILE B 1 125 ? -12.266 26.375 10.609 1 98.5 125 ILE B O 1
ATOM 2825 N N . GLU B 1 126 ? -11.672 24.766 12.039 1 98.69 126 GLU B N 1
ATOM 2826 C CA . GLU B 1 126 ? -10.305 25.266 12.102 1 98.69 126 GLU B CA 1
ATOM 2827 C C . GLU B 1 126 ? -9.562 25 10.797 1 98.69 126 GLU B C 1
ATOM 2829 O O . GLU B 1 126 ? -9.797 23.984 10.133 1 98.69 126 GLU B O 1
ATOM 2834 N N . VAL B 1 127 ? -8.664 25.906 10.5 1 98.81 127 VAL B N 1
ATOM 2835 C CA . VAL B 1 127 ? -7.973 25.812 9.219 1 98.81 127 VAL B CA 1
ATOM 2836 C C . VAL B 1 127 ? -6.465 25.797 9.453 1 98.81 127 VAL B C 1
ATOM 2838 O O . VAL B 1 127 ? -5.93 26.656 10.172 1 98.81 127 VAL B O 1
ATOM 2841 N N . SER B 1 128 ? -5.848 24.797 8.844 1 98.81 128 SER B N 1
ATOM 2842 C CA . SER B 1 128 ? -4.395 24.703 8.766 1 98.81 128 SER B CA 1
ATOM 2843 C C . SER B 1 128 ? -3.908 24.891 7.332 1 98.81 128 SER B C 1
ATOM 2845 O O . SER B 1 128 ? -4.555 24.438 6.387 1 98.81 128 SER B O 1
ATOM 2847 N N . LEU B 1 129 ? -2.809 25.594 7.16 1 98.69 129 LEU B N 1
ATOM 2848 C CA . LEU B 1 129 ? -2.166 25.719 5.855 1 98.69 129 LEU B CA 1
ATOM 2849 C C . LEU B 1 129 ? -0.831 24.984 5.84 1 98.69 129 LEU B C 1
ATOM 2851 O O . LEU B 1 129 ? 0.007 25.188 6.723 1 98.69 129 LEU B O 1
ATOM 2855 N N . PHE B 1 130 ? -0.658 24.125 4.879 1 98.69 130 PHE B N 1
ATOM 2856 C CA . PHE B 1 130 ? 0.608 23.438 4.66 1 98.69 130 PHE B CA 1
ATOM 2857 C C . PHE B 1 130 ? 1.609 24.344 3.961 1 98.69 130 PHE B C 1
ATOM 2859 O O . PHE B 1 130 ? 1.496 24.594 2.76 1 98.69 130 PHE B O 1
ATOM 2866 N N . ILE B 1 131 ? 2.66 24.766 4.699 1 98.31 131 ILE B N 1
ATOM 2867 C CA . ILE B 1 131 ? 3.51 25.812 4.129 1 98.31 131 ILE B CA 1
ATOM 2868 C C . ILE B 1 131 ? 4.977 25.484 4.395 1 98.31 131 ILE B C 1
ATOM 2870 O O . ILE B 1 131 ? 5.289 24.656 5.254 1 98.31 131 ILE B O 1
ATOM 2874 N N . GLU B 1 132 ? 5.852 26.172 3.674 1 97.25 132 GLU B N 1
ATOM 2875 C CA . GLU B 1 132 ? 7.277 26.125 3.982 1 97.25 132 GLU B CA 1
ATOM 2876 C C . GLU B 1 132 ? 7.578 26.828 5.309 1 97.25 132 GLU B C 1
ATOM 2878 O O . GLU B 1 132 ? 6.867 27.75 5.703 1 97.25 132 GLU B O 1
ATOM 2883 N N . PRO B 1 133 ? 8.602 26.344 5.93 1 97.88 133 PRO B N 1
ATOM 2884 C CA . PRO B 1 133 ? 8.992 27.016 7.164 1 97.88 133 PRO B CA 1
ATOM 2885 C C . PRO B 1 133 ? 9.711 28.344 6.906 1 97.88 133 PRO B C 1
ATOM 2887 O O . PRO B 1 133 ? 10.922 28.453 7.129 1 97.88 133 PRO B O 1
ATOM 2890 N N . GLU B 1 134 ? 8.875 29.344 6.551 1 96.88 134 GLU B N 1
ATOM 2891 C CA . GLU B 1 134 ? 9.352 30.688 6.227 1 96.88 134 GLU B CA 1
ATOM 2892 C C . GLU B 1 134 ? 8.484 31.75 6.887 1 96.88 134 GLU B C 1
ATOM 2894 O O . GLU B 1 134 ? 7.262 31.625 6.922 1 96.88 134 GLU B O 1
ATOM 2899 N N . LYS B 1 135 ? 9.156 32.75 7.332 1 97.75 135 LYS B N 1
ATOM 2900 C CA . LYS B 1 135 ? 8.469 33.812 8.07 1 97.75 135 LYS B CA 1
ATOM 2901 C C . LYS B 1 135 ? 7.371 34.438 7.223 1 97.75 135 LYS B C 1
ATOM 2903 O O . LYS B 1 135 ? 6.258 34.656 7.707 1 97.75 135 LYS B O 1
ATOM 2908 N N . LYS B 1 136 ? 7.672 34.719 6.016 1 97.38 136 LYS B N 1
ATOM 2909 C CA . LYS B 1 136 ? 6.707 35.344 5.137 1 97.38 136 LYS B CA 1
ATOM 2910 C C . LYS B 1 136 ? 5.457 34.5 4.961 1 97.38 136 LYS B C 1
ATOM 2912 O O . LYS B 1 136 ? 4.336 35 4.98 1 97.38 136 LYS B O 1
ATOM 2917 N N . ALA B 1 137 ? 5.652 33.25 4.754 1 97.62 137 ALA B N 1
ATOM 2918 C CA . ALA B 1 137 ? 4.531 32.312 4.602 1 97.62 137 ALA B CA 1
ATOM 2919 C C . ALA B 1 137 ? 3.689 32.281 5.875 1 97.62 137 ALA B C 1
ATOM 2921 O O . ALA B 1 137 ? 2.457 32.219 5.809 1 97.62 137 ALA B O 1
ATOM 2922 N N . VAL B 1 138 ? 4.332 32.312 7.004 1 98.5 138 VAL B N 1
ATOM 2923 C CA . VAL B 1 138 ? 3.66 32.281 8.297 1 98.5 138 VAL B CA 1
ATOM 2924 C C . VAL B 1 138 ? 2.826 33.562 8.477 1 98.5 138 VAL B C 1
ATOM 2926 O O . VAL B 1 138 ? 1.658 33.5 8.867 1 98.5 138 VAL B O 1
ATOM 2929 N N . ASP B 1 139 ? 3.422 34.656 8.102 1 98.5 139 ASP B N 1
ATOM 2930 C CA . ASP B 1 139 ? 2.717 35.938 8.195 1 98.5 139 ASP B CA 1
ATOM 2931 C C . ASP B 1 139 ? 1.439 35.906 7.359 1 98.5 139 ASP B C 1
ATOM 2933 O O . ASP B 1 139 ? 0.372 36.312 7.84 1 98.5 139 ASP B O 1
ATOM 2937 N N . LEU B 1 140 ? 1.595 35.469 6.188 1 98.25 140 LEU B N 1
ATOM 2938 C CA . LEU B 1 140 ? 0.481 35.5 5.242 1 98.25 140 LEU B CA 1
ATOM 2939 C C . LEU B 1 140 ? -0.602 34.5 5.668 1 98.25 140 LEU B C 1
ATOM 2941 O O . LEU B 1 140 ? -1.791 34.75 5.449 1 98.25 140 LEU B O 1
ATOM 2945 N N . ALA B 1 141 ? -0.193 33.406 6.234 1 98.5 141 ALA B N 1
ATOM 2946 C CA . ALA B 1 141 ? -1.164 32.438 6.742 1 98.5 141 ALA B CA 1
ATOM 2947 C C . ALA B 1 141 ? -2.035 33.062 7.832 1 98.5 141 ALA B C 1
ATOM 2949 O O . ALA B 1 141 ? -3.26 32.906 7.812 1 98.5 141 ALA B O 1
ATOM 2950 N N . ARG B 1 142 ? -1.4 33.719 8.766 1 98.31 142 ARG B N 1
ATOM 2951 C CA . ARG B 1 142 ? -2.127 34.406 9.844 1 98.31 142 ARG B CA 1
ATOM 2952 C C . ARG B 1 142 ? -3.088 35.438 9.281 1 98.31 142 ARG B C 1
ATOM 2954 O O . ARG B 1 142 ? -4.254 35.5 9.688 1 98.31 142 ARG B O 1
ATOM 2961 N N . GLU B 1 143 ? -2.549 36.188 8.367 1 98.25 143 GLU B N 1
ATOM 2962 C CA . GLU B 1 143 ? -3.346 37.25 7.773 1 98.25 143 GLU B CA 1
ATOM 2963 C C . GLU B 1 143 ? -4.539 36.688 7.004 1 98.25 143 GLU B C 1
ATOM 2965 O O . GLU B 1 143 ? -5.605 37.312 6.965 1 98.25 143 GLU B O 1
ATOM 2970 N N . ALA B 1 144 ? -4.379 35.562 6.449 1 98.06 144 ALA B N 1
ATOM 2971 C CA . ALA B 1 144 ? -5.422 34.938 5.633 1 98.06 144 ALA B CA 1
ATOM 2972 C C . ALA B 1 144 ? -6.535 34.375 6.508 1 98.06 144 ALA B C 1
ATOM 2974 O O . ALA B 1 144 ? -7.633 34.094 6.02 1 98.06 144 ALA B O 1
ATOM 2975 N N . GLY B 1 145 ? -6.184 34.156 7.777 1 97.88 145 GLY B N 1
ATOM 2976 C CA . GLY B 1 145 ? -7.223 33.656 8.672 1 97.88 145 GLY B CA 1
ATOM 2977 C C . GLY B 1 145 ? -7.008 32.219 9.125 1 97.88 145 GLY B C 1
ATOM 2978 O O . GLY B 1 145 ? -7.93 31.594 9.633 1 97.88 145 GLY B O 1
ATOM 2979 N N . ALA B 1 146 ? -5.848 31.703 8.945 1 98.62 146 ALA B N 1
ATOM 2980 C CA . ALA B 1 146 ? -5.539 30.359 9.414 1 98.62 146 ALA B CA 1
ATOM 2981 C C . ALA B 1 146 ? -5.453 30.312 10.938 1 98.62 146 ALA B C 1
ATOM 2983 O O . ALA B 1 146 ? -5.059 31.297 11.57 1 98.62 146 ALA B O 1
ATOM 2984 N N . ASP B 1 147 ? -5.809 29.203 11.492 1 98.62 147 ASP B N 1
ATOM 2985 C CA . ASP B 1 147 ? -5.664 28.938 12.922 1 98.62 147 ASP B CA 1
ATOM 2986 C C . ASP B 1 147 ? -4.324 28.281 13.227 1 98.62 147 ASP B C 1
ATOM 2988 O O . ASP B 1 147 ? -3.752 28.484 14.297 1 98.62 147 ASP B O 1
ATOM 2992 N N . LEU B 1 148 ? -3.869 27.453 12.289 1 98.38 148 LEU B N 1
ATOM 2993 C CA . LEU B 1 148 ? -2.648 26.656 12.383 1 98.38 148 LEU B CA 1
ATOM 2994 C C . LEU B 1 148 ? -1.832 26.766 11.102 1 98.38 148 LEU B C 1
ATOM 2996 O O . LEU B 1 148 ? -2.365 27.125 10.047 1 98.38 148 LEU B O 1
ATOM 3000 N N . VAL B 1 149 ? -0.586 26.484 11.25 1 98.75 149 VAL B N 1
ATOM 3001 C CA . VAL B 1 149 ? 0.228 26.156 10.086 1 98.75 149 VAL B CA 1
ATOM 3002 C C . VAL B 1 149 ? 0.83 24.75 10.266 1 98.75 149 VAL B C 1
ATOM 3004 O O . VAL B 1 149 ? 1.203 24.375 11.383 1 98.75 149 VAL B O 1
ATOM 3007 N N . GLU B 1 150 ? 0.843 24.016 9.234 1 98.81 150 GLU B N 1
ATOM 3008 C CA . GLU B 1 150 ? 1.621 22.781 9.172 1 98.81 150 GLU B CA 1
ATOM 3009 C C . GLU B 1 150 ? 2.924 22.984 8.398 1 98.81 150 GLU B C 1
ATOM 3011 O O . GLU B 1 150 ? 2.912 23.141 7.18 1 98.81 150 GLU B O 1
ATOM 3016 N N . LEU B 1 151 ? 3.965 22.906 9.086 1 98.75 151 LEU B N 1
ATOM 3017 C CA . LEU B 1 151 ? 5.262 23.156 8.469 1 98.75 151 LEU B CA 1
ATOM 3018 C C . LEU B 1 151 ? 5.723 21.953 7.652 1 98.75 151 LEU B C 1
ATOM 3020 O O . LEU B 1 151 ? 5.719 20.812 8.156 1 98.75 151 LEU B O 1
ATOM 3024 N N . HIS B 1 152 ? 6.066 22.234 6.41 1 98 152 HIS B N 1
ATOM 3025 C CA . HIS B 1 152 ? 6.582 21.234 5.496 1 98 152 HIS B CA 1
ATOM 3026 C C . HIS B 1 152 ? 7.977 20.766 5.91 1 98 152 HIS B C 1
ATOM 3028 O O . HIS B 1 152 ? 8.93 21.547 5.855 1 98 152 HIS B O 1
ATOM 3034 N N . THR B 1 153 ? 8.078 19.5 6.207 1 97.62 153 THR B N 1
ATOM 3035 C CA . THR B 1 153 ? 9.352 18.984 6.688 1 97.62 153 THR B CA 1
ATOM 3036 C C . THR B 1 153 ? 10.016 18.109 5.617 1 97.62 153 THR B C 1
ATOM 3038 O O . THR B 1 153 ? 10.914 17.328 5.918 1 97.62 153 THR B O 1
ATOM 3041 N N . GLY B 1 154 ? 9.547 18.219 4.383 1 95.31 154 GLY B N 1
ATOM 3042 C CA . GLY B 1 154 ? 10.047 17.391 3.295 1 95.31 154 GLY B CA 1
ATOM 3043 C C . GLY B 1 154 ? 11.531 17.547 3.061 1 95.31 154 GLY B C 1
ATOM 3044 O O . GLY B 1 154 ? 12.25 16.547 2.895 1 95.31 154 GLY B O 1
ATOM 3045 N N . LEU B 1 155 ? 11.984 18.781 3.025 1 94.88 155 LEU B N 1
ATOM 3046 C CA . LEU B 1 155 ? 13.406 19.047 2.791 1 94.88 155 LEU B CA 1
ATOM 3047 C C . LEU B 1 155 ? 14.25 18.5 3.932 1 94.88 155 LEU B C 1
ATOM 3049 O O . LEU B 1 155 ? 15.336 17.953 3.699 1 94.88 155 LEU B O 1
ATOM 3053 N N . TYR B 1 156 ? 13.789 18.672 5.141 1 96.88 156 TYR B N 1
ATOM 3054 C CA . TYR B 1 156 ? 14.453 18.094 6.305 1 96.88 156 TYR B CA 1
ATOM 3055 C C . TYR B 1 156 ? 14.594 16.578 6.156 1 96.88 156 TYR B C 1
ATOM 3057 O O . TYR B 1 156 ? 15.672 16.031 6.367 1 96.88 156 TYR B O 1
ATOM 3065 N N . ALA B 1 157 ? 13.516 15.898 5.77 1 95.06 157 ALA B N 1
ATOM 3066 C CA . ALA B 1 157 ? 13.492 14.445 5.609 1 95.06 157 ALA B CA 1
ATOM 3067 C C . ALA B 1 157 ? 14.438 14 4.496 1 95.06 157 ALA B C 1
ATOM 3069 O O . ALA B 1 157 ? 15.094 12.961 4.609 1 95.06 157 ALA B O 1
ATOM 3070 N N . GLN B 1 158 ? 14.477 14.773 3.449 1 92.19 158 GLN B N 1
ATOM 3071 C CA . GLN B 1 158 ? 15.383 14.461 2.348 1 92.19 158 GLN B CA 1
ATOM 3072 C C . GLN B 1 158 ? 16.844 14.547 2.795 1 92.19 158 GLN B C 1
ATOM 3074 O O . GLN B 1 158 ? 17.672 13.727 2.389 1 92.19 158 GLN B O 1
ATOM 3079 N N . LYS B 1 159 ? 17.156 15.492 3.594 1 90.25 159 LYS B N 1
ATOM 3080 C CA . LYS B 1 159 ? 18.531 15.719 4.059 1 90.25 159 LYS B CA 1
ATOM 3081 C C . LYS B 1 159 ? 18.953 14.633 5.039 1 90.25 159 LYS B C 1
ATOM 3083 O O . LYS B 1 159 ? 20.156 14.43 5.258 1 90.25 159 LYS B O 1
ATOM 3088 N N . GLU B 1 160 ? 17.938 14.062 5.684 1 85.88 160 GLU B N 1
ATOM 3089 C CA . GLU B 1 160 ? 18.234 12.953 6.586 1 85.88 160 GLU B CA 1
ATOM 3090 C C . GLU B 1 160 ? 19.016 11.852 5.871 1 85.88 160 GLU B C 1
ATOM 3092 O O . GLU B 1 160 ? 19.906 11.234 6.457 1 85.88 160 GLU B O 1
ATOM 3097 N N . LEU B 1 161 ? 18.766 11.719 4.672 1 83.19 161 LEU B N 1
ATOM 3098 C CA . LEU B 1 161 ? 19.453 10.703 3.869 1 83.19 161 LEU B CA 1
ATOM 3099 C C . LEU B 1 161 ? 20.922 11.047 3.689 1 83.19 161 LEU B C 1
ATOM 3101 O O . LEU B 1 161 ? 21.75 10.156 3.484 1 83.19 161 LEU B O 1
ATOM 3105 N N . GLU B 1 162 ? 21.219 12.344 3.902 1 86.88 162 GLU B N 1
ATOM 3106 C CA . GLU B 1 162 ? 22.594 12.82 3.766 1 86.88 162 GLU B CA 1
ATOM 3107 C C . GLU B 1 162 ? 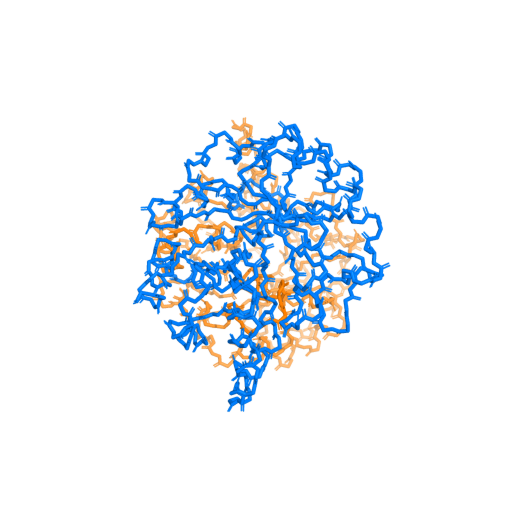23.219 13.086 5.133 1 86.88 162 GLU B C 1
ATOM 3109 O O . GLU B 1 162 ? 24.344 13.578 5.215 1 86.88 162 GLU B O 1
ATOM 3114 N N . ASN B 1 163 ? 22.562 12.844 6.039 1 89.19 163 ASN B N 1
ATOM 3115 C CA . ASN B 1 163 ? 23 13.102 7.41 1 89.19 163 ASN B CA 1
ATOM 3116 C C . ASN B 1 163 ? 23.344 14.57 7.629 1 89.19 163 ASN B C 1
ATOM 3118 O O . ASN B 1 163 ? 24.344 14.898 8.258 1 89.19 163 ASN B O 1
ATOM 3122 N N . ASN B 1 164 ? 22.516 15.406 7.027 1 90.12 164 ASN B N 1
ATOM 3123 C CA . ASN B 1 164 ? 22.719 16.844 7.102 1 90.12 164 ASN B CA 1
ATOM 3124 C C . ASN B 1 164 ? 21.406 17.594 7.309 1 90.12 164 ASN B C 1
ATOM 3126 O O . ASN B 1 164 ? 21.047 18.438 6.492 1 90.12 164 ASN B O 1
ATOM 3130 N N . THR B 1 165 ? 20.859 17.438 8.516 1 94.31 165 THR B N 1
ATOM 3131 C CA . THR B 1 165 ? 19.516 17.953 8.773 1 94.31 165 THR B CA 1
ATOM 3132 C C . THR B 1 165 ? 19.562 19.266 9.539 1 94.31 165 THR B C 1
ATOM 3134 O O . THR B 1 165 ? 18.562 19.969 9.656 1 94.31 165 THR B O 1
ATOM 3137 N N . ASP B 1 166 ? 20.672 19.703 9.961 1 95.38 166 ASP B N 1
ATOM 3138 C CA . ASP B 1 166 ? 20.797 20.766 10.961 1 95.38 166 ASP B CA 1
ATOM 3139 C C . ASP B 1 166 ? 20.219 22.078 10.453 1 95.38 166 ASP B C 1
ATOM 3141 O O . ASP B 1 166 ? 19.453 22.75 11.164 1 95.38 166 ASP B O 1
ATOM 3145 N N . LEU B 1 167 ? 20.609 22.406 9.297 1 95.88 167 LEU B N 1
ATOM 3146 C CA . LEU B 1 167 ? 20.156 23.688 8.75 1 95.88 167 LEU B CA 1
ATOM 3147 C C . LEU B 1 167 ? 18.641 23.703 8.602 1 95.88 167 LEU B C 1
ATOM 3149 O O . LEU B 1 167 ? 18 24.703 8.938 1 95.88 167 LEU B O 1
ATOM 3153 N N . GLU B 1 168 ? 18.109 22.625 8.062 1 96.5 168 GLU B N 1
ATOM 3154 C CA . GLU B 1 168 ? 16.656 22.562 7.859 1 96.5 168 GLU B CA 1
ATOM 3155 C C . GLU B 1 168 ? 15.922 22.5 9.188 1 96.5 168 GLU B C 1
ATOM 3157 O O . GLU B 1 168 ? 14.828 23.047 9.32 1 96.5 168 GLU B O 1
ATOM 3162 N N . LEU B 1 169 ? 16.5 21.828 10.125 1 97.81 169 LEU B N 1
ATOM 3163 C CA . LEU B 1 169 ? 15.898 21.766 11.453 1 97.81 169 LEU B CA 1
ATOM 3164 C C . LEU B 1 169 ? 15.836 23.156 12.086 1 97.81 169 LEU B C 1
ATOM 3166 O O . LEU B 1 169 ? 14.836 23.5 12.711 1 97.81 169 LEU B O 1
ATOM 3170 N N . GLN B 1 170 ? 16.875 23.875 11.938 1 97.94 170 GLN B N 1
ATOM 3171 C CA . GLN B 1 170 ? 16.906 25.234 12.469 1 97.94 170 GLN B CA 1
ATOM 3172 C C . GLN B 1 170 ? 15.867 26.109 11.789 1 97.94 170 GLN B C 1
ATOM 3174 O O . GLN B 1 170 ? 15.211 26.922 12.445 1 97.94 170 GLN B O 1
ATOM 3179 N N . ARG B 1 171 ? 15.773 25.953 10.523 1 97.44 171 ARG B N 1
ATOM 3180 C CA . ARG B 1 171 ? 14.766 26.672 9.75 1 97.44 171 ARG B CA 1
ATOM 3181 C C . ARG B 1 171 ? 13.359 26.391 10.266 1 97.44 171 ARG B C 1
ATOM 3183 O O . ARG B 1 171 ? 12.555 27.297 10.445 1 97.44 171 ARG B O 1
ATOM 3190 N N . ILE B 1 172 ? 13.094 25.156 10.555 1 98.44 172 ILE B N 1
ATOM 3191 C CA . ILE B 1 172 ? 11.797 24.719 11.07 1 98.44 172 ILE B CA 1
ATOM 3192 C C . ILE B 1 172 ? 11.578 25.281 12.469 1 98.44 172 ILE B C 1
ATOM 3194 O O . ILE B 1 172 ? 10.5 25.797 12.773 1 98.44 172 ILE B O 1
ATOM 3198 N N . ARG B 1 173 ? 12.594 25.234 13.281 1 98.38 173 ARG B N 1
ATOM 3199 C CA . ARG B 1 173 ? 12.523 25.766 14.641 1 98.38 173 ARG B CA 1
ATOM 3200 C C . ARG B 1 173 ? 12.188 27.25 14.641 1 98.38 173 ARG B C 1
ATOM 3202 O O . ARG B 1 173 ? 11.32 27.688 15.391 1 98.38 173 ARG B O 1
ATOM 3209 N N . GLU B 1 174 ? 12.844 27.953 13.82 1 98.69 174 GLU B N 1
ATOM 3210 C CA . GLU B 1 174 ? 12.641 29.406 13.742 1 98.69 174 GLU B CA 1
ATOM 3211 C C . GLU B 1 174 ? 11.234 29.734 13.266 1 98.69 174 GLU B C 1
ATOM 3213 O O . GLU B 1 174 ? 10.586 30.625 13.812 1 98.69 174 GLU B O 1
ATOM 3218 N N . ALA B 1 175 ? 10.844 29.016 12.273 1 98.69 175 ALA B N 1
ATOM 3219 C CA . ALA B 1 175 ? 9.492 29.234 11.758 1 98.69 175 ALA B CA 1
ATOM 3220 C C . ALA B 1 175 ? 8.438 28.906 12.805 1 98.69 175 ALA B C 1
ATOM 3222 O O . ALA B 1 175 ? 7.441 29.609 12.945 1 98.69 175 ALA B O 1
ATOM 3223 N N . ALA B 1 176 ? 8.648 27.828 13.531 1 98.81 176 ALA B N 1
ATOM 3224 C CA . ALA B 1 176 ? 7.719 27.406 14.57 1 98.81 176 ALA B CA 1
ATOM 3225 C C . ALA B 1 176 ? 7.625 28.453 15.68 1 98.81 176 ALA B C 1
ATOM 3227 O O . ALA B 1 176 ? 6.523 28.812 16.109 1 98.81 176 ALA B O 1
ATOM 3228 N N . THR B 1 177 ? 8.727 28.922 16.109 1 98.75 177 THR B N 1
ATOM 3229 C CA . THR B 1 177 ? 8.781 29.938 17.156 1 98.75 177 THR B CA 1
ATOM 3230 C C . THR B 1 177 ? 8.062 31.203 16.719 1 98.75 177 THR B C 1
ATOM 3232 O O . THR B 1 177 ? 7.281 31.781 17.484 1 98.75 177 THR B O 1
ATOM 3235 N N . TYR B 1 178 ? 8.383 31.578 15.531 1 98.81 178 TYR B N 1
ATOM 3236 C CA . TYR B 1 178 ? 7.77 32.781 15.008 1 98.81 178 TYR B CA 1
ATOM 3237 C C . TYR B 1 178 ? 6.258 32.625 14.898 1 98.81 178 TYR B C 1
ATOM 3239 O O . TYR B 1 178 ? 5.504 33.5 15.32 1 98.81 178 TYR B O 1
ATOM 3247 N N . ALA B 1 179 ? 5.809 31.531 14.336 1 98.81 179 ALA B N 1
ATOM 3248 C CA . ALA B 1 179 ? 4.379 31.281 14.18 1 98.81 179 ALA B CA 1
ATOM 3249 C C . ALA B 1 179 ? 3.656 31.359 15.516 1 98.81 179 ALA B C 1
ATOM 3251 O O . ALA B 1 179 ? 2.619 32.031 15.633 1 98.81 179 ALA B O 1
ATOM 3252 N N . LYS B 1 180 ? 4.211 30.797 16.484 1 98.56 180 LYS B N 1
ATOM 3253 C CA . LYS B 1 180 ? 3.627 30.828 17.828 1 98.56 180 LYS B CA 1
ATOM 3254 C C . LYS B 1 180 ? 3.568 32.25 18.359 1 98.56 180 LYS B C 1
ATOM 3256 O O . LYS B 1 180 ? 2.586 32.625 19 1 98.56 180 LYS B O 1
ATOM 3261 N N . SER B 1 181 ? 4.582 32.969 18.141 1 98.5 181 SER B N 1
ATOM 3262 C CA . SER B 1 181 ? 4.684 34.344 18.656 1 98.5 181 SER B CA 1
ATOM 3263 C C . SER B 1 181 ? 3.584 35.219 18.094 1 98.5 181 SER B C 1
ATOM 3265 O O . SER B 1 181 ? 3.195 36.219 18.734 1 98.5 181 SER B O 1
ATOM 3267 N N . ILE B 1 182 ? 3.094 34.875 16.969 1 98.31 182 ILE B N 1
ATOM 3268 C CA . ILE B 1 182 ? 2.084 35.719 16.375 1 98.31 182 ILE B CA 1
ATOM 3269 C C . ILE B 1 182 ? 0.708 35.094 16.484 1 98.31 182 ILE B C 1
ATOM 3271 O O . ILE B 1 182 ? -0.223 35.438 15.766 1 98.31 182 ILE B O 1
ATOM 3275 N N . GLY B 1 183 ? 0.632 34 17.266 1 98.25 183 GLY B N 1
ATOM 3276 C CA . GLY B 1 183 ? -0.66 33.5 17.703 1 98.25 183 GLY B CA 1
ATOM 3277 C C . GLY B 1 183 ? -1.137 32.281 16.906 1 98.25 183 GLY B C 1
ATOM 3278 O O . GLY B 1 183 ? -2.287 31.875 17.031 1 98.25 183 GLY B O 1
ATOM 3279 N N . LEU B 1 184 ? -0.326 31.734 16.016 1 98.75 184 LEU B N 1
ATOM 3280 C CA . LEU B 1 184 ? -0.678 30.531 15.273 1 98.75 184 LEU B CA 1
ATOM 3281 C C . LEU B 1 184 ? -0.277 29.281 16.047 1 98.75 184 LEU B C 1
ATOM 3283 O O . LEU B 1 184 ? 0.78 29.25 16.688 1 98.75 184 LEU B O 1
ATOM 3287 N N . ARG B 1 185 ? -1.115 28.297 16.031 1 98.75 185 ARG B N 1
ATOM 3288 C CA . ARG B 1 185 ? -0.67 26.969 16.453 1 98.75 185 ARG B CA 1
ATOM 3289 C C . ARG B 1 185 ? 0.164 26.297 15.367 1 98.75 185 ARG B C 1
ATOM 3291 O O . ARG B 1 185 ? 0.044 26.641 14.188 1 98.75 185 ARG B O 1
ATOM 3298 N N . VAL B 1 186 ? 1.034 25.391 15.789 1 98.88 186 VAL B N 1
ATOM 3299 C CA . VAL B 1 186 ? 2.008 24.859 14.836 1 98.88 186 VAL B CA 1
ATOM 3300 C C . VAL B 1 186 ? 2.006 23.344 14.867 1 98.88 186 VAL B C 1
ATOM 3302 O O . VAL B 1 186 ? 2.078 22.734 15.945 1 98.88 186 VAL B O 1
ATOM 3305 N N . VAL B 1 187 ? 1.831 22.766 13.703 1 98.75 187 VAL B N 1
ATOM 3306 C CA . VAL B 1 187 ? 2.029 21.328 13.508 1 98.75 187 VAL B CA 1
ATOM 3307 C C . VAL B 1 187 ? 3.035 21.094 12.383 1 98.75 187 VAL B C 1
ATOM 3309 O O . VAL B 1 187 ? 3.498 22.047 11.75 1 98.75 187 VAL B O 1
ATOM 3312 N N . ALA B 1 188 ? 3.5 19.875 12.234 1 98.44 188 ALA B N 1
ATOM 3313 C CA . ALA B 1 188 ? 4.488 19.562 11.203 1 98.44 188 ALA B CA 1
ATOM 3314 C C . ALA B 1 188 ? 4.297 18.156 10.664 1 98.44 188 ALA B C 1
ATOM 3316 O O . ALA B 1 188 ? 3.678 17.312 11.32 1 98.44 188 ALA B O 1
ATOM 3317 N N . GLY B 1 189 ? 4.812 18.031 9.469 1 93.69 189 GLY B N 1
ATOM 3318 C CA . GLY B 1 189 ? 4.754 16.688 8.898 1 93.69 189 GLY B CA 1
ATOM 3319 C C . GLY B 1 189 ? 5.27 16.625 7.477 1 93.69 189 GLY B C 1
ATOM 3320 O O . GLY B 1 189 ? 5.727 17.625 6.926 1 93.69 189 GLY B O 1
ATOM 3321 N N . HIS B 1 190 ? 5.258 15.516 6.941 1 93.06 190 HIS B N 1
ATOM 3322 C CA . HIS B 1 190 ? 5.672 15.148 5.594 1 93.06 190 HIS B CA 1
ATOM 3323 C C . HIS B 1 190 ? 7.102 14.617 5.582 1 93.06 190 HIS B C 1
ATOM 3325 O O . HIS B 1 190 ? 8.055 15.398 5.547 1 93.06 190 HIS B O 1
ATOM 3331 N N . GLY B 1 191 ? 7.121 13.367 5.543 1 94.56 191 GLY B N 1
ATOM 3332 C CA . GLY B 1 191 ? 8.422 12.742 5.383 1 94.56 191 GLY B CA 1
ATOM 3333 C C . GLY B 1 191 ? 9.055 12.336 6.703 1 94.56 191 GLY B C 1
ATOM 3334 O O . GLY B 1 191 ? 10.094 11.672 6.723 1 94.56 191 GLY B O 1
ATOM 3335 N N . LEU B 1 192 ? 8.477 12.773 7.797 1 97.38 192 LEU B N 1
ATOM 3336 C CA . LEU B 1 192 ? 8.992 12.352 9.094 1 97.38 192 LEU B CA 1
ATOM 3337 C C . LEU B 1 192 ? 8.797 10.852 9.297 1 97.38 192 LEU B C 1
ATOM 3339 O O . LEU B 1 192 ? 7.801 10.289 8.852 1 97.38 192 LEU B O 1
ATOM 3343 N N . ASN B 1 193 ? 9.805 10.281 9.938 1 97.31 193 ASN B N 1
ATOM 3344 C CA . ASN B 1 193 ? 9.82 8.836 10.141 1 97.31 193 ASN B CA 1
ATOM 3345 C C . ASN B 1 193 ? 10.484 8.469 11.469 1 97.31 193 ASN B C 1
ATOM 3347 O O . ASN B 1 193 ? 10.727 9.336 12.305 1 97.31 193 ASN B O 1
ATOM 3351 N N . TYR B 1 194 ? 10.758 7.223 11.672 1 97.56 194 TYR B N 1
ATOM 3352 C CA . TYR B 1 194 ? 11.219 6.715 12.961 1 97.56 194 TYR B CA 1
ATOM 3353 C C . TYR B 1 194 ? 12.664 7.129 13.211 1 97.56 194 TYR B C 1
ATOM 3355 O O . TYR B 1 194 ? 13.125 7.133 14.359 1 97.56 194 TYR B O 1
ATOM 3363 N N . ARG B 1 195 ? 13.352 7.543 12.18 1 95.56 195 ARG B N 1
ATOM 3364 C CA . ARG B 1 195 ? 14.773 7.863 12.289 1 95.56 195 ARG B CA 1
ATOM 3365 C C . ARG B 1 195 ? 14.984 9.352 12.516 1 95.56 195 ARG B C 1
ATOM 3367 O O . ARG B 1 195 ? 15.953 9.758 13.156 1 95.56 195 ARG B O 1
ATOM 3374 N N . ASN B 1 196 ? 14.055 10.148 11.984 1 96.81 196 ASN B N 1
ATOM 3375 C CA . ASN B 1 196 ? 14.391 11.57 11.945 1 96.81 196 ASN B CA 1
ATOM 3376 C C . ASN B 1 196 ? 13.445 12.391 12.82 1 96.81 196 ASN B C 1
ATOM 3378 O O . ASN B 1 196 ? 13.617 13.602 12.969 1 96.81 196 ASN B O 1
ATOM 3382 N N . ILE B 1 197 ? 12.547 11.703 13.492 1 97.94 197 ILE B N 1
ATOM 3383 C CA . ILE B 1 197 ? 11.508 12.398 14.242 1 97.94 197 ILE B CA 1
ATOM 3384 C C . ILE B 1 197 ? 12.078 12.914 15.562 1 97.94 197 ILE B C 1
ATOM 3386 O O . ILE B 1 197 ? 11.562 13.867 16.141 1 97.94 197 ILE B O 1
ATOM 3390 N N . GLY B 1 198 ? 13.117 12.375 16.078 1 96.81 198 GLY B N 1
ATOM 3391 C CA . GLY B 1 198 ? 13.641 12.602 17.422 1 96.81 198 GLY B CA 1
ATOM 3392 C C . GLY B 1 198 ? 13.867 14.062 17.734 1 96.81 198 GLY B C 1
ATOM 3393 O O . GLY B 1 198 ? 13.375 14.57 18.75 1 96.81 198 GLY B O 1
ATOM 3394 N N . PRO B 1 199 ? 14.555 14.805 16.906 1 97.25 199 PRO B N 1
ATOM 3395 C CA . PRO B 1 199 ? 14.906 16.203 17.172 1 97.25 199 PRO B CA 1
ATOM 3396 C C . PRO B 1 199 ? 13.68 17.094 17.328 1 97.25 199 PRO B C 1
ATOM 3398 O O . PRO B 1 199 ? 13.781 18.188 17.891 1 97.25 199 PRO B O 1
ATOM 3401 N N . PHE B 1 200 ? 12.578 16.688 16.875 1 97.88 200 PHE B N 1
ATOM 3402 C CA . PHE B 1 200 ? 11.383 17.516 16.938 1 97.88 200 PHE B CA 1
ATOM 3403 C C . PHE B 1 200 ? 10.867 17.625 18.359 1 97.88 200 PHE B C 1
ATOM 3405 O O . PHE B 1 200 ? 10.07 18.516 18.672 1 97.88 200 PHE B O 1
ATOM 3412 N N . ARG B 1 201 ? 11.32 16.75 19.281 1 96.38 201 ARG B N 1
ATOM 3413 C CA . ARG B 1 201 ? 10.984 16.828 20.703 1 96.38 201 ARG B CA 1
ATOM 3414 C C . ARG B 1 201 ? 11.5 18.141 21.312 1 96.38 201 ARG B C 1
ATOM 3416 O O . ARG B 1 201 ? 10.984 18.594 22.328 1 96.38 201 ARG B O 1
ATOM 3423 N N . GLU B 1 202 ? 12.445 18.656 20.641 1 96.25 202 GLU B N 1
ATOM 3424 C CA . GLU B 1 202 ? 13.102 19.844 21.188 1 96.25 202 GLU B CA 1
ATOM 3425 C C . GLU B 1 202 ? 12.5 21.109 20.594 1 96.25 202 GLU B C 1
ATOM 3427 O O . GLU B 1 202 ? 13.039 22.203 20.797 1 96.25 202 GLU B O 1
ATOM 3432 N N . ILE B 1 203 ? 11.477 21.016 19.891 1 97.94 203 ILE B N 1
ATOM 3433 C CA . ILE B 1 203 ? 10.75 22.156 19.359 1 97.94 203 ILE B CA 1
ATOM 3434 C C . ILE B 1 203 ? 9.359 22.234 19.969 1 97.94 203 ILE B C 1
ATOM 3436 O O . ILE B 1 203 ? 8.367 21.891 19.328 1 97.94 203 ILE B O 1
ATOM 3440 N N . PRO B 1 204 ? 9.266 22.781 21.109 1 97.25 204 PRO B N 1
ATOM 3441 C CA . PRO B 1 204 ? 8.023 22.719 21.891 1 97.25 204 PRO B CA 1
ATOM 3442 C C . PRO B 1 204 ? 6.867 23.469 21.234 1 97.25 204 PRO B C 1
ATOM 3444 O O . PRO B 1 204 ? 5.703 23.219 21.562 1 97.25 204 PRO B O 1
ATOM 3447 N N . GLU B 1 205 ? 7.207 24.328 20.281 1 98.56 205 GLU B N 1
ATOM 3448 C CA . GLU B 1 205 ? 6.172 25.109 19.594 1 98.56 205 GLU B CA 1
ATOM 3449 C C . GLU B 1 205 ? 5.34 24.234 18.672 1 98.56 205 GLU B C 1
ATOM 3451 O O . GLU B 1 205 ? 4.203 24.578 18.344 1 98.56 205 GLU B O 1
ATOM 3456 N N . ILE B 1 206 ? 5.891 23.094 18.234 1 98.69 206 ILE B N 1
ATOM 3457 C CA . ILE B 1 206 ? 5.148 22.141 17.422 1 98.69 206 ILE B CA 1
ATOM 3458 C C . ILE B 1 206 ? 4.309 21.234 18.328 1 98.69 206 ILE B C 1
ATOM 3460 O O . ILE B 1 206 ? 4.848 20.391 19.047 1 98.69 206 ILE B O 1
ATOM 3464 N N . GLU B 1 207 ? 3.041 21.359 18.219 1 98.38 207 GLU B N 1
ATOM 3465 C CA . GLU B 1 207 ? 2.189 20.688 19.188 1 98.38 207 GLU B CA 1
ATOM 3466 C C . GLU B 1 207 ? 1.774 19.312 18.688 1 98.38 207 GLU B C 1
ATOM 3468 O O . GLU B 1 207 ? 1.3 18.484 19.469 1 98.38 207 GLU B O 1
ATOM 3473 N N . GLU B 1 208 ? 1.894 19.062 17.406 1 98.56 208 GLU B N 1
ATOM 3474 C CA . GLU B 1 208 ? 1.465 17.797 16.797 1 98.56 208 GLU B CA 1
ATOM 3475 C C . GLU B 1 208 ? 2.246 17.516 15.516 1 98.56 208 GLU B C 1
ATOM 3477 O O . GLU B 1 208 ? 2.617 18.438 14.789 1 98.56 208 GLU B O 1
ATOM 3482 N N . VAL B 1 209 ? 2.578 16.25 15.258 1 98.75 209 VAL B N 1
ATOM 3483 C CA . VAL B 1 209 ? 3.139 15.82 13.984 1 98.75 209 VAL B CA 1
ATOM 3484 C C . VAL B 1 209 ? 2.164 14.883 13.273 1 98.75 209 VAL B C 1
ATOM 3486 O O . VAL B 1 209 ? 1.502 14.062 13.914 1 98.75 209 VAL B O 1
ATOM 3489 N N . SER B 1 210 ? 2.037 15.078 11.992 1 98.31 210 SER B N 1
ATOM 3490 C CA . SER B 1 210 ? 1.222 14.219 11.141 1 98.31 210 SER B CA 1
ATOM 3491 C C . SER B 1 210 ? 2.084 13.234 10.367 1 98.31 210 SER B C 1
ATOM 3493 O O . SER B 1 210 ? 2.885 13.633 9.516 1 98.31 210 SER B O 1
ATOM 3495 N N . ILE B 1 211 ? 1.93 12.008 10.633 1 98.44 211 ILE B N 1
ATOM 3496 C CA . ILE B 1 211 ? 2.766 10.992 10.016 1 98.44 211 ILE B CA 1
ATOM 3497 C C . ILE B 1 211 ? 1.885 9.914 9.383 1 98.44 211 ILE B C 1
ATOM 3499 O O . ILE B 1 211 ? 0.926 9.445 10.008 1 98.44 211 ILE B O 1
ATOM 3503 N N . GLY B 1 212 ? 2.17 9.578 8.164 1 98.06 212 GLY B N 1
ATOM 3504 C CA . GLY B 1 212 ? 1.367 8.617 7.434 1 98.06 212 GLY B CA 1
ATOM 3505 C C . GLY B 1 212 ? 2.174 7.441 6.91 1 98.06 212 GLY B C 1
ATOM 3506 O O . GLY B 1 212 ? 2.27 6.406 7.566 1 98.06 212 GLY B O 1
ATOM 3507 N N . HIS B 1 213 ? 2.883 7.676 5.855 1 98.12 213 HIS B N 1
ATOM 3508 C CA . HIS B 1 213 ? 3.57 6.621 5.113 1 98.12 213 HIS B CA 1
ATOM 3509 C C . HIS B 1 213 ? 4.508 5.836 6.023 1 98.12 213 HIS B C 1
ATOM 3511 O O . HIS B 1 213 ? 4.527 4.602 5.984 1 98.12 213 HIS B O 1
ATOM 3517 N N . ALA B 1 214 ? 5.289 6.516 6.848 1 98.31 214 ALA B N 1
ATOM 3518 C CA . ALA B 1 214 ? 6.258 5.84 7.703 1 98.31 214 ALA B CA 1
ATOM 3519 C C . ALA B 1 214 ? 5.566 4.867 8.656 1 98.31 214 ALA B C 1
ATOM 3521 O O . ALA B 1 214 ? 6.051 3.754 8.875 1 98.31 214 ALA B O 1
ATOM 3522 N N . ILE B 1 215 ? 4.469 5.266 9.188 1 98.88 215 ILE B N 1
ATOM 3523 C CA . ILE B 1 215 ? 3.752 4.438 10.141 1 98.88 215 ILE B CA 1
ATOM 3524 C C . ILE B 1 215 ? 3.156 3.223 9.43 1 98.88 215 ILE B C 1
ATOM 3526 O O . ILE B 1 215 ? 3.234 2.1 9.938 1 98.88 215 ILE B O 1
ATOM 3530 N N . ILE B 1 216 ? 2.555 3.438 8.273 1 98.81 216 ILE B N 1
ATOM 3531 C CA . ILE B 1 216 ? 1.942 2.34 7.535 1 98.81 216 ILE B CA 1
ATOM 3532 C C . ILE B 1 216 ? 3.025 1.378 7.051 1 98.81 216 ILE B C 1
ATOM 3534 O O . ILE B 1 216 ? 2.84 0.159 7.082 1 98.81 216 ILE B O 1
ATOM 3538 N N . ALA B 1 217 ? 4.16 1.923 6.609 1 98.62 217 ALA B N 1
ATOM 3539 C CA . ALA B 1 217 ? 5.289 1.092 6.203 1 98.62 217 ALA B CA 1
ATOM 3540 C C . ALA B 1 217 ? 5.777 0.223 7.359 1 98.62 217 ALA B C 1
ATOM 3542 O O . ALA B 1 217 ? 6.07 -0.96 7.172 1 98.62 217 ALA B O 1
ATOM 3543 N N . ARG B 1 218 ? 5.863 0.793 8.516 1 98.62 218 ARG B N 1
ATOM 3544 C CA . ARG B 1 218 ? 6.25 0.058 9.719 1 98.62 218 ARG B CA 1
ATOM 3545 C C . ARG B 1 218 ? 5.191 -0.969 10.102 1 98.62 218 ARG B C 1
ATOM 3547 O O . ARG B 1 218 ? 5.516 -2.08 10.516 1 98.62 218 ARG B O 1
ATOM 3554 N N . ALA B 1 219 ? 3.977 -0.618 9.938 1 98.88 219 ALA B N 1
ATOM 3555 C CA . ALA B 1 219 ? 2.84 -1.428 10.367 1 98.88 219 ALA B CA 1
ATOM 3556 C C . ALA B 1 219 ? 2.799 -2.758 9.617 1 98.88 219 ALA B C 1
ATOM 3558 O O . ALA B 1 219 ? 2.402 -3.781 10.18 1 98.88 219 ALA B O 1
ATOM 3559 N N . VAL B 1 220 ? 3.188 -2.781 8.383 1 98.81 220 VAL B N 1
ATOM 3560 C CA . VAL B 1 220 ? 3.145 -4.012 7.602 1 98.81 220 VAL B CA 1
ATOM 3561 C C . VAL B 1 220 ? 4.004 -5.082 8.281 1 98.81 220 VAL B C 1
ATOM 3563 O O . VAL B 1 220 ? 3.686 -6.273 8.211 1 98.81 220 VAL B O 1
ATOM 3566 N N . PHE B 1 221 ? 5.039 -4.664 8.969 1 98.81 221 PHE B N 1
ATOM 3567 C CA . PHE B 1 221 ? 5.945 -5.617 9.602 1 98.81 221 PHE B CA 1
ATOM 3568 C C . PHE B 1 221 ? 5.555 -5.855 11.055 1 98.81 221 PHE B C 1
ATOM 3570 O O . PHE B 1 221 ? 5.668 -6.977 11.562 1 98.81 221 PHE B O 1
ATOM 3577 N N . THR B 1 222 ? 4.984 -4.84 11.711 1 98.81 222 THR B N 1
ATOM 3578 C CA . THR B 1 222 ? 4.883 -4.926 13.164 1 98.81 222 THR B CA 1
ATOM 3579 C C . THR B 1 222 ? 3.422 -4.938 13.602 1 98.81 222 THR B C 1
ATOM 3581 O O . THR B 1 222 ? 3.117 -5.25 14.75 1 98.81 222 THR B O 1
ATOM 3584 N N . GLY B 1 223 ? 2.559 -4.59 12.648 1 98.88 223 GLY B N 1
ATOM 3585 C CA . GLY B 1 223 ? 1.19 -4.27 13.023 1 98.88 223 GLY B CA 1
ATOM 3586 C C . GLY B 1 223 ? 0.987 -2.799 13.344 1 98.88 223 GLY B C 1
ATOM 3587 O O . GLY B 1 223 ? 1.895 -2.139 13.852 1 98.88 223 GLY B O 1
ATOM 3588 N N . LEU B 1 224 ? -0.211 -2.367 13.172 1 98.94 224 LEU B N 1
ATOM 3589 C CA . LEU B 1 224 ? -0.501 -0.942 13.289 1 98.94 224 LEU B CA 1
ATOM 3590 C C . LEU B 1 224 ? -0.424 -0.496 14.75 1 98.94 224 LEU B C 1
ATOM 3592 O O . LEU B 1 224 ? 0.049 0.604 15.039 1 98.94 224 LEU B O 1
ATOM 3596 N N . ASP B 1 225 ? -0.873 -1.329 15.617 1 98.81 225 ASP B N 1
ATOM 3597 C CA . ASP B 1 225 ? -0.833 -1.005 17.031 1 98.81 225 ASP B CA 1
ATOM 3598 C C . ASP B 1 225 ? 0.583 -0.646 17.484 1 98.81 225 ASP B C 1
ATOM 3600 O O . ASP B 1 225 ? 0.822 0.452 17.984 1 98.81 225 ASP B O 1
ATOM 3604 N N . GLU B 1 226 ? 1.479 -1.522 17.172 1 98.81 226 GLU B N 1
ATOM 3605 C CA . GLU B 1 226 ? 2.869 -1.313 17.578 1 98.81 226 GLU B CA 1
ATOM 3606 C C . GLU B 1 226 ? 3.49 -0.142 16.812 1 98.81 226 GLU B C 1
ATOM 3608 O O . GLU B 1 226 ? 4.273 0.622 17.391 1 98.81 226 GLU B O 1
ATOM 3613 N N . ALA B 1 227 ? 3.178 -0.04 15.57 1 98.94 227 ALA B N 1
ATOM 3614 C CA . ALA B 1 227 ? 3.732 1.047 14.766 1 98.94 227 ALA B CA 1
ATOM 3615 C C . ALA B 1 227 ? 3.363 2.406 15.352 1 98.94 227 ALA B C 1
ATOM 3617 O O . ALA B 1 227 ? 4.215 3.291 15.469 1 98.94 227 ALA B O 1
ATOM 3618 N N . VAL B 1 228 ? 2.096 2.574 15.742 1 98.94 228 VAL B N 1
ATOM 3619 C CA . VAL B 1 228 ? 1.621 3.834 16.312 1 98.94 228 VAL B CA 1
ATOM 3620 C C . VAL B 1 228 ? 2.25 4.059 17.688 1 98.94 228 VAL B C 1
ATOM 3622 O O . VAL B 1 228 ? 2.773 5.141 17.969 1 98.94 228 VAL B O 1
ATOM 3625 N N . ARG B 1 229 ? 2.291 3.049 18.516 1 98.88 229 ARG B N 1
ATOM 3626 C CA . ARG B 1 229 ? 2.818 3.174 19.875 1 98.88 229 ARG B CA 1
ATOM 3627 C C . ARG B 1 229 ? 4.312 3.488 19.859 1 98.88 229 ARG B C 1
ATOM 3629 O O . ARG B 1 229 ? 4.801 4.258 20.688 1 98.88 229 ARG B O 1
ATOM 3636 N N . GLU B 1 230 ? 4.973 2.82 18.938 1 98.81 230 GLU B N 1
ATOM 3637 C CA . GLU B 1 230 ? 6.402 3.1 18.812 1 98.81 230 GLU B CA 1
ATOM 3638 C C . GLU B 1 230 ? 6.648 4.559 18.453 1 98.81 230 GLU B C 1
ATOM 3640 O O . GLU B 1 230 ? 7.527 5.207 19.016 1 98.81 230 GLU B O 1
ATOM 3645 N N . MET B 1 231 ? 5.891 5.082 17.5 1 98.81 231 MET B N 1
ATOM 3646 C CA . MET B 1 231 ? 6.035 6.484 17.109 1 98.81 231 MET B CA 1
ATOM 3647 C C . MET B 1 231 ? 5.703 7.406 18.281 1 98.81 231 MET B C 1
ATOM 3649 O O . MET B 1 231 ? 6.402 8.391 18.516 1 98.81 231 MET B O 1
ATOM 3653 N N . LEU B 1 232 ? 4.684 7.074 19.047 1 98.75 232 LEU B N 1
ATOM 3654 C CA . LEU B 1 232 ? 4.289 7.867 20.203 1 98.75 232 LEU B CA 1
ATOM 3655 C C . LEU B 1 232 ? 5.41 7.902 21.234 1 98.75 232 LEU B C 1
ATOM 3657 O O . LEU B 1 232 ? 5.664 8.945 21.844 1 98.75 232 LEU B O 1
ATOM 3661 N N . ARG B 1 233 ? 6.07 6.785 21.391 1 98.31 233 ARG B N 1
ATOM 3662 C CA . ARG B 1 233 ? 7.188 6.742 22.328 1 98.31 233 ARG B CA 1
ATOM 3663 C C . ARG B 1 233 ? 8.32 7.656 21.875 1 98.31 233 ARG B C 1
ATOM 3665 O O . ARG B 1 233 ? 8.984 8.289 22.703 1 98.31 233 ARG B O 1
ATOM 3672 N N . LEU B 1 234 ? 8.484 7.762 20.609 1 98 234 LEU B N 1
ATOM 3673 C CA . LEU B 1 234 ? 9.602 8.523 20.047 1 98 234 LEU B CA 1
ATOM 3674 C C . LEU B 1 234 ? 9.336 10.023 20.172 1 98 234 LEU B C 1
ATOM 3676 O O . LEU B 1 234 ? 10.281 10.812 20.297 1 98 234 LEU B O 1
ATOM 3680 N N . ILE B 1 235 ? 8.07 10.406 20.141 1 97.06 235 ILE B N 1
ATOM 3681 C CA . ILE B 1 235 ? 7.809 11.844 20.094 1 97.06 235 ILE B CA 1
ATOM 3682 C C . ILE B 1 235 ? 7.559 12.359 21.516 1 97.06 235 ILE B C 1
ATOM 3684 O O . ILE B 1 235 ? 7.391 13.57 21.719 1 97.06 235 ILE B O 1
ATOM 3688 N N . GLN B 1 236 ? 7.461 11.492 22.594 1 89.62 236 GLN B N 1
ATOM 3689 C CA . GLN B 1 236 ? 7.32 11.875 23.984 1 89.62 236 GLN B CA 1
ATOM 3690 C C . GLN B 1 236 ? 8.688 12.141 24.625 1 89.62 236 GLN B C 1
ATOM 3692 O O . GLN B 1 236 ? 8.836 13.055 25.438 1 89.62 236 GLN B O 1
#

Radius of gyration: 25.08 Å; Cα contacts (8 Å, |Δi|>4): 1001; chains: 2; bounding box: 45×74×55 Å

Secondary structure (DSSP, 8-state):
-EEEEE-HHHHHHHHTTT-S-S-HHHHHHHHHHTT-SEEEEE--TT-SSS-HHHHHHHHHH--S-EEEEE-S-HHHHHHHHHH--SEEEE---SGGGB-TTSSB-TTTTHHHHHHHHHHHHHTT-EEEEEE-S-HHHHHHHHHHT-SEEEEE-HHHHHHHTTT--HHHHHHHHHHHHHHHHTT-EEEEESS--TTT-GGGGG-TTEEEEEE-HHHHHHHHHH-HHHHHHHHHHHH-/-EEEEE-HHHHHHHHTTTSS-S-HHHHHHHHHHTT-SEEEEE--TT-SSS-HHHHHHHHHH--S-EEEEE-S-HHHHHHHHHH--SEEEE---SGGGB-TTSSB-TTTTHHHHHHHHHHHHHTT-EEEEEE-S-HHHHHHHHHHT-SEEEEE-HHHHHHHTTT--HHHHHHHHHHHHHHHHTT-EEEEESS--TTTSGGGGG-TTEEEEEE-HHHHHHHHHH-HHHHHHHHHHHH-

Organism: Chlorobium phaeobacteroides (strain DSM 266 / SMG 266 / 2430) (NCBI:txid290317)

Foldseek 3Di:
DAEEEEQQVQQVVCVVVVHCPDPSLVLQLLLVVLGHQYYEYECEPVNNGPDPVSLVSNLVRHDGFYEYEYALDPVVLVVCLVSVTQEYEHADDDPVQQDPVGFGPCVVCLVVLLVSCVVCVVSNRAYEGEGALDPVVLVSCVVSPHQAYEHECAVLLVCVVVVDNVVVVVSNLVSLVNSVVVRHQYAYEDNDALPRLQCCLVRVSHPYYYYYPRLVVVCVPVNNSCSSNSVVVRND/DAEEEEQQVQQVVCVVVVHCPDPSLVLQLLLVVLGHQYYEYECEPVNNGPDPVSLVSNLVRHDGFYEYEYALDPVVLVVCLVSVTQEYEHADDDPVQQDPVGFGPCVSCLVVLLVSCVVCVVSNRAYEGEGALDLVVLVSCVVSPHQAYEHECAVLLVCVVVVDNVVVVVSNLVSLVNSVVVRHQYAYEDNDALPRLQCCLVRVSHPYYYYYPRLVVVCVPVNNSCSSNSVVVRND

pLDDT: mean 97.04, std 3.42, range [75.0, 98.94]

Solvent-accessible surface area (backbone atoms only — not comparable to full-atom values): 23803 Å² total; per-residue (Å²): 95,43,40,26,42,31,42,40,63,40,22,42,58,8,55,72,73,70,53,78,53,34,46,39,58,63,51,46,53,47,41,42,73,54,62,36,54,24,38,30,42,50,53,47,96,78,38,80,40,35,42,71,67,54,52,55,51,35,64,72,65,61,80,73,33,44,32,40,30,29,48,96,44,72,69,52,49,53,48,43,70,72,64,57,43,62,27,34,32,42,38,56,83,51,74,89,34,36,38,98,88,60,20,34,37,53,79,86,39,39,71,60,46,30,61,62,40,45,67,42,51,74,67,70,31,39,36,28,39,31,23,51,49,35,63,67,53,45,52,49,39,52,73,41,63,38,50,29,37,28,32,51,33,46,68,34,41,59,25,50,79,67,73,57,36,62,68,48,49,49,39,43,48,52,28,34,51,51,34,43,74,74,69,30,45,31,30,31,33,44,66,51,36,94,82,66,42,55,71,56,62,76,34,78,54,39,49,30,38,46,38,28,66,47,42,55,36,44,2,32,59,56,3,36,57,52,28,50,40,52,50,52,61,58,42,103,94,43,40,25,42,31,42,40,62,41,22,41,57,7,55,73,73,70,52,79,54,32,45,38,58,62,50,46,54,49,40,42,73,54,62,36,55,24,36,30,42,49,54,46,95,78,40,80,39,35,43,73,66,53,53,56,51,36,65,74,64,63,79,74,33,44,32,42,29,30,48,97,43,72,67,51,49,53,49,45,68,72,64,57,42,62,26,35,32,41,39,54,83,51,74,87,34,37,38,97,87,61,20,34,36,52,80,86,38,40,71,62,46,31,62,62,40,47,66,42,52,74,68,70,31,41,36,26,40,30,22,51,50,37,65,67,53,45,52,51,39,51,73,41,63,38,50,29,37,29,33,51,32,46,67,34,40,60,25,50,79,68,74,56,36,62,68,48,49,49,38,42,47,52,28,34,51,50,35,43,73,75,69,30,46,31,30,31,33,44,66,51,36,94,84,67,41,54,70,56,60,77,34,76,54,40,48,31,38,45,40,28,65,49,42,54,38,42,2,31,60,55,3,36,57,52,27,51,39,52,52,52,61,57,41,103